Protein 9AUA (pdb70)

Structure (mmCIF, N/CA/C/O backbone):
data_9AUA
#
_entry.id   9AUA
#
_cell.length_a   58.640
_cell.length_b   58.640
_cell.length_c   249.830
_cell.angle_alpha   90.00
_cell.angle_beta   90.00
_cell.angle_gamma   120.00
#
_symmetry.space_group_name_H-M   'P 32 2 1'
#
loop_
_entity.id
_entity.type
_entity.pdbx_description
1 polymer BesB
2 non-polymer 1,2-ETHANEDIOL
3 non-polymer 'ACETATE ION'
4 non-polymer '(3E)-4-{3-hydroxy-2-methyl-5-[(phosphonooxy)methyl]pyridin-4-yl}-2-oxobut-3-enoic acid'
5 non-polymer 'MAGNESIUM ION'
6 water water
#
loop_
_atom_site.group_PDB
_atom_site.id
_atom_site.type_symbol
_atom_site.label_atom_id
_atom_site.label_alt_id
_atom_site.label_comp_id
_atom_site.label_asym_id
_atom_site.label_entity_id
_atom_site.label_seq_id
_atom_site.pdbx_PDB_ins_code
_atom_site.Cartn_x
_atom_site.Cartn_y
_atom_site.Cartn_z
_atom_site.occupancy
_atom_site.B_iso_or_equiv
_atom_site.auth_seq_id
_atom_site.auth_comp_id
_atom_site.auth_asym_id
_atom_site.auth_atom_id
_atom_site.pdbx_PDB_model_num
ATOM 1 N N . ASP A 1 21 ? -2.649 4.176 20.606 1.00 35.92 13 ASP A N 1
ATOM 2 C CA . ASP A 1 21 ? -3.055 3.050 19.775 1.00 37.87 13 ASP A CA 1
ATOM 3 C C . ASP A 1 21 ? -3.803 3.521 18.531 1.00 35.14 13 ASP A C 1
ATOM 4 O O . ASP A 1 21 ? -4.445 2.726 17.850 1.00 35.89 13 ASP A O 1
ATOM 6 N N . GLY A 1 22 ? -3.722 4.819 18.240 1.00 32.53 14 GLY A N 1
ATOM 7 C CA . GLY A 1 22 ? -4.367 5.371 17.069 1.00 25.81 14 GLY A CA 1
ATOM 8 C C . GLY A 1 22 ? -3.575 5.130 15.795 1.00 23.17 14 GLY A C 1
ATOM 9 O O . GLY A 1 22 ? -2.469 4.585 15.793 1.00 25.71 14 GLY A O 1
ATOM 10 N N . LEU A 1 23 ? -4.178 5.552 14.684 1.00 21.45 15 LEU A N 1
ATOM 11 C CA . LEU A 1 23 ? -3.551 5.490 13.360 1.00 17.70 15 LEU A CA 1
ATOM 12 C C . LEU A 1 23 ? -3.293 4.056 12.894 1.00 19.11 15 LEU A C 1
ATOM 13 O O . LEU A 1 23 ? -2.282 3.763 12.258 1.00 20.52 15 LEU A O 1
ATOM 18 N N . ARG A 1 24 ? -4.235 3.161 13.179 1.00 19.14 16 ARG A N 1
ATOM 19 C CA . ARG A 1 24 ? -4.145 1.784 12.721 1.00 18.80 16 ARG A CA 1
ATOM 20 C C . ARG A 1 24 ? -5.460 1.361 12.080 1.00 18.34 16 ARG A C 1
ATOM 21 O O . ARG A 1 24 ? -6.511 1.969 12.299 1.00 20.01 16 ARG A O 1
ATOM 24 N N . HIS A 1 25 ? -5.387 0.290 11.292 1.00 17.95 17 HIS A N 1
ATOM 25 C CA . HIS A 1 25 ? -6.581 -0.333 10.738 1.00 16.97 17 HIS A CA 1
ATOM 26 C C . HIS A 1 25 ? -7.283 -1.141 11.820 1.00 18.91 17 HIS A C 1
ATOM 27 O O . HIS A 1 25 ? -6.653 -1.946 12.514 1.00 22.06 17 HIS A O 1
ATOM 34 N N . ILE A 1 26 ? -8.581 -0.917 11.978 1.00 15.57 18 ILE A N 1
ATOM 35 C CA . ILE A 1 26 ? -9.389 -1.632 12.957 1.00 15.62 18 ILE A CA 1
ATOM 36 C C . ILE A 1 26 ? -10.342 -2.532 12.194 1.00 14.40 18 ILE A C 1
ATOM 37 O O . ILE A 1 26 ? -11.027 -2.075 11.270 1.00 15.66 18 ILE A O 1
ATOM 42 N N . ALA A 1 27 ? -10.392 -3.805 12.580 1.00 16.64 19 ALA A N 1
ATOM 43 C CA . ALA A 1 27 ? -11.228 -4.754 11.864 1.00 17.00 19 ALA A CA 1
ATOM 44 C C . ALA A 1 27 ? -12.691 -4.327 11.896 1.00 16.60 19 ALA A C 1
ATOM 45 O O . ALA A 1 27 ? -13.180 -3.784 12.891 1.00 15.10 19 ALA A O 1
ATOM 47 N N . ALA A 1 28 ? -13.393 -4.581 10.798 1.00 16.16 20 ALA A N 1
ATOM 48 C CA . ALA A 1 28 ? -14.778 -4.155 10.678 1.00 14.28 20 ALA A CA 1
ATOM 49 C C . ALA A 1 28 ? -15.622 -4.760 11.788 1.00 16.83 20 ALA A C 1
ATOM 50 O O . ALA A 1 28 ? -15.520 -5.955 12.092 1.00 18.05 20 ALA A O 1
ATOM 52 N N . GLY A 1 29 ? -16.473 -3.927 12.383 1.00 14.66 21 GLY A N 1
ATOM 53 C CA . GLY A 1 29 ? -17.417 -4.375 13.373 1.00 14.40 21 GLY A CA 1
ATOM 54 C C . GLY A 1 29 ? -16.919 -4.350 14.798 1.00 13.36 21 GLY A C 1
ATOM 55 O O . GLY A 1 29 ? -17.718 -4.567 15.716 1.00 16.49 21 GLY A O 1
ATOM 56 N N . ARG A 1 30 ? -15.643 -4.092 15.021 1.00 13.93 22 ARG A N 1
ATOM 57 C CA A ARG A 1 30 ? -15.141 -4.039 16.386 0.46 14.50 22 ARG A CA 1
ATOM 58 C CA B ARG A 1 30 ? -15.139 -4.039 16.389 0.54 14.46 22 ARG A CA 1
ATOM 59 C C . ARG A 1 30 ? -15.617 -2.756 17.052 1.00 13.30 22 ARG A C 1
ATOM 60 O O . ARG A 1 30 ? -15.506 -1.678 16.455 1.00 13.42 22 ARG A O 1
ATOM 75 N N . PRO A 1 31 ? -16.158 -2.824 18.265 1.00 13.34 23 PRO A N 1
ATOM 76 C CA . PRO A 1 31 ? -16.478 -1.592 18.988 1.00 12.93 23 PRO A CA 1
ATOM 77 C C . PRO A 1 31 ? -15.211 -0.774 19.181 1.00 12.26 23 PRO A C 1
ATOM 78 O O . PRO A 1 31 ? -14.116 -1.315 19.366 1.00 14.43 23 PRO A O 1
ATOM 82 N N . VAL A 1 32 ? -15.365 0.540 19.082 1.00 12.09 24 VAL A N 1
ATOM 83 C CA . VAL A 1 32 ? -14.265 1.489 19.145 1.00 12.65 24 VAL A CA 1
ATOM 84 C C . VAL A 1 32 ? -14.605 2.463 20.266 1.00 11.42 24 VAL A C 1
ATOM 85 O O . VAL A 1 32 ? -15.649 3.121 20.216 1.00 11.92 24 VAL A O 1
ATOM 89 N N . PRO A 1 33 ? -13.755 2.607 21.295 1.00 12.50 25 PRO A N 1
ATOM 90 C CA . PRO A 1 33 ? -12.381 2.110 21.416 1.00 13.66 25 PRO A CA 1
ATOM 91 C C . PRO A 1 33 ? -12.236 0.654 21.852 1.00 13.85 25 PRO A C 1
ATOM 92 O O . PRO A 1 33 ? -11.118 0.141 21.800 1.00 17.06 25 PRO A O 1
ATOM 96 N N . GLY A 1 34 ? -13.317 0.009 22.300 1.00 13.19 26 GLY A N 1
ATOM 97 C CA . GLY A 1 34 ? -13.248 -1.386 22.685 1.00 14.64 26 GLY A CA 1
ATOM 98 C C . GLY A 1 34 ? -13.997 -1.699 23.963 1.00 13.79 26 GLY A C 1
ATOM 99 O O . GLY A 1 34 ? -14.496 -2.821 24.132 1.00 16.95 26 GLY A O 1
ATOM 100 N N . SER A 1 35 ? -14.067 -0.726 24.866 1.00 13.57 27 SER A N 1
ATOM 101 C CA . SER A 1 35 ? -14.875 -0.840 26.076 1.00 13.88 27 SER A CA 1
ATOM 102 C C . SER A 1 35 ? -16.285 -1.331 25.767 1.00 13.80 27 SER A C 1
ATOM 103 O O . SER A 1 35 ? -16.845 -1.059 24.700 1.00 13.80 27 SER A O 1
ATOM 106 N N . VAL A 1 36 ? -16.879 -2.022 26.749 1.00 13.60 28 VAL A N 1
ATOM 107 C CA . VAL A 1 36 ? -18.316 -2.308 26.731 1.00 13.81 28 VAL A CA 1
ATOM 108 C C . VAL A 1 36 ? -19.134 -1.054 26.459 1.00 12.64 28 VAL A C 1
ATOM 109 O O . VAL A 1 36 ? -20.221 -1.123 25.872 1.00 13.05 28 VAL A O 1
ATOM 113 N N . HIS A 1 37 ? -18.645 0.109 26.894 1.00 12.62 29 HIS A N 1
ATOM 114 C CA . HIS A 1 37 ? -19.383 1.360 26.774 1.00 12.01 29 HIS A CA 1
ATOM 115 C C . HIS A 1 37 ? -18.945 2.192 25.572 1.00 12.35 29 HIS A C 1
ATOM 116 O O . HIS A 1 37 ? -19.295 3.368 25.481 1.00 11.63 29 HIS A O 1
ATOM 123 N N . SER A 1 38 ? -18.218 1.578 24.639 1.00 11.89 30 SER A N 1
ATOM 124 C CA . SER A 1 38 ? -17.786 2.243 23.409 1.00 11.89 30 SER A CA 1
ATOM 125 C C . SER A 1 38 ? -18.958 2.885 22.676 1.00 11.51 30 SER A C 1
ATOM 126 O O . SER A 1 38 ? -19.994 2.252 22.450 1.00 11.64 30 SER A O 1
ATOM 129 N N . VAL A 1 39 ? -18.772 4.138 22.245 1.00 10.85 31 VAL A N 1
ATOM 130 C CA . VAL A 1 39 ? -19.817 4.803 21.464 1.00 10.17 31 VAL A CA 1
ATOM 131 C C . VAL A 1 39 ? -19.626 4.658 19.966 1.00 11.55 31 VAL A C 1
ATOM 132 O O . VAL A 1 39 ? -20.540 5.012 19.205 1.00 12.20 31 VAL A O 1
ATOM 136 N N . SER A 1 40 ? -18.480 4.166 19.515 1.00 11.09 32 SER A N 1
ATOM 137 C CA . SER A 1 40 ? -18.260 4.046 18.085 1.00 11.59 32 SER A CA 1
ATOM 138 C C . SER A 1 40 ? -18.011 2.576 17.722 1.00 12.13 32 SER A C 1
ATOM 139 O O . SER A 1 40 ? -18.034 1.675 18.569 1.00 12.14 32 SER A O 1
ATOM 142 N N . VAL A 1 41 ? -17.801 2.342 16.429 1.00 12.97 33 VAL A N 1
ATOM 143 C CA . VAL A 1 41 ? -17.606 0.999 15.893 1.00 13.24 33 VAL A CA 1
ATOM 144 C C . VAL A 1 41 ? -16.869 1.163 14.577 1.00 12.45 33 VAL A C 1
ATOM 145 O O . VAL A 1 41 ? -17.046 2.158 13.873 1.00 12.16 33 VAL A O 1
ATOM 149 N N . SER A 1 42 ? -16.025 0.193 14.252 1.00 12.31 34 SER A N 1
ATOM 150 C CA . SER A 1 42 ? -15.259 0.263 13.017 1.00 11.92 34 SER A CA 1
ATOM 151 C C . SER A 1 42 ? -16.145 -0.081 11.820 1.00 12.80 34 SER A C 1
ATOM 152 O O . SER A 1 42 ? -16.668 -1.200 11.715 1.00 13.07 34 SER A O 1
ATOM 155 N N . ILE A 1 43 ? -16.314 0.884 10.924 1.00 12.13 35 ILE A N 1
ATOM 156 C CA . ILE A 1 43 ? -17.028 0.689 9.663 1.00 11.47 35 ILE A CA 1
ATOM 157 C C . ILE A 1 43 ? -16.055 1.154 8.585 1.00 11.61 35 ILE A C 1
ATOM 158 O O . ILE A 1 43 ? -16.136 2.305 8.119 1.00 13.35 35 ILE A O 1
ATOM 163 N N . PRO A 1 44 ? -15.091 0.322 8.192 1.00 11.96 36 PRO A N 1
ATOM 164 C CA . PRO A 1 44 ? -13.849 0.844 7.602 1.00 12.59 36 PRO A CA 1
ATOM 165 C C . PRO A 1 44 ? -13.842 0.993 6.087 1.00 14.06 36 PRO A C 1
ATOM 166 O O . PRO A 1 44 ? -12.821 1.409 5.525 1.00 13.75 36 PRO A O 1
ATOM 170 N N . ASP A 1 45 ? -14.931 0.669 5.397 1.00 12.90 37 ASP A N 1
ATOM 171 C CA . ASP A 1 45 ? -14.979 0.843 3.953 1.00 13.38 37 ASP A CA 1
ATOM 172 C C . ASP A 1 45 ? -16.375 1.297 3.568 1.00 13.55 37 ASP A C 1
ATOM 173 O O . ASP A 1 45 ? -17.343 1.104 4.309 1.00 13.56 37 ASP A O 1
ATOM 178 N N . VAL A 1 46 ? -16.465 1.943 2.405 1.00 12.96 38 VAL A N 1
ATOM 179 C CA . VAL A 1 46 ? -17.736 2.539 2.011 1.00 13.33 38 VAL A CA 1
ATOM 180 C C . VAL A 1 46 ? -18.796 1.467 1.760 1.00 13.18 38 VAL A C 1
ATOM 181 O O . VAL A 1 46 ? -19.972 1.674 2.069 1.00 13.76 38 VAL A O 1
ATOM 185 N N . ALA A 1 47 ? -18.405 0.310 1.219 1.00 13.40 39 ALA A N 1
ATOM 186 C CA . ALA A 1 47 ? -19.371 -0.772 1.058 1.00 14.27 39 ALA A CA 1
ATOM 187 C C . ALA A 1 47 ? -20.034 -1.101 2.388 1.00 14.68 39 ALA A C 1
ATOM 188 O O . ALA A 1 47 ? -21.256 -1.292 2.456 1.00 14.94 39 ALA A O 1
ATOM 190 N N . SER A 1 48 ? -19.245 -1.149 3.464 1.00 13.06 40 SER A N 1
ATOM 191 C CA . SER A 1 48 ? -19.810 -1.442 4.778 1.00 12.72 40 SER A CA 1
ATOM 192 C C . SER A 1 48 ? -20.670 -0.288 5.274 1.00 12.55 40 SER A C 1
ATOM 193 O O . SER A 1 48 ? -21.712 -0.510 5.904 1.00 13.31 40 SER A O 1
ATOM 196 N N . VAL A 1 49 ? -20.248 0.952 5.001 1.00 12.16 41 VAL A N 1
ATOM 197 C CA . VAL A 1 49 ? -21.055 2.114 5.371 1.00 12.78 41 VAL A CA 1
ATOM 198 C C . VAL A 1 49 ? -22.424 2.042 4.707 1.00 12.65 41 VAL A C 1
ATOM 199 O O . VAL A 1 49 ? -23.462 2.265 5.347 1.00 12.50 41 VAL A O 1
ATOM 203 N N . ILE A 1 50 ? -22.443 1.756 3.405 1.00 11.87 42 ILE A N 1
ATOM 204 C CA . ILE A 1 50 ? -23.710 1.647 2.693 1.00 12.13 42 ILE A CA 1
ATOM 205 C C . ILE A 1 50 ? -24.557 0.523 3.271 1.00 12.97 42 ILE A C 1
ATOM 206 O O . ILE A 1 50 ? -25.761 0.693 3.496 1.00 13.88 42 ILE A O 1
ATOM 211 N N . GLY A 1 51 ? -23.946 -0.639 3.528 1.00 12.42 43 GLY A N 1
ATOM 212 C CA . GLY A 1 51 ? -24.708 -1.735 4.110 1.00 12.72 43 GLY A CA 1
ATOM 213 C C . GLY A 1 51 ? -25.261 -1.376 5.475 1.00 12.66 43 GLY A C 1
ATOM 214 O O . GLY A 1 51 ? -26.398 -1.714 5.807 1.00 13.83 43 GLY A O 1
ATOM 215 N N . TYR A 1 52 ? -24.471 -0.669 6.272 1.00 11.90 44 TYR A N 1
ATOM 216 C CA . TYR A 1 52 ? -24.902 -0.307 7.612 1.00 11.46 44 TYR A CA 1
ATOM 217 C C . TYR A 1 52 ? -26.049 0.691 7.557 1.00 13.77 44 TYR A C 1
ATOM 218 O O . TYR A 1 52 ? -27.082 0.500 8.207 1.00 14.82 44 TYR A O 1
ATOM 227 N N . GLU A 1 53 ? -25.900 1.752 6.756 1.00 13.18 45 GLU A N 1
ATOM 228 C CA . GLU A 1 53 ? -26.927 2.784 6.718 1.00 14.44 45 GLU A CA 1
ATOM 229 C C . GLU A 1 53 ? -28.188 2.325 6.007 1.00 16.03 45 GLU A C 1
ATOM 230 O O . GLU A 1 53 ? -29.263 2.883 6.260 1.00 19.91 45 GLU A O 1
ATOM 236 N N . SER A 1 54 ? -28.089 1.331 5.124 1.00 14.13 46 SER A N 1
ATOM 237 C CA . SER A 1 54 ? -29.261 0.786 4.449 1.00 15.51 46 SER A CA 1
ATOM 238 C C . SER A 1 54 ? -29.842 -0.410 5.189 1.00 16.18 46 SER A C 1
ATOM 239 O O . SER A 1 54 ? -30.767 -1.048 4.682 1.00 17.24 46 SER A O 1
ATOM 242 N N . ASN A 1 55 ? -29.307 -0.734 6.366 1.00 15.70 47 ASN A N 1
ATOM 243 C CA . ASN A 1 55 ? -29.839 -1.810 7.200 1.00 17.92 47 ASN A CA 1
ATOM 244 C C . ASN A 1 55 ? -29.777 -3.172 6.512 1.00 16.13 47 ASN A C 1
ATOM 245 O O . ASN A 1 55 ? -30.643 -4.030 6.712 1.00 17.33 47 ASN A O 1
ATOM 250 N N . ASP A 1 56 ? -28.746 -3.385 5.699 1.00 15.29 48 ASP A N 1
ATOM 251 C CA . ASP A 1 56 ? -28.484 -4.705 5.134 1.00 15.37 48 ASP A CA 1
ATOM 252 C C . ASP A 1 56 ? -28.220 -5.719 6.245 1.00 15.61 48 ASP A C 1
ATOM 253 O O . ASP A 1 56 ? -27.336 -5.521 7.080 1.00 14.76 48 ASP A O 1
ATOM 258 N N . ALA A 1 57 ? -28.964 -6.832 6.236 1.00 17.70 49 ALA A N 1
ATOM 259 C CA . ALA A 1 57 ? -28.905 -7.747 7.377 1.00 17.84 49 ALA A CA 1
ATOM 260 C C . ALA A 1 57 ? -27.523 -8.367 7.549 1.00 17.33 49 ALA A C 1
ATOM 261 O O . ALA A 1 57 ? -27.037 -8.502 8.679 1.00 18.83 49 ALA A O 1
ATOM 263 N N . ALA A 1 58 ? -26.872 -8.758 6.448 1.00 18.09 50 ALA A N 1
ATOM 264 C CA . ALA A 1 58 ? -25.540 -9.344 6.579 1.00 18.87 50 ALA A CA 1
ATOM 265 C C . ALA A 1 58 ? -24.564 -8.345 7.183 1.00 17.03 50 ALA A C 1
ATOM 266 O O . ALA A 1 58 ? -23.752 -8.701 8.049 1.00 17.92 50 ALA A O 1
ATOM 268 N N . THR A 1 59 ? -24.649 -7.081 6.758 1.00 15.23 51 THR A N 1
ATOM 269 C CA . THR A 1 59 ? -23.749 -6.068 7.302 1.00 14.32 51 THR A CA 1
ATOM 270 C C . THR A 1 59 ? -24.017 -5.836 8.777 1.00 17.63 51 THR A C 1
ATOM 271 O O . THR A 1 59 ? -23.077 -5.694 9.567 1.00 17.43 51 THR A O 1
ATOM 275 N N . LEU A 1 60 ? -25.291 -5.794 9.169 1.00 15.90 52 LEU A N 1
ATOM 276 C CA . LEU A 1 60 ? -25.631 -5.540 10.565 1.00 16.32 52 LEU A CA 1
ATOM 277 C C . LEU A 1 60 ? -25.284 -6.710 11.463 1.00 20.93 52 LEU A C 1
ATOM 278 O O . LEU A 1 60 ? -25.116 -6.514 12.669 1.00 20.26 52 LEU A O 1
ATOM 283 N N . SER A 1 61 ? -25.164 -7.916 10.915 1.00 17.80 53 SER A N 1
ATOM 284 C CA . SER A 1 61 ? -24.717 -9.015 11.759 1.00 19.55 53 SER A CA 1
ATOM 285 C C . SER A 1 61 ? -23.208 -8.941 11.976 1.00 20.56 53 SER A C 1
ATOM 286 O O . SER A 1 61 ? -22.713 -9.262 13.062 1.00 21.93 53 SER A O 1
ATOM 289 N N . ARG A 1 62 ? -22.470 -8.505 10.956 1.00 17.24 54 ARG A N 1
ATOM 290 C CA . ARG A 1 62 ? -21.028 -8.326 11.061 1.00 18.38 54 ARG A CA 1
ATOM 291 C C . ARG A 1 62 ? -20.691 -7.080 11.870 1.00 18.69 54 ARG A C 1
ATOM 292 O O . ARG A 1 62 ? -19.714 -7.071 12.631 1.00 19.97 54 ARG A O 1
ATOM 300 N N . ILE A 1 63 ? -21.484 -6.019 11.709 1.00 16.19 55 ILE A N 1
ATOM 301 C CA . ILE A 1 63 ? -21.285 -4.730 12.370 1.00 14.48 55 ILE A CA 1
ATOM 302 C C . ILE A 1 63 ? -22.566 -4.410 13.136 1.00 16.05 55 ILE A C 1
ATOM 303 O O . ILE A 1 63 ? -23.400 -3.629 12.669 1.00 20.60 55 ILE A O 1
ATOM 308 N N . SER A 1 64 ? -22.769 -5.051 14.291 1.00 20.61 56 SER A N 1
ATOM 309 C CA . SER A 1 64 ? -24.020 -4.854 15.018 1.00 22.59 56 SER A CA 1
ATOM 310 C C . SER A 1 64 ? -23.957 -3.701 16.009 1.00 22.55 56 SER A C 1
ATOM 311 O O . SER A 1 64 ? -25.006 -3.167 16.392 1.00 24.32 56 SER A O 1
ATOM 314 N N . TRP A 1 65 ? -22.760 -3.305 16.414 1.00 15.72 57 TRP A N 1
ATOM 315 C CA . TRP A 1 65 ? -22.597 -2.207 17.347 1.00 13.73 57 TRP A CA 1
ATOM 316 C C . TRP A 1 65 ? -22.969 -0.888 16.672 1.00 13.61 57 TRP A C 1
ATOM 317 O O . TRP A 1 65 ? -23.009 -0.772 15.440 1.00 14.63 57 TRP A O 1
ATOM 328 N N . GLY A 1 66 ? -23.198 0.132 17.492 1.00 13.81 58 GLY A N 1
ATOM 329 C CA . GLY A 1 66 ? -23.460 1.451 16.943 1.00 14.53 58 GLY A CA 1
ATOM 330 C C . GLY A 1 66 ? -23.429 2.496 18.031 1.00 14.15 58 GLY A C 1
ATOM 331 O O . GLY A 1 66 ? -23.226 2.197 19.210 1.00 15.09 58 GLY A O 1
ATOM 332 N N . TYR A 1 67 ? -23.635 3.728 17.619 1.00 12.83 59 TYR A N 1
ATOM 333 C CA . TYR A 1 67 ? -23.738 4.822 18.576 1.00 12.70 59 TYR A CA 1
ATOM 334 C C . TYR A 1 67 ? -24.993 4.605 19.418 1.00 12.68 59 TYR A C 1
ATOM 335 O O . TYR A 1 67 ? -26.048 4.276 18.869 1.00 13.10 59 TYR A O 1
ATOM 344 N N . PRO A 1 68 ? -24.923 4.747 20.748 1.00 12.72 60 PRO A N 1
ATOM 345 C CA . PRO A 1 68 ? -26.022 4.234 21.590 1.00 13.65 60 PRO A CA 1
ATOM 346 C C . PRO A 1 68 ? -27.344 4.966 21.442 1.00 13.55 60 PRO A C 1
ATOM 347 O O . PRO A 1 68 ? -28.377 4.386 21.788 1.00 15.10 60 PRO A O 1
ATOM 351 N N . ARG A 1 69 ? -27.367 6.196 20.913 1.00 12.92 61 ARG A N 1
ATOM 352 C CA . ARG A 1 69 ? -28.657 6.817 20.616 1.00 14.46 61 ARG A CA 1
ATOM 353 C C . ARG A 1 69 ? -29.288 6.272 19.341 1.00 14.68 61 ARG A C 1
ATOM 354 O O . ARG A 1 69 ? -30.495 6.452 19.142 1.00 17.07 61 ARG A O 1
ATOM 362 N N . PHE A 1 70 ? -28.505 5.617 18.483 1.00 14.21 62 PHE A N 1
ATOM 363 C CA . PHE A 1 70 ? -28.973 5.152 17.180 1.00 15.67 62 PHE A CA 1
ATOM 364 C C . PHE A 1 70 ? -29.177 3.652 17.099 1.00 17.55 62 PHE A C 1
ATOM 365 O O . PHE A 1 70 ? -30.051 3.207 16.353 1.00 21.53 62 PHE A O 1
ATOM 373 N N . ARG A 1 71 ? -28.380 2.863 17.817 1.00 14.92 63 ARG A N 1
ATOM 374 C CA . ARG A 1 71 ? -28.489 1.404 17.812 1.00 17.17 63 ARG A CA 1
ATOM 375 C C . ARG A 1 71 ? -28.471 0.983 19.274 1.00 17.67 63 ARG A C 1
ATOM 376 O O . ARG A 1 71 ? -27.450 1.194 19.957 1.00 18.21 63 ARG A O 1
ATOM 384 N N . PRO A 1 72 ? -29.543 0.391 19.794 1.00 18.87 64 PRO A N 1
ATOM 385 C CA . PRO A 1 72 ? -29.604 0.106 21.236 1.00 17.99 64 PRO A CA 1
ATOM 386 C C . PRO A 1 72 ? -28.474 -0.810 21.694 1.00 17.55 64 PRO A C 1
ATOM 387 O O . PRO A 1 72 ? -28.188 -1.840 21.081 1.00 17.53 64 PRO A O 1
ATOM 391 N N . HIS A 1 73 ? -27.829 -0.418 22.785 1.00 16.37 65 HIS A N 1
ATOM 392 C CA . HIS A 1 73 ? -26.741 -1.218 23.328 1.00 15.41 65 HIS A CA 1
ATOM 393 C C . HIS A 1 73 ? -27.254 -2.603 23.734 1.00 14.12 65 HIS A C 1
ATOM 394 O O . HIS A 1 73 ? -28.377 -2.731 24.244 1.00 14.74 65 HIS A O 1
ATOM 401 N N . PRO A 1 74 ? -26.463 -3.664 23.524 1.00 14.20 66 PRO A N 1
ATOM 402 C CA . PRO A 1 74 ? -26.954 -5.018 23.837 1.00 15.90 66 PRO A CA 1
ATOM 403 C C . PRO A 1 74 ? -27.423 -5.191 25.267 1.00 15.67 66 PRO A C 1
ATOM 404 O O . PRO A 1 74 ? -28.348 -5.974 25.501 1.00 16.36 66 PRO A O 1
ATOM 408 N N . TYR A 1 75 ? -26.805 -4.502 26.233 1.00 13.95 67 TYR A N 1
ATOM 409 C CA . TYR A 1 75 ? -27.255 -4.627 27.619 1.00 14.65 67 TYR A CA 1
ATOM 410 C C . TYR A 1 75 ? -28.613 -3.972 27.818 1.00 15.48 67 TYR A C 1
ATOM 411 O O . TYR A 1 75 ? -29.423 -4.451 28.623 1.00 16.29 67 TYR A O 1
ATOM 420 N N . VAL A 1 76 ? -28.871 -2.872 27.107 1.00 15.19 68 VAL A N 1
ATOM 421 C CA . VAL A 1 76 ? -30.180 -2.231 27.171 1.00 15.19 68 VAL A CA 1
ATOM 422 C C . VAL A 1 76 ? -31.246 -3.135 26.572 1.00 16.34 68 VAL A C 1
ATOM 423 O O . VAL A 1 76 ? -32.344 -3.273 27.124 1.00 16.98 68 VAL A O 1
ATOM 427 N N . VAL A 1 77 ? -30.940 -3.752 25.427 1.00 16.98 69 VAL A N 1
ATOM 428 C CA . VAL A 1 77 ? -31.865 -4.705 24.817 1.00 17.53 69 VAL A CA 1
ATOM 429 C C . VAL A 1 77 ? -32.182 -5.836 25.787 1.00 18.63 69 VAL A C 1
ATOM 430 O O . VAL A 1 77 ? -33.345 -6.214 25.966 1.00 18.49 69 VAL A O 1
ATOM 434 N N . ARG A 1 78 ? -31.154 -6.387 26.437 1.00 17.68 70 ARG A N 1
ATOM 435 C CA . ARG A 1 78 ? -31.381 -7.518 27.328 1.00 19.07 70 ARG A CA 1
ATOM 436 C C . ARG A 1 78 ? -32.212 -7.118 28.539 1.00 18.43 70 ARG A C 1
ATOM 437 O O . ARG A 1 78 ? -33.107 -7.865 28.960 1.00 19.84 70 ARG A O 1
ATOM 445 N N . VAL A 1 79 ? -31.926 -5.950 29.122 1.00 17.99 71 VAL A N 1
ATOM 446 C CA . VAL A 1 79 ? -32.722 -5.486 30.253 1.00 18.79 71 VAL A CA 1
ATOM 447 C C . VAL A 1 79 ? -34.171 -5.284 29.831 1.00 19.66 71 VAL A C 1
ATOM 448 O O . VAL A 1 79 ? -35.099 -5.623 30.571 1.00 20.30 71 VAL A O 1
ATOM 452 N N . ALA A 1 80 ? -34.388 -4.745 28.628 1.00 19.36 72 ALA A N 1
ATOM 453 C CA . ALA A 1 80 ? -35.752 -4.545 28.147 1.00 21.86 72 ALA A CA 1
ATOM 454 C C . ALA A 1 80 ? -36.473 -5.874 27.968 1.00 25.50 72 ALA A C 1
ATOM 455 O O . ALA A 1 80 ? -37.649 -6.004 28.328 1.00 27.84 72 ALA A O 1
ATOM 457 N N . GLU A 1 81 ? -35.783 -6.873 27.411 1.00 21.55 73 GLU A N 1
ATOM 458 C CA . GLU A 1 81 ? -36.394 -8.187 27.225 1.00 23.15 73 GLU A CA 1
ATOM 459 C C . GLU A 1 81 ? -36.756 -8.825 28.558 1.00 26.34 73 GLU A C 1
ATOM 460 O O . GLU A 1 81 ? -37.811 -9.454 28.689 1.00 30.15 73 GLU A O 1
ATOM 466 N N . LEU A 1 82 ? -35.888 -8.684 29.557 1.00 23.78 74 LEU A N 1
ATOM 467 C CA . LEU A 1 82 ? -36.142 -9.327 30.841 1.00 24.49 74 LEU A CA 1
ATOM 468 C C . LEU A 1 82 ? -37.174 -8.568 31.662 1.00 33.79 74 LEU A C 1
ATOM 469 O O . LEU A 1 82 ? -38.004 -9.185 32.340 1.00 33.47 74 LEU A O 1
ATOM 474 N N . ALA A 1 83 ? -37.146 -7.235 31.611 1.00 29.61 75 ALA A N 1
ATOM 475 C CA . ALA A 1 83 ? -38.142 -6.451 32.334 1.00 36.60 75 ALA A CA 1
ATOM 476 C C . ALA A 1 83 ? -39.536 -6.675 31.761 1.00 43.90 75 ALA A C 1
ATOM 477 O O . ALA A 1 83 ? -40.524 -6.699 32.505 1.00 48.26 75 ALA A O 1
ATOM 479 N N . ALA A 1 84 ? -39.632 -6.848 30.440 1.00 42.77 76 ALA A N 1
ATOM 480 C CA . ALA A 1 84 ? -40.925 -7.120 29.821 1.00 47.12 76 ALA A CA 1
ATOM 481 C C . ALA A 1 84 ? -41.468 -8.488 30.217 1.00 52.57 76 ALA A C 1
ATOM 482 O O . ALA A 1 84 ? -42.688 -8.678 30.249 1.00 58.48 76 ALA A O 1
ATOM 484 N N . ARG A 1 85 ? -40.589 -9.445 30.531 1.00 52.30 77 ARG A N 1
ATOM 485 C CA . ARG A 1 85 ? -41.019 -10.775 30.956 1.00 53.55 77 ARG A CA 1
ATOM 486 C C . ARG A 1 85 ? -41.674 -10.784 32.330 1.00 58.80 77 ARG A C 1
ATOM 487 O O . ARG A 1 85 ? -42.030 -11.865 32.812 1.00 62.85 77 ARG A O 1
ATOM 492 N N . GLU A 1 86 ? -41.837 -9.631 32.971 1.00 59.72 78 GLU A N 1
ATOM 493 C CA . GLU A 1 86 ? -42.406 -9.571 34.311 1.00 59.37 78 GLU A CA 1
ATOM 494 C C . GLU A 1 86 ? -43.089 -8.229 34.558 1.00 60.76 78 GLU A C 1
ATOM 495 O O . GLU A 1 86 ? -43.631 -7.618 33.635 1.00 62.19 78 GLU A O 1
ATOM 497 N N . GLU A 1 91 ? -48.345 -7.870 30.445 1.00 71.48 83 GLU A N 1
ATOM 498 C CA . GLU A 1 91 ? -48.281 -8.875 29.389 1.00 69.05 83 GLU A CA 1
ATOM 499 C C . GLU A 1 91 ? -46.880 -8.943 28.789 1.00 64.64 83 GLU A C 1
ATOM 500 O O . GLU A 1 91 ? -46.264 -7.915 28.505 1.00 67.14 83 GLU A O 1
ATOM 502 N N . ARG A 1 92 ? -46.386 -10.168 28.591 1.00 58.16 84 ARG A N 1
ATOM 503 C CA . ARG A 1 92 ? -45.017 -10.363 28.130 1.00 51.88 84 ARG A CA 1
ATOM 504 C C . ARG A 1 92 ? -44.807 -9.913 26.690 1.00 55.23 84 ARG A C 1
ATOM 505 O O . ARG A 1 92 ? -43.667 -9.628 26.308 1.00 56.71 84 ARG A O 1
ATOM 513 N N . GLY A 1 93 ? -45.867 -9.844 25.891 1.00 59.22 85 GLY A N 1
ATOM 514 C CA . GLY A 1 93 ? -45.752 -9.477 24.490 1.00 62.77 85 GLY A CA 1
ATOM 515 C C . GLY A 1 93 ? -45.133 -8.115 24.236 1.00 64.68 85 GLY A C 1
ATOM 516 O O . GLY A 1 93 ? -45.754 -7.084 24.490 1.00 68.25 85 GLY A O 1
ATOM 517 N N . ALA A 1 95 ? -43.287 -4.690 22.558 1.00 43.60 87 ALA A N 1
ATOM 518 C CA . ALA A 1 95 ? -41.969 -4.064 22.509 1.00 40.39 87 ALA A CA 1
ATOM 519 C C . ALA A 1 95 ? -41.840 -2.976 23.571 1.00 35.61 87 ALA A C 1
ATOM 520 O O . ALA A 1 95 ? -42.779 -2.219 23.818 1.00 36.56 87 ALA A O 1
ATOM 522 N N . LEU A 1 96 ? -40.667 -2.898 24.195 1.00 29.07 88 LEU A N 1
ATOM 523 C CA . LEU A 1 96 ? -40.427 -2.004 25.320 1.00 28.43 88 LEU A CA 1
ATOM 524 C C . LEU A 1 96 ? -39.249 -1.102 24.988 1.00 26.01 88 LEU A C 1
ATOM 525 O O . LEU A 1 96 ? -38.147 -1.591 24.724 1.00 28.60 88 LEU A O 1
ATOM 530 N N . LEU A 1 97 ? -39.477 0.213 25.015 1.00 23.25 89 LEU A N 1
ATOM 531 C CA . LEU A 1 97 ? -38.437 1.208 24.782 1.00 20.30 89 LEU A CA 1
ATOM 532 C C . LEU A 1 97 ? -38.035 1.784 26.135 1.00 24.83 89 LEU A C 1
ATOM 533 O O . LEU A 1 97 ? -38.816 2.505 26.763 1.00 23.65 89 LEU A O 1
ATOM 538 N N . LEU A 1 98 ? -36.824 1.470 26.586 1.00 20.87 90 LEU A N 1
ATOM 539 C CA . LEU A 1 98 ? -36.375 1.950 27.887 1.00 20.04 90 LEU A CA 1
ATOM 540 C C . LEU A 1 98 ? -35.854 3.378 27.788 1.00 19.07 90 LEU A C 1
ATOM 541 O O . LEU A 1 98 ? -35.278 3.787 26.772 1.00 21.98 90 LEU A O 1
ATOM 546 N N . THR A 1 99 ? -36.058 4.139 28.857 1.00 17.02 91 THR A N 1
ATOM 547 C CA . THR A 1 99 ? -35.683 5.545 28.902 1.00 18.27 91 THR A CA 1
ATOM 548 C C . THR A 1 99 ? -34.860 5.843 30.150 1.00 17.51 91 THR A C 1
ATOM 549 O O . THR A 1 99 ? -34.770 5.038 31.083 1.00 18.00 91 THR A O 1
ATOM 553 N N . ARG A 1 100 ? -34.281 7.041 30.174 1.00 17.60 92 ARG A N 1
ATOM 554 C CA . ARG A 1 100 ? -33.481 7.474 31.314 1.00 17.05 92 ARG A CA 1
ATOM 555 C C . ARG A 1 100 ? -34.335 7.731 32.554 1.00 21.67 92 ARG A C 1
ATOM 556 O O . ARG A 1 100 ? -33.843 7.602 33.684 1.00 19.63 92 ARG A O 1
ATOM 564 N N . SER A 1 101 ? -35.606 8.085 32.374 1.00 18.94 93 SER A N 1
ATOM 565 C CA . SER A 1 101 ? -36.445 8.518 33.481 1.00 20.00 93 SER A CA 1
ATOM 566 C C . SER A 1 101 ? -37.911 8.306 33.141 1.00 20.15 93 SER A C 1
ATOM 567 O O . SER A 1 101 ? -38.283 8.144 31.977 1.00 20.55 93 SER A O 1
ATOM 570 N N . ALA A 1 102 ? -38.742 8.307 34.187 1.00 22.39 94 ALA A N 1
ATOM 571 C CA . ALA A 1 102 ? -40.184 8.267 33.974 1.00 24.02 94 ALA A CA 1
ATOM 572 C C . ALA A 1 102 ? -40.656 9.516 33.242 1.00 24.27 94 ALA A C 1
ATOM 573 O O . ALA A 1 102 ? -41.560 9.446 32.401 1.00 24.12 94 ALA A O 1
ATOM 575 N N . ARG A 1 103 ? -40.042 10.664 33.542 1.00 22.62 95 ARG A N 1
ATOM 576 C CA . ARG A 1 103 ? -40.338 11.898 32.818 1.00 25.95 95 ARG A CA 1
ATOM 577 C C . ARG A 1 103 ? -40.088 11.731 31.325 1.00 26.94 95 ARG A C 1
ATOM 578 O O . ARG A 1 103 ? -40.916 12.127 30.497 1.00 24.31 95 ARG A O 1
ATOM 586 N N . ALA A 1 104 ? -38.942 11.146 30.962 1.00 21.28 96 ALA A N 1
ATOM 587 C CA . ALA A 1 104 ? -38.630 10.933 29.553 1.00 20.92 96 ALA A CA 1
ATOM 588 C C . ALA A 1 104 ? -39.609 9.955 28.913 1.00 21.01 96 ALA A C 1
ATOM 589 O O . ALA A 1 104 ? -40.012 10.133 27.755 1.00 22.01 96 ALA A O 1
ATOM 591 N N . ALA A 1 105 ? -40.010 8.918 29.653 1.00 22.15 97 ALA A N 1
ATOM 592 C CA . ALA A 1 105 ? -40.987 7.972 29.123 1.00 21.17 97 ALA A CA 1
ATOM 593 C C . ALA A 1 105 ? -42.330 8.646 28.877 1.00 23.29 97 ALA A C 1
ATOM 594 O O . ALA A 1 105 ? -42.955 8.435 27.831 1.00 24.09 97 ALA A O 1
ATOM 596 N N . ARG A 1 106 ? -42.792 9.461 29.828 1.00 22.22 98 ARG A N 1
ATOM 597 C CA . ARG A 1 106 ? -44.071 10.143 29.648 1.00 23.79 98 ARG A CA 1
ATOM 598 C C . ARG A 1 106 ? -44.024 11.095 28.457 1.00 25.89 98 ARG A C 1
ATOM 599 O O . ARG A 1 106 ? -44.984 11.182 27.683 1.00 26.91 98 ARG A O 1
ATOM 607 N N . ALA A 1 107 ? -42.914 11.816 28.293 1.00 25.22 99 ALA A N 1
ATOM 608 C CA . ALA A 1 107 ? -42.792 12.743 27.170 1.00 22.97 99 ALA A CA 1
ATOM 609 C C . ALA A 1 107 ? -42.797 12.002 25.838 1.00 26.06 99 ALA A C 1
ATOM 610 O O . ALA A 1 107 ? -43.422 12.453 24.870 1.00 24.71 99 ALA A O 1
ATOM 612 N N . ALA A 1 108 ? -42.116 10.857 25.771 1.00 23.80 100 ALA A N 1
ATOM 613 C CA . ALA A 1 108 ? -42.082 10.091 24.529 1.00 22.10 100 ALA A CA 1
ATOM 614 C C . ALA A 1 108 ? -43.453 9.511 24.205 1.00 22.71 100 ALA A C 1
ATOM 615 O O . ALA A 1 108 ? -43.877 9.515 23.043 1.00 23.19 100 ALA A O 1
ATOM 617 N N . ALA A 1 109 ? -44.153 8.997 25.219 1.00 23.54 101 ALA A N 1
ATOM 618 C CA . ALA A 1 109 ? -45.497 8.475 24.996 1.00 25.31 101 ALA A CA 1
ATOM 619 C C . ALA A 1 109 ? -46.439 9.571 24.508 1.00 26.68 101 ALA A C 1
ATOM 620 O O . ALA A 1 109 ? -47.222 9.356 23.574 1.00 27.94 101 ALA A O 1
ATOM 622 N N . ALA A 1 110 ? -46.370 10.756 25.118 1.00 24.87 102 ALA A N 1
ATOM 623 C CA . ALA A 1 110 ? -47.263 11.844 24.727 1.00 27.52 102 ALA A CA 1
ATOM 624 C C . ALA A 1 110 ? -46.981 12.300 23.301 1.00 28.83 102 ALA A C 1
ATOM 625 O O . ALA A 1 110 ? -47.908 12.478 22.500 1.00 31.11 102 ALA A O 1
ATOM 627 N N . TYR A 1 111 ? -45.700 12.486 22.971 1.00 26.35 103 TYR A N 1
ATOM 628 C CA . TYR A 1 111 ? -45.317 12.860 21.615 1.00 25.85 103 TYR A CA 1
ATOM 629 C C . TYR A 1 111 ? -45.783 11.820 20.603 1.00 26.71 103 TYR A C 1
ATOM 630 O O . TYR A 1 111 ? -46.210 12.165 19.493 1.00 28.38 103 TYR A O 1
ATOM 639 N N . ALA A 1 112 ? -45.711 10.542 20.964 1.00 26.59 104 ALA A N 1
ATOM 640 C CA . ALA A 1 112 ? -46.071 9.463 20.054 1.00 25.53 104 ALA A CA 1
ATOM 641 C C . ALA A 1 112 ? -47.575 9.246 19.941 1.00 30.15 104 ALA A C 1
ATOM 642 O O . ALA A 1 112 ? -47.998 8.384 19.164 1.00 33.06 104 ALA A O 1
ATOM 644 N N . GLY A 1 113 ? -48.387 9.995 20.683 1.00 26.70 105 GLY A N 1
ATOM 645 C CA . GLY A 1 113 ? -49.822 9.796 20.624 1.00 29.84 105 GLY A CA 1
ATOM 646 C C . GLY A 1 113 ? -50.305 8.542 21.308 1.00 33.56 105 GLY A C 1
ATOM 647 O O . GLY A 1 113 ? -51.402 8.064 21.009 1.00 36.73 105 GLY A O 1
ATOM 648 N N . LEU A 1 114 ? -49.512 7.990 22.216 1.00 30.99 106 LEU A N 1
ATOM 649 C CA . LEU A 1 114 ? -49.877 6.784 22.931 1.00 32.62 106 LEU A CA 1
ATOM 650 C C . LEU A 1 114 ? -50.664 7.136 24.183 1.00 37.87 106 LEU A C 1
ATOM 651 O O . LEU A 1 114 ? -50.576 8.258 24.693 1.00 43.01 106 LEU A O 1
ATOM 656 N N . PRO A 1 115 ? -51.458 6.199 24.698 1.00 39.63 107 PRO A N 1
ATOM 657 C CA . PRO A 1 115 ? -52.133 6.440 25.969 1.00 44.59 107 PRO A CA 1
ATOM 658 C C . PRO A 1 115 ? -51.115 6.649 27.073 1.00 48.53 107 PRO A C 1
ATOM 659 O O . PRO A 1 115 ? -49.984 6.134 27.001 1.00 46.95 107 PRO A O 1
ATOM 663 N N . PRO A 1 116 ? -51.467 7.417 28.108 1.00 53.48 108 PRO A N 1
ATOM 664 C CA . PRO A 1 116 ? -50.506 7.646 29.202 1.00 54.27 108 PRO A CA 1
ATOM 665 C C . PRO A 1 116 ? -50.025 6.368 29.863 1.00 50.22 108 PRO A C 1
ATOM 666 O O . PRO A 1 116 ? -48.860 6.298 30.276 1.00 46.68 108 PRO A O 1
ATOM 670 N N . GLY A 1 117 ? -50.881 5.349 29.963 1.00 43.60 109 GLY A N 1
ATOM 671 C CA . GLY A 1 117 ? -50.480 4.065 30.513 1.00 37.25 109 GLY A CA 1
ATOM 672 C C . GLY A 1 117 ? -49.391 3.360 29.728 1.00 33.54 109 GLY A C 1
ATOM 673 O O . GLY A 1 117 ? -48.837 2.372 30.225 1.00 36.66 109 GLY A O 1
ATOM 674 N N . ALA A 1 118 ? -49.080 3.828 28.516 1.00 31.02 110 ALA A N 1
ATOM 675 C CA . ALA A 1 118 ? -47.955 3.262 27.783 1.00 29.60 110 ALA A CA 1
ATOM 676 C C . ALA A 1 118 ? -46.637 3.523 28.497 1.00 30.25 110 ALA A C 1
ATOM 677 O O . ALA A 1 118 ? -45.704 2.718 28.390 1.00 32.23 110 ALA A O 1
ATOM 679 N N . ALA A 1 119 ? -46.531 4.640 29.213 1.00 28.06 111 ALA A N 1
ATOM 680 C CA . ALA A 1 119 ? -45.347 4.911 30.019 1.00 30.37 111 ALA A CA 1
ATOM 681 C C . ALA A 1 119 ? -45.490 4.165 31.337 1.00 32.89 111 ALA A C 1
ATOM 682 O O . ALA A 1 119 ? -46.488 4.330 32.047 1.00 36.00 111 ALA A O 1
ATOM 684 N N . ARG A 1 120 ? -44.508 3.331 31.660 1.00 31.80 112 ARG A N 1
ATOM 685 C CA . ARG A 1 120 ? -44.619 2.480 32.832 1.00 29.38 112 ARG A CA 1
ATOM 686 C C . ARG A 1 120 ? -43.281 2.410 33.544 1.00 26.27 112 ARG A C 1
ATOM 687 O O . ARG A 1 120 ? -42.221 2.611 32.950 1.00 24.89 112 ARG A O 1
ATOM 692 N N . ASP A 1 121 ? -43.343 2.116 34.838 1.00 27.97 113 ASP A N 1
ATOM 693 C CA . ASP A 1 121 ? -42.154 1.827 35.623 1.00 32.63 113 ASP A CA 1
ATOM 694 C C . ASP A 1 121 ? -42.113 0.330 35.881 1.00 32.42 113 ASP A C 1
ATOM 695 O O . ASP A 1 121 ? -43.123 -0.264 36.279 1.00 38.53 113 ASP A O 1
ATOM 700 N N . LEU A 1 122 ? -40.962 -0.278 35.624 1.00 28.97 114 LEU A N 1
ATOM 701 C CA . LEU A 1 122 ? -40.747 -1.705 35.793 1.00 30.39 114 LEU A CA 1
ATOM 702 C C . LEU A 1 122 ? -39.582 -1.922 36.747 1.00 30.56 114 LEU A C 1
ATOM 703 O O . LEU A 1 122 ? -38.881 -0.983 37.127 1.00 26.87 114 LEU A O 1
ATOM 708 N N . THR A 1 123 ? -39.378 -3.175 37.144 1.00 35.04 115 THR A N 1
ATOM 709 C CA . THR A 1 123 ? -38.321 -3.522 38.082 1.00 38.04 115 THR A CA 1
ATOM 710 C C . THR A 1 123 ? -37.490 -4.674 37.532 1.00 38.78 115 THR A C 1
ATOM 711 O O . THR A 1 123 ? -37.998 -5.542 36.817 1.00 42.04 115 THR A O 1
ATOM 715 N N . LEU A 1 124 ? -36.200 -4.669 37.872 1.00 33.30 116 LEU A N 1
ATOM 716 C CA . LEU A 1 124 ? -35.308 -5.781 37.562 1.00 29.68 116 LEU A CA 1
ATOM 717 C C . LEU A 1 124 ? -34.057 -5.647 38.421 1.00 24.17 116 LEU A C 1
ATOM 718 O O . LEU A 1 124 ? -33.465 -4.567 38.485 1.00 29.15 116 LEU A O 1
ATOM 723 N N . GLY A 1 125 ? -33.672 -6.734 39.085 1.00 38.20 117 GLY A N 1
ATOM 724 C CA . GLY A 1 125 ? -32.425 -6.765 39.841 1.00 40.68 117 GLY A CA 1
ATOM 725 C C . GLY A 1 125 ? -32.290 -5.716 40.927 1.00 37.18 117 GLY A C 1
ATOM 726 O O . GLY A 1 125 ? -31.181 -5.221 41.172 1.00 39.22 117 GLY A O 1
ATOM 727 N N . GLY A 1 126 ? -33.390 -5.375 41.598 1.00 28.66 118 GLY A N 1
ATOM 728 C CA . GLY A 1 126 ? -33.371 -4.312 42.580 1.00 24.60 118 GLY A CA 1
ATOM 729 C C . GLY A 1 126 ? -33.416 -2.910 42.012 1.00 23.86 118 GLY A C 1
ATOM 730 O O . GLY A 1 126 ? -33.274 -1.943 42.771 1.00 24.62 118 GLY A O 1
ATOM 731 N N . HIS A 1 127 ? -33.614 -2.762 40.706 1.00 22.42 119 HIS A N 1
ATOM 732 C CA . HIS A 1 127 ? -33.608 -1.464 40.053 1.00 20.63 119 HIS A CA 1
ATOM 733 C C . HIS A 1 127 ? -34.995 -1.130 39.517 1.00 21.97 119 HIS A C 1
ATOM 734 O O . HIS A 1 127 ? -35.748 -2.016 39.110 1.00 26.46 119 HIS A O 1
ATOM 741 N N . VAL A 1 128 ? -35.320 0.159 39.530 1.00 22.31 120 VAL A N 1
ATOM 742 C CA . VAL A 1 128 ? -36.502 0.671 38.847 1.00 24.62 120 VAL A CA 1
ATOM 743 C C . VAL A 1 128 ? -36.087 1.050 37.437 1.00 24.17 120 VAL A C 1
ATOM 744 O O . VAL A 1 128 ? -35.047 1.685 37.234 1.00 24.25 120 VAL A O 1
ATOM 748 N N . LEU A 1 129 ? -36.886 0.649 36.460 1.00 19.08 121 LEU A N 1
ATOM 749 C CA . LEU A 1 129 ? -36.668 1.042 35.085 1.00 19.77 121 LEU A CA 1
ATOM 750 C C . LEU A 1 129 ? -37.918 1.715 34.551 1.00 21.40 121 LEU A C 1
ATOM 751 O O . LEU A 1 129 ? -39.038 1.385 34.939 1.00 25.26 121 LEU A O 1
ATOM 756 N N . SER A 1 130 ? -37.714 2.704 33.688 1.00 18.29 122 SER A N 1
ATOM 757 C CA A SER A 1 130 ? -38.806 3.411 33.043 0.60 21.46 122 SER A CA 1
ATOM 758 C CA B SER A 1 130 ? -38.804 3.413 33.042 0.40 21.60 122 SER A CA 1
ATOM 759 C C . SER A 1 130 ? -38.761 3.134 31.548 1.00 20.04 122 SER A C 1
ATOM 760 O O . SER A 1 130 ? -37.687 2.974 30.960 1.00 20.43 122 SER A O 1
ATOM 765 N N . GLY A 1 131 ? -39.936 3.066 30.942 1.00 23.08 123 GLY A N 1
ATOM 766 C CA . GLY A 1 131 ? -39.970 2.802 29.519 1.00 22.75 123 GLY A CA 1
ATOM 767 C C . GLY A 1 131 ? -41.362 3.018 28.982 1.00 23.49 123 GLY A C 1
ATOM 768 O O . GLY A 1 131 ? -42.295 3.342 29.719 1.00 23.19 123 GLY A O 1
ATOM 769 N N . VAL A 1 132 ? -41.480 2.829 27.671 1.00 24.01 124 VAL A N 1
ATOM 770 C CA . VAL A 1 132 ? -42.742 2.975 26.959 1.00 24.53 124 VAL A CA 1
ATOM 771 C C . VAL A 1 132 ? -43.054 1.657 26.268 1.00 24.51 124 VAL A C 1
ATOM 772 O O . VAL A 1 132 ? -42.229 1.142 25.505 1.00 25.31 124 VAL A O 1
ATOM 776 N N . ARG A 1 133 ? -44.247 1.123 26.519 1.00 29.62 125 ARG A N 1
ATOM 777 C CA . ARG A 1 133 ? -44.736 -0.018 25.757 1.00 30.36 125 ARG A CA 1
ATOM 778 C C . ARG A 1 133 ? -45.188 0.483 24.390 1.00 29.57 125 ARG A C 1
ATOM 779 O O . ARG A 1 133 ? -46.022 1.391 24.303 1.00 31.52 125 ARG A O 1
ATOM 781 N N . LEU A 1 134 ? -44.621 -0.089 23.325 1.00 28.50 126 LEU A N 1
ATOM 782 C CA . LEU A 1 134 ? -44.872 0.381 21.970 1.00 30.51 126 LEU A CA 1
ATOM 783 C C . LEU A 1 134 ? -45.882 -0.515 21.266 1.00 33.49 126 LEU A C 1
ATOM 784 O O . LEU A 1 134 ? -45.862 -1.738 21.447 1.00 37.50 126 LEU A O 1
ATOM 789 N N . PRO A 1 135 ? -46.766 0.069 20.460 1.00 32.51 127 PRO A N 1
ATOM 790 C CA . PRO A 1 135 ? -47.737 -0.743 19.718 1.00 36.14 127 PRO A CA 1
ATOM 791 C C . PRO A 1 135 ? -47.083 -1.478 18.559 1.00 35.87 127 PRO A C 1
ATOM 792 O O . PRO A 1 135 ? -46.107 -1.014 17.964 1.00 34.22 127 PRO A O 1
ATOM 796 N N . ASP A 1 136 ? -47.655 -2.641 18.229 1.00 40.11 128 ASP A N 1
ATOM 797 C CA . ASP A 1 136 ? -47.160 -3.414 17.094 1.00 46.78 128 ASP A CA 1
ATOM 798 C C . ASP A 1 136 ? -47.446 -2.703 15.779 1.00 49.26 128 ASP A C 1
ATOM 799 O O . ASP A 1 136 ? -46.596 -2.675 14.882 1.00 53.95 128 ASP A O 1
ATOM 804 N N . ARG A 1 137 ? -48.634 -2.125 15.647 1.00 45.66 129 ARG A N 1
ATOM 805 C CA . ARG A 1 137 ? -49.046 -1.438 14.435 1.00 47.66 129 ARG A CA 1
ATOM 806 C C . ARG A 1 137 ? -49.163 0.058 14.694 1.00 44.88 129 ARG A C 1
ATOM 807 O O . ARG A 1 137 ? -49.234 0.513 15.839 1.00 47.68 129 ARG A O 1
ATOM 809 N N . GLY A 1 138 ? -49.186 0.821 13.605 1.00 39.57 130 GLY A N 1
ATOM 810 C CA . GLY A 1 138 ? -49.291 2.257 13.685 1.00 39.45 130 GLY A CA 1
ATOM 811 C C . GLY A 1 138 ? -47.930 2.926 13.712 1.00 40.69 130 GLY A C 1
ATOM 812 O O . GLY A 1 138 ? -46.886 2.265 13.729 1.00 42.26 130 GLY A O 1
ATOM 813 N N . PRO A 1 139 ? -47.919 4.258 13.703 1.00 36.74 131 PRO A N 1
ATOM 814 C CA . PRO A 1 139 ? -46.660 5.010 13.759 1.00 35.34 131 PRO A CA 1
ATOM 815 C C . PRO A 1 139 ? -46.189 5.334 15.168 1.00 33.27 131 PRO A C 1
ATOM 816 O O . PRO A 1 139 ? -45.164 6.012 15.314 1.00 33.02 131 PRO A O 1
ATOM 820 N N . GLY A 1 140 ? -46.908 4.871 16.194 1.00 32.52 132 GLY A N 1
ATOM 821 C CA . GLY A 1 140 ? -46.552 5.222 17.559 1.00 33.52 132 GLY A CA 1
ATOM 822 C C . GLY A 1 140 ? -45.176 4.731 17.962 1.00 29.91 132 GLY A C 1
ATOM 823 O O . GLY A 1 140 ? -44.429 5.443 18.638 1.00 27.39 132 GLY A O 1
ATOM 824 N N . ALA A 1 141 ? -44.816 3.511 17.551 1.00 29.00 133 ALA A N 1
ATOM 825 C CA . ALA A 1 141 ? -43.502 2.979 17.904 1.00 27.48 133 ALA A CA 1
ATOM 826 C C . ALA A 1 141 ? -42.388 3.851 17.339 1.00 26.63 133 ALA A C 1
ATOM 827 O O . ALA A 1 141 ? -41.429 4.190 18.042 1.00 26.10 133 ALA A O 1
ATOM 829 N N . ALA A 1 142 ? -42.501 4.229 16.066 1.00 28.48 134 ALA A N 1
ATOM 830 C CA . ALA A 1 142 ? -41.452 5.025 15.438 1.00 24.33 134 ALA A CA 1
ATOM 831 C C . ALA A 1 142 ? -41.356 6.413 16.060 1.00 23.13 134 ALA A C 1
ATOM 832 O O . ALA A 1 142 ? -40.251 6.940 16.248 1.00 23.95 134 ALA A O 1
ATOM 834 N N . ARG A 1 143 ? -42.496 7.018 16.389 1.00 24.50 135 ARG A N 1
ATOM 835 C CA . ARG A 1 143 ? -42.472 8.348 16.987 1.00 23.11 135 ARG A CA 1
ATOM 836 C C . ARG A 1 143 ? -41.869 8.323 18.385 1.00 19.71 135 ARG A C 1
ATOM 837 O O . ARG A 1 143 ? -41.121 9.235 18.752 1.00 20.60 135 ARG A O 1
ATOM 845 N N . ALA A 1 144 ? -42.210 7.311 19.189 1.00 23.03 136 ALA A N 1
ATOM 846 C CA . ALA A 1 144 ? -41.640 7.221 20.530 1.00 22.04 136 ALA A CA 1
ATOM 847 C C . ALA A 1 144 ? -40.131 7.039 20.463 1.00 21.29 136 ALA A C 1
ATOM 848 O O . ALA A 1 144 ? -39.387 7.686 21.210 1.00 21.08 136 ALA A O 1
ATOM 850 N N . ARG A 1 145 ? -39.662 6.158 19.576 1.00 19.88 137 ARG A N 1
ATOM 851 C CA . ARG A 1 145 ? -38.226 5.960 19.420 1.00 20.87 137 ARG A CA 1
ATOM 852 C C . ARG A 1 145 ? -37.549 7.237 18.942 1.00 19.57 137 ARG A C 1
ATOM 853 O O . ARG A 1 145 ? -36.457 7.581 19.408 1.00 19.57 137 ARG A O 1
ATOM 861 N N . ALA A 1 146 ? -38.189 7.963 18.021 1.00 20.47 138 ALA A N 1
ATOM 862 C CA . ALA A 1 146 ? -37.612 9.219 17.560 1.00 19.95 138 ALA A CA 1
ATOM 863 C C . ALA A 1 146 ? -37.485 10.220 18.700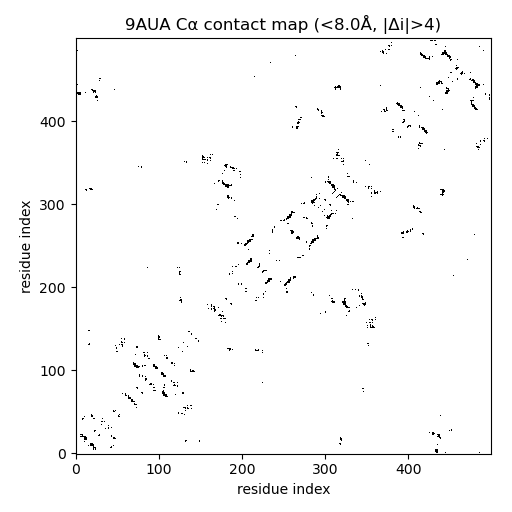 1.00 19.76 138 ALA A C 1
ATOM 864 O O . ALA A 1 146 ? -36.461 10.898 18.824 1.00 18.36 138 ALA A O 1
ATOM 866 N N . HIS A 1 147 ? -38.501 10.311 19.561 1.00 20.24 139 HIS A N 1
ATOM 867 C CA . HIS A 1 147 ? -38.440 11.268 20.661 1.00 19.80 139 HIS A CA 1
ATOM 868 C C . HIS A 1 147 ? -37.265 10.956 21.582 1.00 18.27 139 HIS A C 1
ATOM 869 O O . HIS A 1 147 ? -36.472 11.843 21.926 1.00 17.18 139 HIS A O 1
ATOM 876 N N . VAL A 1 148 ? -37.136 9.691 21.983 1.00 17.69 140 VAL A N 1
ATOM 877 C CA . VAL A 1 148 ? -36.025 9.292 22.843 1.00 16.47 140 VAL A CA 1
ATOM 878 C C . VAL A 1 148 ? -34.693 9.569 22.160 1.00 16.22 140 VAL A C 1
ATOM 879 O O . VAL A 1 148 ? -33.741 10.045 22.793 1.00 14.87 140 VAL A O 1
ATOM 883 N N . MET A 1 149 ? -34.612 9.293 20.856 1.00 15.38 141 MET A N 1
ATOM 884 C CA . MET A 1 149 ? -33.364 9.471 20.120 1.00 15.78 141 MET A CA 1
ATOM 885 C C . MET A 1 149 ? -32.988 10.943 19.999 1.00 14.64 141 MET A C 1
ATOM 886 O O . MET A 1 149 ? -31.875 11.341 20.361 1.00 14.95 141 MET A O 1
ATOM 891 N N . HIS A 1 150 ? -33.899 11.771 19.478 1.00 14.44 142 HIS A N 1
ATOM 892 C CA . HIS A 1 150 ? -33.533 13.157 19.206 1.00 16.96 142 HIS A CA 1
ATOM 893 C C . HIS A 1 150 ? -33.297 13.962 20.474 1.00 15.16 142 HIS A C 1
ATOM 894 O O . HIS A 1 150 ? -32.574 14.962 20.421 1.00 16.81 142 HIS A O 1
ATOM 901 N N . THR A 1 151 ? -33.883 13.555 21.606 1.00 14.69 143 THR A N 1
ATOM 902 C CA . THR A 1 151 ? -33.687 14.251 22.875 1.00 14.95 143 THR A CA 1
ATOM 903 C C . THR A 1 151 ? -32.647 13.598 23.770 1.00 13.86 143 THR A C 1
ATOM 904 O O . THR A 1 151 ? -32.452 14.076 24.889 1.00 15.57 143 THR A O 1
ATOM 908 N N . GLY A 1 152 ? -32.002 12.521 23.333 1.00 14.30 144 GLY A N 1
ATOM 909 C CA . GLY A 1 152 ? -31.017 11.859 24.181 1.00 13.57 144 GLY A CA 1
ATOM 910 C C . GLY A 1 152 ? -31.561 11.360 25.502 1.00 14.43 144 GLY A C 1
ATOM 911 O O . GLY A 1 152 ? -30.861 11.434 26.519 1.00 15.30 144 GLY A O 1
ATOM 912 N N . GLY A 1 153 ? -32.790 10.850 25.511 1.00 14.44 145 GLY A N 1
ATOM 913 C CA . GLY A 1 153 ? -33.415 10.383 26.740 1.00 14.92 145 GLY A CA 1
ATOM 914 C C . GLY A 1 153 ? -33.348 8.884 26.974 1.00 15.66 145 GLY A C 1
ATOM 915 O O . GLY A 1 153 ? -34.221 8.326 27.637 1.00 15.66 145 GLY A O 1
ATOM 916 N N . HIS A 1 154 ? -32.323 8.228 26.445 1.00 14.29 146 HIS A N 1
ATOM 917 C CA . HIS A 1 154 ? -32.187 6.776 26.494 1.00 13.29 146 HIS A CA 1
ATOM 918 C C . HIS A 1 154 ? -31.568 6.319 27.826 1.00 14.21 146 HIS A C 1
ATOM 919 O O . HIS A 1 154 ? -30.952 7.093 28.568 1.00 14.84 146 HIS A O 1
ATOM 926 N N . LEU A 1 155 ? -31.739 5.028 28.112 1.00 13.78 147 LEU A N 1
ATOM 927 C CA . LEU A 1 155 ? -31.045 4.370 29.213 1.00 13.30 147 LEU A CA 1
ATOM 928 C C . LEU A 1 155 ? -29.602 4.091 28.808 1.00 13.74 147 LEU A C 1
ATOM 929 O O . LEU A 1 155 ? -29.342 3.601 27.701 1.00 15.63 147 LEU A O 1
ATOM 934 N N . SER A 1 156 ? -28.657 4.421 29.693 1.00 13.72 148 SER A N 1
ATOM 935 C CA . SER A 1 156 ? -27.251 4.250 29.350 1.00 13.24 148 SER A CA 1
ATOM 936 C C . SER A 1 156 ? -26.803 2.805 29.559 1.00 11.73 148 SER A C 1
ATOM 937 O O . SER A 1 156 ? -27.397 2.038 30.328 1.00 13.24 148 SER A O 1
ATOM 940 N N . SER A 1 157 ? -25.714 2.445 28.876 1.00 12.74 149 SER A N 1
ATOM 941 C CA . SER A 1 157 ? -25.174 1.097 29.023 1.00 12.37 149 SER A CA 1
ATOM 942 C C . SER A 1 157 ? -24.557 0.867 30.402 1.00 12.79 149 SER A C 1
ATOM 943 O O . SER A 1 157 ? -24.528 -0.272 30.876 1.00 13.15 149 SER A O 1
ATOM 946 N N . ARG A 1 158 ? -24.066 1.918 31.063 1.00 12.42 150 ARG A N 1
ATOM 947 C CA . ARG A 1 158 ? -23.573 1.724 32.426 1.00 12.62 150 ARG A CA 1
ATOM 948 C C . ARG A 1 158 ? -24.718 1.418 33.376 1.00 12.75 150 ARG A C 1
ATOM 949 O O . ARG A 1 158 ? -24.579 0.580 34.279 1.00 13.30 150 ARG A O 1
ATOM 957 N N . GLN A 1 159 ? -25.861 2.081 33.202 1.00 12.76 151 GLN A N 1
ATOM 958 C CA . GLN A 1 159 ? -26.995 1.752 34.054 1.00 14.08 151 GLN A CA 1
ATOM 959 C C . GLN A 1 159 ? -27.507 0.345 33.762 1.00 13.54 151 GLN A C 1
ATOM 960 O O . GLN A 1 159 ? -27.769 -0.426 34.690 1.00 14.33 151 GLN A O 1
ATOM 966 N N . ALA A 1 160 ? -27.616 -0.025 32.479 1.00 12.75 152 ALA A N 1
ATOM 967 C CA . ALA A 1 160 ? -28.060 -1.377 32.157 1.00 14.37 152 ALA A CA 1
ATOM 968 C C . ALA A 1 160 ? -27.073 -2.423 32.661 1.00 12.79 152 ALA A C 1
ATOM 969 O O . ALA A 1 160 ? -27.478 -3.495 33.124 1.00 14.60 152 ALA A O 1
ATOM 971 N N . GLU A 1 161 ? -25.773 -2.129 32.574 1.00 13.21 153 GLU A N 1
ATOM 972 C CA . GLU A 1 161 ? -24.765 -3.051 33.088 1.00 13.40 153 GLU A CA 1
ATOM 973 C C . GLU A 1 161 ? -24.932 -3.258 34.586 1.00 13.36 153 GLU A C 1
ATOM 974 O O . GLU A 1 161 ? -24.809 -4.385 35.082 1.00 14.46 153 GLU A O 1
ATOM 980 N N . ASP A 1 162 ? -25.229 -2.189 35.326 1.00 13.19 154 ASP A N 1
ATOM 981 C CA . ASP A 1 162 ? -25.431 -2.354 36.763 1.00 13.87 154 ASP A CA 1
ATOM 982 C C . ASP A 1 162 ? -26.693 -3.150 37.063 1.00 14.49 154 ASP A C 1
ATOM 983 O O . ASP A 1 162 ? -26.713 -3.953 37.998 1.00 14.58 154 ASP A O 1
ATOM 988 N N . VAL A 1 163 ? -27.751 -2.960 36.278 1.00 14.70 155 VAL A N 1
ATOM 989 C CA . VAL A 1 163 ? -28.963 -3.758 36.465 1.00 16.39 155 VAL A CA 1
ATOM 990 C C . VAL A 1 163 ? -28.647 -5.237 36.292 1.00 14.75 155 VAL A C 1
ATOM 991 O O . VAL A 1 163 ? -29.020 -6.077 37.123 1.00 16.16 155 VAL A O 1
ATOM 995 N N . LEU A 1 164 ? -27.954 -5.573 35.198 1.00 14.69 156 LEU A N 1
ATOM 996 C CA . LEU A 1 164 ? -27.644 -6.971 34.917 1.00 14.89 156 LEU A CA 1
ATOM 997 C C . LEU A 1 164 ? -26.669 -7.543 35.934 1.00 14.85 156 LEU A C 1
ATOM 998 O O . LEU A 1 164 ? -26.813 -8.695 36.363 1.00 16.57 156 LEU A O 1
ATOM 1003 N N . TRP A 1 165 ? -25.662 -6.768 36.329 1.00 14.56 157 TRP A N 1
ATOM 1004 C CA . TRP A 1 165 ? -24.723 -7.305 37.308 1.00 14.98 157 TRP A CA 1
ATOM 1005 C C . TRP A 1 165 ? -25.385 -7.520 38.663 1.00 17.39 157 TRP A C 1
ATOM 1006 O O . TRP A 1 165 ? -25.179 -8.560 39.295 1.00 16.77 157 TRP A O 1
ATOM 1017 N N . ASP A 1 166 ? -26.178 -6.549 39.129 1.00 15.46 158 ASP A N 1
ATOM 1018 C CA . ASP A 1 166 ? -26.846 -6.710 40.418 1.00 17.63 158 ASP A CA 1
ATOM 1019 C C . ASP A 1 166 ? -27.805 -7.892 40.411 1.00 17.56 158 ASP A C 1
ATOM 1020 O O . ASP A 1 166 ? -27.999 -8.543 41.448 1.00 18.71 158 ASP A O 1
ATOM 1025 N N . ALA A 1 167 ? -28.402 -8.198 39.257 1.00 17.83 159 ALA A N 1
ATOM 1026 C CA . ALA A 1 167 ? -29.310 -9.326 39.119 1.00 19.26 159 ALA A CA 1
ATOM 1027 C C . ALA A 1 167 ? -28.582 -10.653 38.949 1.00 22.05 159 ALA A C 1
ATOM 1028 O O . ALA A 1 167 ? -29.239 -11.704 38.929 1.00 25.12 159 ALA A O 1
ATOM 1030 N N . GLY A 1 168 ? -27.254 -10.636 38.845 1.00 19.12 160 GLY A N 1
ATOM 1031 C CA . GLY A 1 168 ? -26.501 -11.860 38.658 1.00 19.85 160 GLY A CA 1
ATOM 1032 C C . GLY A 1 168 ? -26.540 -12.402 37.250 1.00 24.88 160 GLY A C 1
ATOM 1033 O O . GLY A 1 168 ? -26.341 -13.606 37.053 1.00 26.47 160 GLY A O 1
ATOM 1034 N N . LEU A 1 169 ? -26.783 -11.547 36.257 1.00 19.93 161 LEU A N 1
ATOM 1035 C CA . LEU A 1 169 ? -27.007 -11.995 34.888 1.00 21.27 161 LEU A CA 1
ATOM 1036 C C . LEU A 1 169 ? -25.805 -11.785 33.979 1.00 25.96 161 LEU A C 1
ATOM 1037 O O . LEU A 1 169 ? -25.814 -12.279 32.848 1.00 25.32 161 LEU A O 1
ATOM 1042 N N . ILE A 1 170 ? -24.795 -11.049 34.431 1.00 20.00 162 ILE A N 1
ATOM 1043 C CA . ILE A 1 170 ? -23.503 -10.966 33.764 1.00 19.52 162 ILE A CA 1
ATOM 1044 C C . ILE A 1 170 ? -22.420 -11.229 34.801 1.00 19.76 162 ILE A C 1
ATOM 1045 O O . ILE A 1 170 ? -22.613 -10.996 36.001 1.00 18.85 162 ILE A O 1
ATOM 1050 N N . ASP A 1 171 ? -21.267 -11.718 34.336 1.00 19.62 163 ASP A N 1
ATOM 1051 C CA . ASP A 1 171 ? -20.204 -12.111 35.261 1.00 20.76 163 ASP A CA 1
ATOM 1052 C C . ASP A 1 171 ? -19.519 -10.898 35.873 1.00 18.53 163 ASP A C 1
ATOM 1053 O O . ASP A 1 171 ? -19.184 -10.896 37.064 1.00 18.58 163 ASP A O 1
ATOM 1058 N N . GLY A 1 172 ? -19.295 -9.855 35.082 1.00 18.70 164 GLY A N 1
ATOM 1059 C CA . GLY A 1 172 ? -18.446 -8.767 35.516 1.00 17.30 164 GLY A CA 1
ATOM 1060 C C . GLY A 1 172 ? -18.799 -7.479 34.806 1.00 18.51 164 GLY A C 1
ATOM 1061 O O . GLY A 1 172 ? -19.588 -7.454 33.859 1.00 19.94 164 GLY A O 1
ATOM 1062 N N . ARG A 1 173 ? -18.192 -6.401 35.282 1.00 18.09 165 ARG A N 1
ATOM 1063 C CA A ARG A 1 173 ? -18.392 -5.063 34.746 0.52 17.85 165 ARG A CA 1
ATOM 1064 C CA B ARG A 1 173 ? -18.400 -5.084 34.711 0.48 17.97 165 ARG A CA 1
ATOM 1065 C C . ARG A 1 173 ? -17.114 -4.581 34.074 1.00 18.73 165 ARG A C 1
ATOM 1066 O O . ARG A 1 173 ? -16.009 -4.996 34.433 1.00 20.84 165 ARG A O 1
ATOM 1081 N N . GLN A 1 174 ? -17.276 -3.691 33.099 1.00 16.30 166 GLN A N 1
ATOM 1082 C CA . GLN A 1 174 ? -16.134 -3.095 32.423 1.00 15.93 166 GLN A CA 1
ATOM 1083 C C . GLN A 1 174 ? -15.284 -2.310 33.414 1.00 16.96 166 GLN A C 1
ATOM 1084 O O . GLN A 1 174 ? -15.787 -1.437 34.126 1.00 16.65 166 GLN A O 1
ATOM 1090 N N . VAL A 1 175 ? -13.990 -2.624 33.463 1.00 18.05 167 VAL A N 1
ATOM 1091 C CA . VAL A 1 175 ? -13.067 -1.863 34.299 1.00 19.47 167 VAL A CA 1
ATOM 1092 C C . VAL A 1 175 ? -12.684 -0.583 33.565 1.00 16.49 167 VAL A C 1
ATOM 1093 O O . VAL A 1 175 ? -12.419 -0.601 32.358 1.00 19.50 167 VAL A O 1
ATOM 1097 N N . GLU A 1 176 ? -12.656 0.536 34.288 1.00 16.43 168 GLU A N 1
ATOM 1098 C CA . GLU A 1 176 ? -12.378 1.834 33.679 1.00 15.27 168 GLU A CA 1
ATOM 1099 C C . GLU A 1 176 ? -12.075 2.828 34.790 1.00 16.80 168 GLU A C 1
ATOM 1100 O O . GLU A 1 176 ? -12.495 2.650 35.939 1.00 18.37 168 GLU A O 1
ATOM 1106 N N . GLU A 1 177 ? -11.363 3.891 34.425 1.00 15.94 169 GLU A N 1
ATOM 1107 C CA . GLU A 1 177 ? -11.044 4.946 35.375 1.00 16.28 169 GLU A CA 1
ATOM 1108 C C . GLU A 1 177 ? -12.259 5.843 35.577 1.00 16.22 169 GLU A C 1
ATOM 1109 O O . GLU A 1 177 ? -12.849 6.335 34.613 1.00 16.76 169 GLU A O 1
ATOM 1115 N N . THR A 1 178 ? -12.641 6.058 36.832 1.00 16.86 170 THR A N 1
ATOM 1116 C CA . THR A 1 178 ? -13.701 7.001 37.150 1.00 16.83 170 THR A CA 1
ATOM 1117 C C . THR A 1 178 ? -13.258 7.841 38.337 1.00 18.76 170 THR A C 1
ATOM 1118 O O . THR A 1 178 ? -12.318 7.493 39.059 1.00 20.51 170 THR A O 1
ATOM 1122 N N . ALA A 1 179 ? -13.934 8.966 38.519 1.00 15.73 171 ALA A N 1
ATOM 1123 C CA . ALA A 1 179 ? -13.708 9.845 39.664 1.00 14.88 171 ALA A CA 1
ATOM 1124 C C . ALA A 1 179 ? -15.042 9.958 40.399 1.00 17.62 171 ALA A C 1
ATOM 1125 O O . ALA A 1 179 ? -15.864 10.820 40.087 1.00 18.09 171 ALA A O 1
ATOM 1127 N N . ASP A 1 180 ? -15.252 9.087 41.384 1.00 17.43 172 ASP A N 1
ATOM 1128 C CA . ASP A 1 180 ? -16.566 8.883 41.976 1.00 17.91 172 ASP A CA 1
ATOM 1129 C C . ASP A 1 180 ? -16.914 9.867 43.089 1.00 18.69 172 ASP A C 1
ATOM 1130 O O . ASP A 1 180 ? -18.043 9.822 43.591 1.00 22.22 172 ASP A O 1
ATOM 1135 N N . ASP A 1 181 ? -15.985 10.714 43.526 1.00 17.45 173 ASP A N 1
ATOM 1136 C CA . ASP A 1 181 ? -16.260 11.636 44.627 1.00 18.55 173 ASP A CA 1
ATOM 1137 C C . ASP A 1 181 ? -16.965 12.869 44.071 1.00 19.95 173 ASP A C 1
ATOM 1138 O O . ASP A 1 181 ? -16.347 13.677 43.371 1.00 19.08 173 ASP A O 1
ATOM 1143 N N . SER A 1 182 ? -18.252 13.023 44.386 1.00 18.94 174 SER A N 1
ATOM 1144 C CA . SER A 1 182 ? -19.082 14.140 43.939 1.00 17.50 174 SER A CA 1
ATOM 1145 C C . SER A 1 182 ? -18.841 14.492 42.465 1.00 17.64 174 SER A C 1
ATOM 1146 O O . SER A 1 182 ? -18.439 15.615 42.154 1.00 18.74 174 SER A O 1
ATOM 1149 N N . PRO A 1 183 ? -19.077 13.553 41.545 1.00 15.58 175 PRO A N 1
ATOM 1150 C CA . PRO A 1 183 ? -18.659 13.785 40.151 1.00 15.20 175 PRO A CA 1
ATOM 1151 C C . PRO A 1 183 ? -19.436 14.874 39.439 1.00 17.79 175 PRO A C 1
ATOM 1152 O O . PRO A 1 183 ? -18.857 15.555 38.583 1.00 16.60 175 PRO A O 1
ATOM 1156 N N . ALA A 1 184 ? -20.725 15.051 39.734 1.00 16.85 176 ALA A N 1
ATOM 1157 C CA . ALA A 1 184 ? -21.481 16.097 39.055 1.00 17.50 176 ALA A CA 1
ATOM 1158 C C . ALA A 1 184 ? -20.968 17.478 39.436 1.00 16.73 176 ALA A C 1
ATOM 1159 O O . ALA A 1 184 ? -20.830 18.358 38.575 1.00 17.72 176 ALA A O 1
ATOM 1161 N N . ARG A 1 185 ? -20.660 17.680 40.716 1.00 18.05 177 ARG A N 1
ATOM 1162 C CA . ARG A 1 185 ? -20.051 18.939 41.123 1.00 19.34 177 ARG A CA 1
ATOM 1163 C C . ARG A 1 185 ? -18.691 19.137 40.458 1.00 18.47 177 ARG A C 1
ATOM 1164 O O . ARG A 1 185 ? -18.377 20.240 39.990 1.00 19.63 177 ARG A O 1
ATOM 1172 N N . ALA A 1 186 ? -17.881 18.074 40.378 1.00 18.20 178 ALA A N 1
ATOM 1173 C CA . ALA A 1 186 ? -16.563 18.173 39.746 1.00 17.70 178 ALA A CA 1
ATOM 1174 C C . ALA A 1 186 ? -16.676 18.570 38.279 1.00 18.14 178 ALA A C 1
ATOM 1175 O O . ALA A 1 186 ? -15.936 19.439 37.803 1.00 17.56 178 ALA A O 1
ATOM 1177 N N . VAL A 1 187 ? -17.577 17.919 37.540 1.00 14.62 179 VAL A N 1
ATOM 1178 C CA . VAL A 1 187 ? -17.751 18.238 36.125 1.00 14.12 179 VAL A CA 1
ATOM 1179 C C . VAL A 1 187 ? -18.275 19.658 35.961 1.00 16.00 179 VAL A C 1
ATOM 1180 O O . VAL A 1 187 ? -17.789 20.428 35.120 1.00 16.62 179 VAL A O 1
ATOM 1184 N N . ALA A 1 188 ? -19.282 20.023 36.753 1.00 17.35 180 ALA A N 1
ATOM 1185 C CA . ALA A 1 188 ? -19.855 21.361 36.649 1.00 16.46 180 ALA A CA 1
ATOM 1186 C C . ALA A 1 188 ? -18.832 22.439 37.000 1.00 17.87 180 ALA A C 1
ATOM 1187 O O . ALA A 1 188 ? -18.803 23.501 36.368 1.00 19.00 180 ALA A O 1
ATOM 1189 N N . GLN A 1 189 ? -17.974 22.182 37.987 1.00 19.11 181 GLN A N 1
ATOM 1190 C CA A GLN A 1 189 ? -16.936 23.151 38.322 0.51 20.89 181 GLN A CA 1
ATOM 1191 C CA B GLN A 1 189 ? -16.930 23.145 38.328 0.49 20.96 181 GLN A CA 1
ATOM 1192 C C . GLN A 1 189 ? -15.912 23.268 37.202 1.00 21.09 181 GLN A C 1
ATOM 1193 O O . GLN A 1 189 ? -15.470 24.375 36.872 1.00 19.99 181 GLN A O 1
ATOM 1204 N N . ALA A 1 190 ? -15.519 22.143 36.607 1.00 18.72 182 ALA A N 1
ATOM 1205 C CA . ALA A 1 190 ? -14.566 22.213 35.509 1.00 19.08 182 ALA A CA 1
ATOM 1206 C C . ALA A 1 190 ? -15.145 23.012 34.351 1.00 20.29 182 ALA A C 1
ATOM 1207 O O . ALA A 1 190 ? -14.455 23.849 33.751 1.00 22.17 182 ALA A O 1
ATOM 1209 N N . LEU A 1 191 ? -16.425 22.786 34.038 1.00 16.55 183 LEU A N 1
ATOM 1210 C CA . LEU A 1 191 ? -17.042 23.519 32.938 1.00 16.53 183 LEU A CA 1
ATOM 1211 C C . LEU A 1 191 ? -17.272 24.982 33.290 1.00 17.48 183 LEU A C 1
ATOM 1212 O O . LEU A 1 191 ? -17.159 25.849 32.415 1.00 17.47 183 LEU A O 1
ATOM 1217 N N . ALA A 1 192 ? -17.596 25.285 34.547 1.00 17.69 184 ALA A N 1
ATOM 1218 C CA . ALA A 1 192 ? -17.737 26.686 34.936 1.00 19.02 184 ALA A CA 1
ATOM 1219 C C . ALA A 1 192 ? -16.442 27.452 34.696 1.00 21.96 184 ALA A C 1
ATOM 1220 O O . ALA A 1 192 ? -16.458 28.578 34.176 1.00 20.65 184 ALA A O 1
ATOM 1222 N N . GLY A 1 193 ? -15.306 26.845 35.045 1.00 19.55 185 GLY A N 1
ATOM 1223 C CA . GLY A 1 193 ? -14.030 27.486 34.777 1.00 19.69 185 GLY A CA 1
ATOM 1224 C C . GLY A 1 193 ? -13.744 27.601 33.292 1.00 19.58 185 GLY A C 1
ATOM 1225 O O . GLY A 1 193 ? -13.242 28.631 32.826 1.00 22.85 185 GLY A O 1
ATOM 1226 N N . ALA A 1 194 ? -14.069 26.558 32.523 1.00 17.91 186 ALA A N 1
ATOM 1227 C CA . ALA A 1 194 ? -13.780 26.581 31.090 1.00 18.07 186 ALA A CA 1
ATOM 1228 C C . ALA A 1 194 ? -14.597 27.648 30.373 1.00 17.56 186 ALA A C 1
ATOM 1229 O O . ALA A 1 194 ? -14.093 28.307 29.457 1.00 19.16 186 ALA A O 1
ATOM 1231 N N . TYR A 1 195 ? -15.863 27.819 30.758 1.00 17.57 187 TYR A N 1
ATOM 1232 C CA . TYR A 1 195 ? -16.756 28.778 30.120 1.00 17.35 187 TYR A CA 1
ATOM 1233 C C . TYR A 1 195 ? -16.705 30.156 30.750 1.00 19.54 187 TYR A C 1
ATOM 1234 O O . TYR A 1 195 ? -17.275 31.100 30.188 1.00 20.08 187 TYR A O 1
ATOM 1243 N N . GLY A 1 196 ? -16.061 30.287 31.901 1.00 18.91 188 GLY A N 1
ATOM 1244 C CA . GLY A 1 196 ? -15.970 31.576 32.557 1.00 20.27 188 GLY A CA 1
ATOM 1245 C C . GLY A 1 196 ? -17.273 32.039 33.171 1.00 23.88 188 GLY A C 1
ATOM 1246 O O . GLY A 1 196 ? -17.652 33.206 33.000 1.00 27.56 188 GLY A O 1
ATOM 1247 N N . VAL A 1 197 ? -17.982 31.150 33.859 1.00 21.27 189 VAL A N 1
ATOM 1248 C CA . VAL A 1 197 ? -19.175 31.530 34.613 1.00 22.82 189 VAL A CA 1
ATOM 1249 C C . VAL A 1 197 ? -18.857 31.371 36.097 1.00 24.73 189 VAL A C 1
ATOM 1250 O O . VAL A 1 197 ? -17.925 30.636 36.447 1.00 25.80 189 VAL A O 1
ATOM 1254 N N . PRO A 1 198 ? -19.581 32.048 36.996 1.00 28.99 190 PRO A N 1
ATOM 1255 C CA . PRO A 1 198 ? -19.118 32.140 38.391 1.00 31.67 190 PRO A CA 1
ATOM 1256 C C . PRO A 1 198 ? -18.983 30.812 39.116 1.00 35.72 190 PRO A C 1
ATOM 1257 O O . PRO A 1 198 ? -18.180 30.720 40.055 1.00 37.21 190 PRO A O 1
ATOM 1261 N N . GLY A 1 199 ? -19.744 29.790 38.739 1.00 28.33 191 GLY A N 1
ATOM 1262 C CA . GLY A 1 199 ? -19.689 28.525 39.435 1.00 27.94 191 GLY A CA 1
ATOM 1263 C C . GLY A 1 199 ? -20.698 27.516 38.934 1.00 27.15 191 GLY A C 1
ATOM 1264 O O . GLY A 1 199 ? -21.433 27.761 37.970 1.00 26.34 191 GLY A O 1
ATOM 1265 N N . PRO A 1 200 ? -20.757 26.356 39.597 1.00 27.89 192 PRO A N 1
ATOM 1266 C CA . PRO A 1 200 ? -21.616 25.263 39.115 1.00 23.92 192 PRO A CA 1
ATOM 1267 C C . PRO A 1 200 ? -23.097 25.582 39.100 1.00 24.54 192 PRO A C 1
ATOM 1268 O O . PRO A 1 200 ? -23.857 24.854 38.447 1.00 24.21 192 PRO A O 1
ATOM 1272 N N . ARG A 1 201 ? -23.549 26.624 39.796 1.00 24.63 193 ARG A N 1
ATOM 1273 C CA A ARG A 1 201 ? -24.972 26.928 39.738 0.51 25.43 193 ARG A CA 1
ATOM 1274 C CA B ARG A 1 201 ? -24.959 26.999 39.754 0.49 25.59 193 ARG A CA 1
ATOM 1275 C C . ARG A 1 201 ? -25.414 27.314 38.334 1.00 25.94 193 ARG A C 1
ATOM 1276 O O . ARG A 1 201 ? -26.598 27.168 38.009 1.00 25.53 193 ARG A O 1
ATOM 1291 N N . TYR A 1 202 ? -24.494 27.750 37.480 1.00 22.47 194 TYR A N 1
ATOM 1292 C CA . TYR A 1 202 ? -24.822 28.133 36.113 1.00 20.42 194 TYR A CA 1
ATOM 1293 C C . TYR A 1 202 ? -24.645 27.002 35.105 1.00 19.22 194 TYR A C 1
ATOM 1294 O O . TYR A 1 202 ? -24.812 27.235 33.908 1.00 20.59 194 TYR A O 1
ATOM 1303 N N . VAL A 1 203 ? -24.326 25.792 35.555 1.00 20.15 195 VAL A N 1
ATOM 1304 C CA . VAL A 1 203 ? -24.056 24.661 34.675 1.00 18.84 195 VAL A CA 1
ATOM 1305 C C . VAL A 1 203 ? -25.004 23.540 35.065 1.00 19.43 195 VAL A C 1
ATOM 1306 O O . VAL A 1 203 ? -25.041 23.133 36.231 1.00 23.32 195 VAL A O 1
ATOM 1310 N N . ALA A 1 204 ? -25.781 23.052 34.107 1.00 17.24 196 ALA A N 1
ATOM 1311 C CA . ALA A 1 204 ? -26.659 21.910 34.324 1.00 18.57 196 ALA A CA 1
ATOM 1312 C C . ALA A 1 204 ? -26.156 20.755 33.472 1.00 17.36 196 ALA A C 1
ATOM 1313 O O . ALA A 1 204 ? -25.848 20.937 32.290 1.00 17.81 196 ALA A O 1
ATOM 1315 N N . LEU A 1 205 ? -26.040 19.581 34.069 1.00 15.88 197 LEU A N 1
ATOM 1316 C CA . LEU A 1 205 ? -25.617 18.394 33.343 1.00 15.21 197 LEU A CA 1
ATOM 1317 C C . LEU A 1 205 ? -26.831 17.603 32.879 1.00 13.42 197 LEU A C 1
ATOM 1318 O O . LEU A 1 205 ? -27.796 17.418 33.631 1.00 14.40 197 LEU A O 1
ATOM 1323 N N . ARG A 1 206 ? -26.776 17.133 31.632 1.00 13.42 198 ARG A N 1
ATOM 1324 C CA . ARG A 1 206 ? -27.886 16.396 31.055 1.00 13.69 198 ARG A CA 1
ATOM 1325 C C . ARG A 1 206 ? -27.390 15.087 30.441 1.00 12.71 198 ARG A C 1
ATOM 1326 O O . ARG A 1 206 ? -26.188 14.823 30.372 1.00 13.31 198 ARG A O 1
ATOM 1334 N N . ASN A 1 207 ? -28.339 14.257 29.991 1.00 12.94 199 ASN A N 1
ATOM 1335 C CA . ASN A 1 207 ? -28.056 12.848 29.708 1.00 12.65 199 ASN A CA 1
ATOM 1336 C C . ASN A 1 207 ? -27.174 12.644 28.480 1.00 13.99 199 ASN A C 1
ATOM 1337 O O . ASN A 1 207 ? -26.556 11.580 28.339 1.00 13.18 199 ASN A O 1
ATOM 1342 N N . SER A 1 208 ? -27.137 13.618 27.580 1.00 11.31 200 SER A N 1
ATOM 1343 C CA . SER A 1 208 ? -26.304 13.607 26.380 1.00 11.47 200 SER A CA 1
ATOM 1344 C C . SER A 1 208 ? -26.310 15.034 25.851 1.00 12.12 200 SER A C 1
ATOM 1345 O O . SER A 1 208 ? -27.011 15.900 26.380 1.00 12.31 200 SER A O 1
ATOM 1348 N N . GLY A 1 209 ? -25.506 15.281 24.818 1.00 11.25 201 GLY A N 1
ATOM 1349 C CA . GLY A 1 209 ? -25.540 16.587 24.178 1.00 11.14 201 GLY A CA 1
ATOM 1350 C C . GLY A 1 209 ? -26.936 16.978 23.735 1.00 11.60 201 GLY A C 1
ATOM 1351 O O . GLY A 1 209 ? -27.381 18.107 23.953 1.00 13.44 201 GLY A O 1
ATOM 1352 N N . MET A 1 210 ? -27.647 16.047 23.093 1.00 11.94 202 MET A N 1
ATOM 1353 C CA . MET A 1 210 ? -29.002 16.349 22.639 1.00 12.32 202 MET A CA 1
ATOM 1354 C C . MET A 1 210 ? -29.956 16.584 23.795 1.00 12.08 202 MET A C 1
ATOM 1355 O O . MET A 1 210 ? -30.894 17.374 23.661 1.00 13.65 202 MET A O 1
ATOM 1360 N N . ASN A 1 211 ? -29.762 15.886 24.916 1.00 12.48 203 ASN A N 1
ATOM 1361 C CA . ASN A 1 211 ? -30.603 16.153 26.070 1.00 12.68 203 ASN A CA 1
ATOM 1362 C C . ASN A 1 211 ? -30.373 17.562 26.594 1.00 14.58 203 ASN A C 1
ATOM 1363 O O . ASN A 1 211 ? -31.320 18.215 27.048 1.00 15.07 203 ASN A O 1
ATOM 1368 N N . ALA A 1 212 ? -29.132 18.049 26.516 1.00 12.78 204 ALA A N 1
ATOM 1369 C CA . ALA A 1 212 ? -28.849 19.433 26.889 1.00 13.98 204 ALA A CA 1
ATOM 1370 C C . ALA A 1 212 ? -29.487 20.420 25.913 1.00 14.34 204 ALA A C 1
ATOM 1371 O O . ALA A 1 212 ? -30.116 21.402 26.333 1.00 15.32 204 ALA A O 1
ATOM 1373 N N . VAL A 1 213 ? -29.332 20.182 24.606 1.00 13.75 205 VAL A N 1
ATOM 1374 C CA . VAL A 1 213 ? -29.942 21.064 23.607 1.00 13.18 205 VAL A CA 1
ATOM 1375 C C . VAL A 1 213 ? -31.455 21.101 23.778 1.00 14.57 205 VAL A C 1
ATOM 1376 O O . VAL A 1 213 ? -32.070 22.174 23.801 1.00 15.72 205 VAL A O 1
ATOM 1380 N N . ALA A 1 214 ? -32.081 19.927 23.890 1.00 14.68 206 ALA A N 1
ATOM 1381 C CA . ALA A 1 214 ? -33.530 19.890 24.050 1.00 15.68 206 ALA A CA 1
ATOM 1382 C C . ALA A 1 214 ? -33.961 20.600 25.322 1.00 16.71 206 ALA A C 1
ATOM 1383 O O . ALA A 1 214 ? -34.938 21.354 25.315 1.00 17.98 206 ALA A O 1
ATOM 1385 N N . ALA A 1 215 ? -33.233 20.384 26.423 1.00 15.07 207 ALA A N 1
ATOM 1386 C CA . ALA A 1 215 ? -33.589 21.055 27.670 1.00 16.74 207 ALA A CA 1
ATOM 1387 C C . ALA A 1 215 ? -33.479 22.568 27.539 1.00 15.74 207 ALA A C 1
ATOM 1388 O O . ALA A 1 215 ? -34.339 23.300 28.029 1.00 17.02 207 ALA A O 1
ATOM 1390 N N . ALA A 1 216 ? -32.419 23.054 26.885 1.00 16.34 208 ALA A N 1
ATOM 1391 C CA . ALA A 1 216 ? -32.250 24.496 26.704 1.00 17.41 208 ALA A CA 1
ATOM 1392 C C . ALA A 1 216 ? -33.367 25.075 25.845 1.00 17.96 208 ALA A C 1
ATOM 1393 O O . ALA A 1 216 ? -33.950 26.115 26.185 1.00 19.09 208 ALA A O 1
ATOM 1395 N N . VAL A 1 217 ? -33.695 24.398 24.742 1.00 17.99 209 VAL A N 1
ATOM 1396 C CA . VAL A 1 217 ? -34.752 24.881 23.857 1.00 19.56 209 VAL A CA 1
ATOM 1397 C C . VAL A 1 217 ? -36.098 24.875 24.570 1.00 18.18 209 VAL A C 1
ATOM 1398 O O . VAL A 1 217 ? -36.871 25.835 24.471 1.00 19.59 209 VAL A O 1
ATOM 1402 N N . GLU A 1 218 ? -36.395 23.801 25.310 1.00 19.68 210 GLU A N 1
ATOM 1403 C CA A GLU A 1 218 ? -37.668 23.730 26.020 0.42 19.85 210 GLU A CA 1
ATOM 1404 C CA B GLU A 1 218 ? -37.666 23.725 26.026 0.58 19.51 210 GLU A CA 1
ATOM 1405 C C . GLU A 1 218 ? -37.751 24.786 27.115 1.00 20.33 210 GLU A C 1
ATOM 1406 O O . GLU A 1 218 ? -38.814 25.374 27.332 1.00 21.84 210 GLU A O 1
ATOM 1417 N N . ALA A 1 219 ? -36.638 25.039 27.811 1.00 19.91 211 ALA A N 1
ATOM 1418 C CA . ALA A 1 219 ? -36.640 26.033 28.879 1.00 20.84 211 ALA A CA 1
ATOM 1419 C C . ALA A 1 219 ? -36.868 27.431 28.323 1.00 21.65 211 ALA A C 1
ATOM 1420 O O . ALA A 1 219 ? -37.681 28.197 28.854 1.00 23.06 211 ALA A O 1
ATOM 1422 N N . VAL A 1 220 ? -36.154 27.784 27.250 1.00 20.92 212 VAL A N 1
ATOM 1423 C CA . VAL A 1 220 ? -36.365 29.091 26.633 1.00 20.07 212 VAL A CA 1
ATOM 1424 C C . VAL A 1 220 ? -37.796 29.211 26.133 1.00 21.06 212 VAL A C 1
ATOM 1425 O O . VAL A 1 220 ? -38.449 30.245 26.311 1.00 22.88 212 VAL A O 1
ATOM 1429 N N . THR A 1 221 ? -38.303 28.150 25.504 1.00 21.40 213 THR A N 1
ATOM 1430 C CA . THR A 1 221 ? -39.665 28.174 24.981 1.00 22.53 213 THR A CA 1
ATOM 1431 C C . THR A 1 221 ? -40.677 28.415 26.095 1.00 26.91 213 THR A C 1
ATOM 1432 O O . THR A 1 221 ? -41.619 29.201 25.933 1.00 26.13 213 THR A O 1
ATOM 1436 N N . GLU A 1 222 ? -40.484 27.764 27.244 1.00 23.81 214 GLU A N 1
ATOM 1437 C CA . GLU A 1 222 ? -41.405 27.940 28.363 1.00 24.50 214 GLU A CA 1
ATOM 1438 C C . GLU A 1 222 ? -41.373 29.372 28.891 1.00 26.16 214 GLU A C 1
ATOM 1439 O O . GLU A 1 222 ? -42.422 29.979 29.137 1.00 28.82 214 GLU A O 1
ATOM 1445 N N . ILE A 1 223 ? -40.173 29.929 29.068 1.00 25.25 215 ILE A N 1
ATOM 1446 C CA . ILE A 1 223 ? -40.040 31.290 29.586 1.00 26.91 215 ILE A CA 1
ATOM 1447 C C . ILE A 1 223 ? -40.673 32.294 28.631 1.00 28.03 215 ILE A C 1
ATOM 1448 O O . ILE A 1 223 ? -41.266 33.293 29.055 1.00 31.71 215 ILE A O 1
ATOM 1453 N N . GLN A 1 224 ? -40.567 32.043 27.329 1.00 24.89 216 GLN A N 1
ATOM 1454 C CA . GLN A 1 224 ? -41.018 32.986 26.316 1.00 26.09 216 GLN A CA 1
ATOM 1455 C C . GLN A 1 224 ? -42.501 32.861 25.986 1.00 29.62 216 GLN A C 1
ATOM 1456 O O . GLN A 1 224 ? -43.052 33.763 25.344 1.00 31.16 216 GLN A O 1
ATOM 1462 N N . ARG A 1 225 ? -43.157 31.782 26.421 1.00 31.77 217 ARG A N 1
ATOM 1463 C CA . ARG A 1 225 ? -44.532 31.519 26.005 1.00 36.58 217 ARG A CA 1
ATOM 1464 C C . ARG A 1 225 ? -45.482 32.629 26.443 1.00 41.83 217 ARG A C 1
ATOM 1465 O O . ARG A 1 225 ? -46.376 33.023 25.683 1.00 41.74 217 ARG A O 1
ATOM 1468 N N . ASP A 1 226 ? -45.300 33.154 27.661 1.00 45.33 218 ASP A N 1
ATOM 1469 C CA . ASP A 1 226 ? -46.250 34.121 28.210 1.00 46.44 218 ASP A CA 1
ATOM 1470 C C . ASP A 1 226 ? -46.323 35.396 27.380 1.00 45.66 218 ASP A C 1
ATOM 1471 O O . ASP A 1 226 ? -47.355 36.080 27.383 1.00 45.96 218 ASP A O 1
ATOM 1476 N N . SER A 1 227 ? -45.249 35.739 26.676 1.00 39.22 219 SER A N 1
ATOM 1477 C CA . SER A 1 227 ? -45.203 36.951 25.873 1.00 39.77 219 SER A CA 1
ATOM 1478 C C . SER A 1 227 ? -45.618 36.720 24.425 1.00 38.95 219 SER A C 1
ATOM 1479 O O . SER A 1 227 ? -45.463 37.625 23.599 1.00 43.61 219 SER A O 1
ATOM 1482 N N . GLY A 1 228 ? -46.153 35.544 24.103 1.00 35.20 220 GLY A N 1
ATOM 1483 C CA . GLY A 1 228 ? -46.553 35.249 22.744 1.00 38.86 220 GLY A CA 1
ATOM 1484 C C . GLY A 1 228 ? -45.420 34.893 21.812 1.00 39.28 220 GLY A C 1
ATOM 1485 O O . GLY A 1 228 ? -45.620 34.882 20.591 1.00 40.83 220 GLY A O 1
ATOM 1486 N N . ARG A 1 229 ? -44.235 34.606 22.342 1.00 34.56 221 ARG A N 1
ATOM 1487 C CA . ARG A 1 229 ? -43.075 34.252 21.531 1.00 28.52 221 ARG A CA 1
ATOM 1488 C C . ARG A 1 229 ? -42.983 32.734 21.470 1.00 31.89 221 ARG A C 1
ATOM 1489 O O . ARG A 1 229 ? -42.607 32.086 22.453 1.00 32.30 221 ARG A O 1
ATOM 1497 N N . ARG A 1 230 ? -43.321 32.171 20.309 1.00 30.29 222 ARG A N 1
ATOM 1498 C CA . ARG A 1 230 ? -43.374 30.728 20.128 1.00 31.97 222 ARG A CA 1
ATOM 1499 C C . ARG A 1 230 ? -42.647 30.258 18.871 1.00 32.24 222 ARG A C 1
ATOM 1500 O O . ARG A 1 230 ? -42.840 29.109 18.457 1.00 33.58 222 ARG A O 1
ATOM 1502 N N . HIS A 1 231 ? -41.817 31.099 18.260 1.00 25.22 223 HIS A N 1
ATOM 1503 C CA . HIS A 1 231 ? -41.151 30.761 17.009 1.00 22.34 223 HIS A CA 1
ATOM 1504 C C . HIS A 1 231 ? -39.642 30.753 17.205 1.00 22.04 223 HIS A C 1
ATOM 1505 O O . HIS A 1 231 ? -39.099 31.568 17.958 1.00 23.75 223 HIS A O 1
ATOM 1512 N N . TRP A 1 232 ? -38.964 29.828 16.526 1.00 21.06 224 TRP A N 1
ATOM 1513 C CA . TRP A 1 232 ? -37.516 29.716 16.592 1.00 19.60 224 TRP A CA 1
ATOM 1514 C C . TRP A 1 232 ? -36.906 29.911 15.212 1.00 22.15 224 TRP A C 1
ATOM 1515 O O . TRP A 1 232 ? -37.488 29.524 14.198 1.00 22.18 224 TRP A O 1
ATOM 1526 N N . LEU A 1 233 ? -35.718 30.509 15.188 1.00 19.60 225 LEU A N 1
ATOM 1527 C CA . LEU A 1 233 ? -34.909 30.640 13.983 1.00 20.99 225 LEU A CA 1
ATOM 1528 C C . LEU A 1 233 ? -33.725 29.697 14.132 1.00 19.97 225 LEU A C 1
ATOM 1529 O O . LEU A 1 233 ? -32.991 29.770 15.123 1.00 21.46 225 LEU A O 1
ATOM 1534 N N . GLN A 1 234 ? -33.551 28.801 13.164 1.00 18.47 226 GLN A N 1
ATOM 1535 C CA . GLN A 1 234 ? -32.402 27.905 13.124 1.00 18.92 226 GLN A CA 1
ATOM 1536 C C . GLN A 1 234 ? -31.398 28.489 12.143 1.00 17.39 226 GLN A C 1
ATOM 1537 O O . GLN A 1 234 ? -31.728 28.703 10.972 1.00 18.67 226 GLN A O 1
ATOM 1543 N N . LEU A 1 235 ? -30.178 28.748 12.608 1.00 18.94 227 LEU A N 1
ATOM 1544 C CA . LEU A 1 235 ? -29.187 29.443 11.786 1.00 17.90 227 LEU A CA 1
ATOM 1545 C C . LEU A 1 235 ? -28.305 28.436 11.057 1.00 20.01 227 LEU A C 1
ATOM 1546 O O . LEU A 1 235 ? -27.434 27.802 11.666 1.00 21.22 227 LEU A O 1
ATOM 1551 N N . GLY A 1 236 ? -28.499 28.324 9.744 1.00 17.17 228 GLY A N 1
ATOM 1552 C CA . GLY A 1 236 ? -27.749 27.376 8.947 1.00 20.63 228 GLY A CA 1
ATOM 1553 C C . GLY A 1 236 ? -28.244 25.953 9.115 1.00 18.25 228 GLY A C 1
ATOM 1554 O O . GLY A 1 236 ? -29.209 25.656 9.820 1.00 20.10 228 GLY A O 1
ATOM 1555 N N . TRP A 1 237 ? -27.543 25.052 8.438 1.00 16.43 229 TRP A N 1
ATOM 1556 C CA . TRP A 1 237 ? -27.738 23.621 8.602 1.00 16.01 229 TRP A CA 1
ATOM 1557 C C . TRP A 1 237 ? -26.857 23.189 9.764 1.00 16.52 229 TRP A C 1
ATOM 1558 O O . TRP A 1 237 ? -25.647 23.440 9.755 1.00 18.77 229 TRP A O 1
ATOM 1569 N N . ILE A 1 238 ? -27.475 22.597 10.785 1.00 15.84 230 ILE A N 1
ATOM 1570 C CA . ILE A 1 238 ? -26.789 22.276 12.032 1.00 15.84 230 ILE A CA 1
ATOM 1571 C C . ILE A 1 238 ? -26.980 20.793 12.314 1.00 15.22 230 ILE A C 1
ATOM 1572 O O . ILE A 1 238 ? -27.466 20.051 11.454 1.00 17.09 230 ILE A O 1
ATOM 1577 N N . PHE A 1 239 ? -26.581 20.331 13.496 1.00 14.93 231 PHE A N 1
ATOM 1578 C CA . PHE A 1 239 ? -26.568 18.894 13.731 1.00 14.17 231 PHE A CA 1
ATOM 1579 C C . PHE A 1 239 ? -27.955 18.303 13.496 1.00 13.55 231 PHE A C 1
ATOM 1580 O O . PHE A 1 239 ? -28.969 18.878 13.904 1.00 15.19 231 PHE A O 1
ATOM 1588 N N . PHE A 1 240 ? -27.998 17.139 12.833 1.00 13.62 232 PHE A N 1
ATOM 1589 C CA . PHE A 1 240 ? -29.272 16.637 12.322 1.00 14.86 232 PHE A CA 1
ATOM 1590 C C . PHE A 1 240 ? -30.305 16.402 13.425 1.00 13.27 232 PHE A C 1
ATOM 1591 O O . PHE A 1 240 ? -31.489 16.700 13.236 1.00 16.28 232 PHE A O 1
ATOM 1599 N N . ASP A 1 241 ? -29.892 15.877 14.584 1.00 14.77 233 ASP A N 1
ATOM 1600 C CA . ASP A 1 241 ? -30.879 15.659 15.640 1.00 14.95 233 ASP A CA 1
ATOM 1601 C C . ASP A 1 241 ? -31.459 16.970 16.150 1.00 13.39 233 ASP A C 1
ATOM 1602 O O . ASP A 1 241 ? -32.641 17.025 16.510 1.00 15.12 233 ASP A O 1
ATOM 1607 N N . THR A 1 242 ? -30.653 18.035 16.176 1.00 14.38 234 THR A N 1
ATOM 1608 C CA . THR A 1 242 ? -31.188 19.334 16.561 1.00 14.26 234 THR A CA 1
ATOM 1609 C C . THR A 1 242 ? -32.204 19.820 15.539 1.00 15.83 234 THR A C 1
ATOM 1610 O O . THR A 1 242 ? -33.258 20.347 15.909 1.00 17.09 234 THR A O 1
ATOM 1614 N N . MET A 1 243 ? -31.907 19.631 14.250 1.00 14.67 235 MET A N 1
ATOM 1615 C CA . MET A 1 243 ? -32.869 19.988 13.212 1.00 15.86 235 MET A CA 1
ATOM 1616 C C . MET A 1 243 ? -34.147 19.173 13.335 1.00 16.06 235 MET A C 1
ATOM 1617 O O . MET A 1 243 ? -35.250 19.705 13.157 1.00 18.21 235 MET A O 1
ATOM 1622 N N . HIS A 1 244 ? -34.022 17.883 13.664 1.00 17.24 236 HIS A N 1
ATOM 1623 C CA . HIS A 1 244 ? -35.204 17.043 13.823 1.00 16.56 236 HIS A CA 1
ATOM 1624 C C . HIS A 1 244 ? -36.072 17.485 14.995 1.00 18.46 236 HIS A C 1
ATOM 1625 O O . HIS A 1 244 ? -37.296 17.334 14.937 1.00 19.52 236 HIS A O 1
ATOM 1632 N N . LEU A 1 245 ? -35.468 18.011 16.073 1.00 18.87 237 LEU A N 1
ATOM 1633 C CA . LEU A 1 245 ? -36.266 18.498 17.198 1.00 19.04 237 LEU A CA 1
ATOM 1634 C C . LEU A 1 245 ? -37.323 19.484 16.730 1.00 19.80 237 LEU A C 1
ATOM 1635 O O . LEU A 1 245 ? -38.467 19.453 17.198 1.00 20.67 237 LEU A O 1
ATOM 1640 N N . PHE A 1 246 ? -36.948 20.369 15.802 1.00 18.42 238 PHE A N 1
ATOM 1641 C CA . PHE A 1 246 ? -37.871 21.379 15.292 1.00 19.35 238 PHE A CA 1
ATOM 1642 C C . PHE A 1 246 ? -38.736 20.825 14.164 1.00 19.04 238 PHE A C 1
ATOM 1643 O O . PHE A 1 246 ? -39.961 20.994 14.172 1.00 23.31 238 PHE A O 1
ATOM 1651 N N . GLU A 1 247 ? -38.111 20.159 13.187 1.00 20.47 239 GLU A N 1
ATOM 1652 C CA . GLU A 1 247 ? -38.843 19.690 12.012 1.00 21.94 239 GLU A CA 1
ATOM 1653 C C . GLU A 1 247 ? -39.916 18.677 12.388 1.00 23.98 239 GLU A C 1
ATOM 1654 O O . GLU A 1 247 ? -41.014 18.685 11.819 1.00 24.92 239 GLU A O 1
ATOM 1660 N N . LYS A 1 248 ? -39.622 17.801 13.345 1.00 24.06 240 LYS A N 1
ATOM 1661 C CA . LYS A 1 248 ? -40.565 16.777 13.777 1.00 21.30 240 LYS A CA 1
ATOM 1662 C C . LYS A 1 248 ? -41.450 17.231 14.929 1.00 23.32 240 LYS A C 1
ATOM 1663 O O . LYS A 1 248 ? -42.262 16.434 15.418 1.00 26.44 240 LYS A O 1
ATOM 1669 N N . LYS A 1 249 ? -41.315 18.481 15.374 1.00 23.57 241 LYS A N 1
ATOM 1670 C CA . LYS A 1 249 ? -42.135 19.028 16.456 1.00 25.03 241 LYS A CA 1
ATOM 1671 C C . LYS A 1 249 ? -41.919 18.297 17.778 1.00 24.29 241 LYS A C 1
ATOM 1672 O O . LYS A 1 249 ? -42.821 18.250 18.6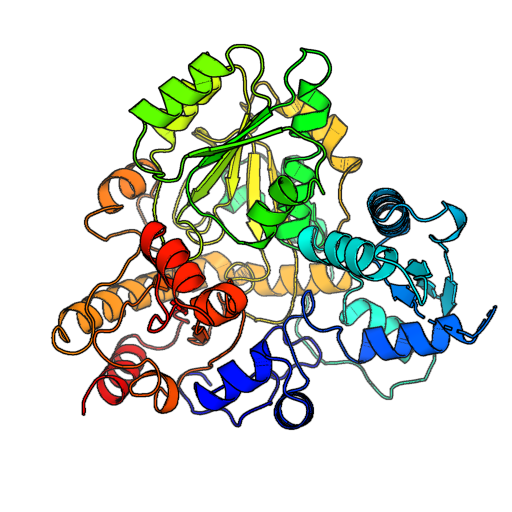17 1.00 25.94 241 LYS A O 1
ATOM 1678 N N . VAL A 1 250 ? -40.738 17.701 17.968 1.00 22.16 242 VAL A N 1
ATOM 1679 C CA . VAL A 1 250 ? -40.398 17.157 19.283 1.00 23.36 242 VAL A CA 1
ATOM 1680 C C . VAL A 1 250 ? -40.489 18.257 20.333 1.00 28.57 242 VAL A C 1
ATOM 1681 O O . VAL A 1 250 ? -41.051 18.066 21.419 1.00 33.02 242 VAL A O 1
ATOM 1685 N N . VAL A 1 251 ? -39.948 19.429 20.017 1.00 28.35 243 VAL A N 1
ATOM 1686 C CA . VAL A 1 251 ? -40.319 20.662 20.697 1.00 30.95 243 VAL A CA 1
ATOM 1687 C C . VAL A 1 251 ? -41.442 21.292 19.887 1.00 33.97 243 VAL A C 1
ATOM 1688 O O . VAL A 1 251 ? -41.293 21.518 18.680 1.00 32.69 243 VAL A O 1
ATOM 1692 N N . ASN A 1 252 ? -42.574 21.558 20.540 1.00 35.03 244 ASN A N 1
ATOM 1693 C CA . ASN A 1 252 ? -43.773 22.022 19.840 1.00 38.67 244 ASN A CA 1
ATOM 1694 C C . ASN A 1 252 ? -43.701 23.534 19.652 1.00 37.98 244 ASN A C 1
ATOM 1695 O O . ASN A 1 252 ? -44.334 24.320 20.362 1.00 36.84 244 ASN A O 1
ATOM 1700 N N . VAL A 1 253 ? -42.912 23.942 18.656 1.00 33.35 245 VAL A N 1
ATOM 1701 C CA . VAL A 1 253 ? -42.753 25.342 18.293 1.00 32.15 245 VAL A CA 1
ATOM 1702 C C . VAL A 1 253 ? -42.820 25.451 16.778 1.00 31.82 245 VAL A C 1
ATOM 1703 O O . VAL A 1 253 ? -42.634 24.473 16.052 1.00 36.62 245 VAL A O 1
ATOM 1707 N N . GLY A 1 254 ? -43.095 26.664 16.305 1.00 27.69 246 GLY A N 1
ATOM 1708 C CA . GLY A 1 254 ? -42.828 26.980 14.923 1.00 30.74 246 GLY A CA 1
ATOM 1709 C C . GLY A 1 254 ? -41.362 27.291 14.720 1.00 25.16 246 GLY A C 1
ATOM 1710 O O . GLY A 1 254 ? -40.647 27.656 15.654 1.00 26.29 246 GLY A O 1
ATOM 1711 N N . HIS A 1 255 ? -40.886 27.115 13.490 1.00 23.82 247 HIS A N 1
ATOM 1712 C CA . HIS A 1 255 ? -39.480 27.389 13.243 1.00 20.93 247 HIS A CA 1
ATOM 1713 C C . HIS A 1 255 ? -39.244 27.749 11.785 1.00 23.39 247 HIS A C 1
ATOM 1714 O O . HIS A 1 255 ? -40.011 27.369 10.898 1.00 24.09 247 HIS A O 1
ATOM 1721 N N . THR A 1 256 ? -38.184 28.518 11.564 1.00 21.61 248 THR A N 1
ATOM 1722 C CA . THR A 1 256 ? -37.721 28.883 10.234 1.00 20.35 248 THR A CA 1
ATOM 1723 C C . THR A 1 256 ? -36.223 28.651 10.184 1.00 21.23 248 THR A C 1
ATOM 1724 O O . THR A 1 256 ? -35.494 29.085 11.079 1.00 22.01 248 THR A O 1
ATOM 1728 N N . THR A 1 257 ? -35.765 27.961 9.148 1.00 22.03 249 THR A N 1
ATOM 1729 C CA . THR A 1 257 ? -34.341 27.773 8.935 1.00 23.20 249 THR A CA 1
ATOM 1730 C C . THR A 1 257 ? -33.843 28.851 7.989 1.00 24.41 249 THR A C 1
ATOM 1731 O O . THR A 1 257 ? -34.428 29.069 6.926 1.00 25.58 249 THR A O 1
ATOM 1735 N N . VAL A 1 258 ? -32.784 29.548 8.391 1.00 19.65 250 VAL A N 1
ATOM 1736 C CA . VAL A 1 258 ? -32.060 30.460 7.512 1.00 22.66 250 VAL A CA 1
ATOM 1737 C C . VAL A 1 258 ? -30.862 29.683 6.978 1.00 21.99 250 VAL A C 1
ATOM 1738 O O . VAL A 1 258 ? -29.915 29.429 7.742 1.00 21.06 250 VAL A O 1
ATOM 1742 N N . PRO A 1 259 ? -30.880 29.238 5.720 1.00 21.41 251 PRO A N 1
ATOM 1743 C CA . PRO A 1 259 ? -29.894 28.226 5.301 1.00 23.07 251 PRO A CA 1
ATOM 1744 C C . PRO A 1 259 ? -28.458 28.721 5.296 1.00 21.29 251 PRO A C 1
ATOM 1745 O O . PRO A 1 259 ? -27.544 27.913 5.501 1.00 24.01 251 PRO A O 1
ATOM 1749 N N . ASP A 1 260 ? -28.230 30.011 5.051 1.00 22.29 252 ASP A N 1
ATOM 1750 C CA . ASP A 1 260 ? -26.879 30.546 4.995 1.00 24.87 252 ASP A CA 1
ATOM 1751 C C . ASP A 1 260 ? -26.542 31.143 6.354 1.00 25.08 252 ASP A C 1
ATOM 1752 O O . ASP A 1 260 ? -27.059 32.220 6.688 1.00 26.08 252 ASP A O 1
ATOM 1757 N N . PRO A 1 261 ? -25.688 30.504 7.162 1.00 23.73 253 PRO A N 1
ATOM 1758 C CA . PRO A 1 261 ? -25.381 31.057 8.491 1.00 26.51 253 PRO A CA 1
ATOM 1759 C C . PRO A 1 261 ? -24.568 32.332 8.447 1.00 26.77 253 PRO A C 1
ATOM 1760 O O . PRO A 1 261 ? -24.397 32.967 9.493 1.00 26.29 253 PRO A O 1
ATOM 1764 N N . PHE A 1 262 ? -24.056 32.729 7.282 1.00 20.05 254 PHE A N 1
ATOM 1765 C CA . PHE A 1 262 ? -23.315 33.971 7.154 1.00 22.53 254 PHE A CA 1
ATOM 1766 C C . PHE A 1 262 ? -24.192 35.137 6.723 1.00 24.21 254 PHE A C 1
ATOM 1767 O O . PHE A 1 262 ? -23.747 36.286 6.796 1.00 28.25 254 PHE A O 1
ATOM 1775 N N . ASP A 1 263 ? -25.426 34.866 6.301 1.00 29.37 255 ASP A N 1
ATOM 1776 C CA . ASP A 1 263 ? -26.302 35.864 5.690 1.00 33.76 255 ASP A CA 1
ATOM 1777 C C . ASP A 1 263 ? -27.049 36.601 6.799 1.00 29.25 255 ASP A C 1
ATOM 1778 O O . ASP A 1 263 ? -28.198 36.300 7.127 1.00 31.51 255 ASP A O 1
ATOM 1783 N N . LEU A 1 264 ? -26.368 37.586 7.389 1.00 28.96 256 LEU A N 1
ATOM 1784 C CA . LEU A 1 264 ? -26.961 38.324 8.501 1.00 29.58 256 LEU A CA 1
ATOM 1785 C C . LEU A 1 264 ? -28.113 39.208 8.043 1.00 32.07 256 LEU A C 1
ATOM 1786 O O . LEU A 1 264 ? -29.041 39.462 8.819 1.00 26.62 256 LEU A O 1
ATOM 1791 N N . ALA A 1 265 ? -28.073 39.695 6.801 1.00 30.43 257 ALA A N 1
ATOM 1792 C CA . ALA A 1 265 ? -29.194 40.480 6.296 1.00 29.73 257 ALA A CA 1
ATOM 1793 C C . ALA A 1 265 ? -30.459 39.636 6.227 1.00 28.44 257 ALA A C 1
ATOM 1794 O O . ALA A 1 265 ? -31.550 40.103 6.576 1.00 32.21 257 ALA A O 1
ATOM 1796 N N . GLU A 1 266 ? -30.329 38.382 5.796 1.00 26.75 258 GLU A N 1
ATOM 1797 C CA . GLU A 1 266 ? -31.479 37.488 5.761 1.00 28.67 258 GLU A CA 1
ATOM 1798 C C . GLU A 1 266 ? -31.950 37.120 7.164 1.00 30.42 258 GLU A C 1
ATOM 1799 O O . GLU A 1 266 ? -33.157 36.994 7.404 1.00 29.70 258 GLU A O 1
ATOM 1805 N N . VAL A 1 267 ? -31.017 36.910 8.096 1.00 30.07 259 VAL A N 1
ATOM 1806 C CA . VAL A 1 267 ? -31.411 36.664 9.482 1.00 27.03 259 VAL A CA 1
ATOM 1807 C C . VAL A 1 267 ? -32.267 37.812 9.995 1.00 24.79 259 VAL A C 1
ATOM 1808 O O . VAL A 1 267 ? -33.319 37.599 10.614 1.00 26.13 259 VAL A O 1
ATOM 1812 N N . ALA A 1 268 ? -31.846 39.049 9.720 1.00 26.51 260 ALA A N 1
ATOM 1813 C CA . ALA A 1 268 ? -32.601 40.202 10.197 1.00 26.49 260 ALA A CA 1
ATOM 1814 C C . ALA A 1 268 ? -33.954 40.304 9.503 1.00 26.45 260 ALA A C 1
ATOM 1815 O O . ALA A 1 268 ? -34.948 40.702 10.120 1.00 26.05 260 ALA A O 1
ATOM 1817 N N . ARG A 1 269 ? -34.015 39.943 8.220 1.00 27.96 261 ARG A N 1
ATOM 1818 C CA . ARG A 1 269 ? -35.287 39.974 7.507 1.00 28.49 261 ARG A CA 1
ATOM 1819 C C . ARG A 1 269 ? -36.270 38.969 8.099 1.00 25.71 261 ARG A C 1
ATOM 1820 O O . ARG A 1 269 ? -37.443 39.288 8.325 1.00 28.90 261 ARG A O 1
ATOM 1828 N N . VAL A 1 270 ? -35.806 37.748 8.376 1.00 27.05 262 VAL A N 1
ATOM 1829 C CA . VAL A 1 270 ? -36.692 36.748 8.965 1.00 25.76 262 VAL A CA 1
ATOM 1830 C C . VAL A 1 270 ? -37.104 37.156 10.377 1.00 26.60 262 VAL A C 1
ATOM 1831 O O . VAL A 1 270 ? -38.269 37.006 10.769 1.00 29.64 262 VAL A O 1
ATOM 1835 N N . ALA A 1 271 ? -36.167 37.702 11.154 1.00 25.36 263 ALA A N 1
ATOM 1836 C CA . ALA A 1 271 ? -36.516 38.201 12.483 1.00 29.29 263 ALA A CA 1
ATOM 1837 C C . ALA A 1 271 ? -37.572 39.305 12.416 1.00 30.22 263 ALA A C 1
ATOM 1838 O O . ALA A 1 271 ? -38.504 39.334 13.229 1.00 31.48 263 ALA A O 1
ATOM 1840 N N . ALA A 1 272 ? -37.451 40.220 11.447 1.00 25.67 264 ALA A N 1
ATOM 1841 C CA . ALA A 1 272 ? -38.438 41.286 11.317 1.00 26.14 264 ALA A CA 1
ATOM 1842 C C . ALA A 1 272 ? -39.810 40.725 10.966 1.00 27.30 264 ALA A C 1
ATOM 1843 O O . ALA A 1 272 ? -40.833 41.225 11.443 1.00 28.01 264 ALA A O 1
ATOM 1845 N N . ALA A 1 273 ? -39.848 39.666 10.149 1.00 26.48 265 ALA A N 1
ATOM 1846 C CA . ALA A 1 273 ? -41.124 39.051 9.797 1.00 29.73 265 ALA A CA 1
ATOM 1847 C C . ALA A 1 273 ? -41.809 38.453 11.017 1.00 28.81 265 ALA A C 1
ATOM 1848 O O . ALA A 1 273 ? -43.042 38.362 11.053 1.00 37.01 265 ALA A O 1
ATOM 1850 N N . HIS A 1 274 ? -41.031 38.053 12.024 1.00 28.05 266 HIS A N 1
ATOM 1851 C CA . HIS A 1 274 ? -41.545 37.481 13.264 1.00 30.93 266 HIS A CA 1
ATOM 1852 C C . HIS A 1 274 ? -41.338 38.409 14.458 1.00 29.19 266 HIS A C 1
ATOM 1853 O O . HIS A 1 274 ? -41.149 37.944 15.584 1.00 29.67 266 HIS A O 1
ATOM 1860 N N . ALA A 1 275 ? -41.391 39.721 14.232 1.00 29.82 267 ALA A N 1
ATOM 1861 C CA . ALA A 1 275 ? -41.061 40.681 15.279 1.00 28.64 267 ALA A CA 1
ATOM 1862 C C . ALA A 1 275 ? -42.039 40.579 16.437 1.00 28.84 267 ALA A C 1
ATOM 1863 O O . ALA A 1 275 ? -43.258 40.591 16.240 1.00 32.94 267 ALA A O 1
ATOM 1865 N N . GLY A 1 276 ? -41.495 40.495 17.652 1.00 27.85 268 GLY A N 1
ATOM 1866 C CA . GLY A 1 276 ? -42.277 40.243 18.842 1.00 31.08 268 GLY A CA 1
ATOM 1867 C C . GLY A 1 276 ? -42.712 38.806 19.020 1.00 29.35 268 GLY A C 1
ATOM 1868 O O . GLY A 1 276 ? -43.380 38.497 20.015 1.00 32.01 268 GLY A O 1
ATOM 1869 N N . GLY A 1 277 ? -42.362 37.920 18.090 1.00 28.64 269 GLY A N 1
ATOM 1870 C CA . GLY A 1 277 ? -42.823 36.548 18.139 1.00 30.34 269 GLY A CA 1
ATOM 1871 C C . GLY A 1 277 ? -41.732 35.501 18.227 1.00 27.92 269 GLY A C 1
ATOM 1872 O O . GLY A 1 277 ? -42.040 34.310 18.301 1.00 27.68 269 GLY A O 1
ATOM 1873 N N . LEU A 1 278 ? -40.464 35.921 18.232 1.00 24.83 270 LEU A N 1
ATOM 1874 C CA . LEU A 1 278 ? -39.337 34.997 18.271 1.00 27.07 270 LEU A CA 1
ATOM 1875 C C . LEU A 1 278 ? -39.040 34.600 19.711 1.00 23.73 270 LEU A C 1
ATOM 1876 O O . LEU A 1 278 ? -38.757 35.458 20.554 1.00 26.23 270 LEU A O 1
ATOM 1881 N N . ALA A 1 279 ? -39.071 33.296 19.989 1.00 22.63 271 ALA A N 1
ATOM 1882 C CA . ALA A 1 279 ? -38.616 32.830 21.292 1.00 23.74 271 ALA A CA 1
ATOM 1883 C C . ALA A 1 279 ? -37.096 32.770 21.351 1.00 21.95 271 ALA A C 1
ATOM 1884 O O . ALA A 1 279 ? -36.498 33.142 22.367 1.00 23.87 271 ALA A O 1
ATOM 1886 N N . GLY A 1 280 ? -36.459 32.313 20.277 1.00 21.47 272 GLY A N 1
ATOM 1887 C CA . GLY A 1 280 ? -35.029 32.092 20.317 1.00 21.83 272 GLY A CA 1
ATOM 1888 C C . GLY A 1 280 ? -34.438 31.895 18.941 1.00 21.85 272 GLY A C 1
ATOM 1889 O O . GLY A 1 280 ? -35.145 31.629 17.964 1.00 20.42 272 GLY A O 1
ATOM 1890 N N . ILE A 1 281 ? -33.118 32.036 18.886 1.00 19.17 273 ILE A N 1
ATOM 1891 C CA . ILE A 1 281 ? -32.302 31.654 17.744 1.00 17.34 273 ILE A CA 1
ATOM 1892 C C . ILE A 1 281 ? -31.341 30.584 18.228 1.00 18.24 273 ILE A C 1
ATOM 1893 O O . ILE A 1 281 ? -30.768 30.707 19.316 1.00 19.28 273 ILE A O 1
ATOM 1898 N N . ILE A 1 282 ? -31.183 29.523 17.447 1.00 16.94 274 ILE A N 1
ATOM 1899 C CA . ILE A 1 282 ? -30.231 28.472 17.773 1.00 16.53 274 ILE A CA 1
ATOM 1900 C C . ILE A 1 282 ? -29.150 28.435 16.699 1.00 17.47 274 ILE A C 1
ATOM 1901 O O . ILE A 1 282 ? -29.444 28.507 15.497 1.00 16.93 274 ILE A O 1
ATOM 1906 N N . ALA A 1 283 ? -27.898 28.333 17.139 1.00 16.27 275 ALA A N 1
ATOM 1907 C CA . ALA A 1 283 ? -26.755 28.345 16.238 1.00 16.08 275 ALA A CA 1
ATOM 1908 C C . ALA A 1 283 ? -25.687 27.418 16.792 1.00 16.91 275 ALA A C 1
ATOM 1909 O O . ALA A 1 283 ? -25.695 27.069 17.977 1.00 15.60 275 ALA A O 1
ATOM 1911 N N . GLU A 1 284 ? -24.776 27.002 15.910 1.00 15.39 276 GLU A N 1
ATOM 1912 C CA . GLU A 1 284 ? -23.649 26.153 16.273 1.00 14.63 276 GLU A CA 1
ATOM 1913 C C . GLU A 1 284 ? -22.353 26.854 15.907 1.00 15.23 276 GLU A C 1
ATOM 1914 O O . GLU A 1 284 ? -22.312 27.644 14.956 1.00 18.16 276 GLU A O 1
ATOM 1920 N N . ILE A 1 285 ? -21.291 26.561 16.647 1.00 13.75 277 ILE A N 1
ATOM 1921 C CA . ILE A 1 285 ? -19.981 27.111 16.303 1.00 14.94 277 ILE A CA 1
ATOM 1922 C C . ILE A 1 285 ? -18.855 26.090 16.447 1.00 13.91 277 ILE A C 1
ATOM 1923 O O . ILE A 1 285 ? -18.573 25.620 17.558 1.00 13.89 277 ILE A O 1
ATOM 1928 N N . PRO A 1 286 ? -18.201 25.675 15.351 1.00 13.61 278 PRO A N 1
ATOM 1929 C CA . PRO A 1 286 ? -18.698 25.679 13.974 1.00 13.12 278 PRO A CA 1
ATOM 1930 C C . PRO A 1 286 ? -19.871 24.701 13.871 1.00 14.01 278 PRO A C 1
ATOM 1931 O O . PRO A 1 286 ? -20.147 23.968 14.825 1.00 14.28 278 PRO A O 1
ATOM 1935 N N . SER A 1 287 ? -20.535 24.654 12.717 1.00 14.41 279 SER A N 1
ATOM 1936 C CA A SER A 1 287 ? -21.712 23.815 12.542 0.76 15.08 279 SER A CA 1
ATOM 1937 C CA B SER A 1 287 ? -21.713 23.814 12.550 0.24 15.43 279 SER A CA 1
ATOM 1938 C C . SER A 1 287 ? -21.334 22.396 12.124 1.00 16.34 279 SER A C 1
ATOM 1939 O O . SER A 1 287 ? -20.278 22.151 11.530 1.00 14.95 279 SER A O 1
ATOM 1944 N N . ASN A 1 288 ? -22.219 21.451 12.437 1.00 14.88 280 ASN A N 1
ATOM 1945 C CA . ASN A 1 288 ? -21.998 20.041 12.137 1.00 14.84 280 ASN A CA 1
ATOM 1946 C C . ASN A 1 288 ? -22.872 19.652 10.957 1.00 19.75 280 ASN A C 1
ATOM 1947 O O . ASN A 1 288 ? -24.104 19.719 11.071 1.00 22.12 280 ASN A O 1
ATOM 1952 N N . PRO A 1 289 ? -22.306 19.213 9.818 1.00 16.20 281 PRO A N 1
ATOM 1953 C CA . PRO A 1 289 ? -20.880 18.974 9.607 1.00 14.91 281 PRO A CA 1
ATOM 1954 C C . PRO A 1 289 ? -20.239 20.000 8.692 1.00 15.01 281 PRO A C 1
ATOM 1955 O O . PRO A 1 289 ? -19.056 19.845 8.371 1.00 15.46 281 PRO A O 1
ATOM 1959 N N . GLY A 1 290 ? -21.004 21.015 8.275 1.00 13.99 282 GLY A N 1
ATOM 1960 C CA . GLY A 1 290 ? -20.514 21.960 7.281 1.00 14.36 282 GLY A CA 1
ATOM 1961 C C . GLY A 1 290 ? -19.411 22.877 7.765 1.00 13.59 282 GLY A C 1
ATOM 1962 O O . GLY A 1 290 ? -18.709 23.471 6.940 1.00 15.67 282 GLY A O 1
ATOM 1963 N N . MET A 1 291 ? -19.250 23.013 9.081 1.00 13.21 283 MET A N 1
ATOM 1964 C CA . MET A 1 291 ? -18.171 23.773 9.708 1.00 13.67 283 MET A CA 1
ATOM 1965 C C . MET A 1 291 ? -18.272 25.278 9.503 1.00 13.70 283 MET A C 1
ATOM 1966 O O . MET A 1 291 ? -17.268 25.984 9.626 1.00 16.08 283 MET A O 1
ATOM 1971 N N . GLY A 1 292 ? -19.472 25.798 9.246 1.00 14.61 284 GLY A N 1
ATOM 1972 C CA . GLY A 1 292 ? -19.647 27.240 9.148 1.00 13.91 284 GLY A CA 1
ATOM 1973 C C . GLY A 1 292 ? -19.652 27.879 10.530 1.00 15.55 284 GLY A C 1
ATOM 1974 O O . GLY A 1 292 ? -20.215 27.346 11.485 1.00 14.84 284 GLY A O 1
ATOM 1975 N N . VAL A 1 293 ? -18.991 29.027 10.632 1.00 14.57 285 VAL A N 1
ATOM 1976 C CA . VAL A 1 293 ? -18.884 29.768 11.883 1.00 14.61 285 VAL A CA 1
ATOM 1977 C C . VAL A 1 293 ? -19.728 31.032 11.746 1.00 16.81 285 VAL A C 1
ATOM 1978 O O . VAL A 1 293 ? -19.395 31.912 10.941 1.00 16.59 285 VAL A O 1
ATOM 1982 N N . PRO A 1 294 ? -20.803 31.174 12.510 1.00 16.68 286 PRO A N 1
ATOM 1983 C CA . PRO A 1 294 ? -21.619 32.389 12.449 1.00 18.12 286 PRO A CA 1
ATOM 1984 C C . PRO A 1 294 ? -20.974 33.527 13.234 1.00 17.30 286 PRO A C 1
ATOM 1985 O O . PRO A 1 294 ? -20.054 33.332 14.028 1.00 19.03 286 PRO A O 1
ATOM 1989 N N . ASP A 1 295 ? -21.508 34.730 13.007 1.00 18.78 287 ASP A N 1
ATOM 1990 C CA . ASP A 1 295 ? -21.026 35.979 13.611 1.00 18.71 287 ASP A CA 1
ATOM 1991 C C . ASP A 1 295 ? -21.806 36.180 14.905 1.00 20.66 287 ASP A C 1
ATOM 1992 O O . ASP A 1 295 ? -22.891 36.762 14.920 1.00 20.48 287 ASP A O 1
ATOM 1997 N N . LEU A 1 296 ? -21.241 35.695 16.010 1.00 18.84 288 LEU A N 1
ATOM 1998 C CA . LEU A 1 296 ? -21.974 35.684 17.270 1.00 20.45 288 LEU A CA 1
ATOM 1999 C C . LEU A 1 296 ? -22.218 37.081 17.836 1.00 21.97 288 LEU A C 1
ATOM 2000 O O . LEU A 1 296 ? -23.303 37.328 18.378 1.00 21.70 288 LEU A O 1
ATOM 2005 N N . PRO A 1 297 ? -21.258 38.014 17.766 1.00 22.70 289 PRO A N 1
ATOM 2006 C CA . PRO A 1 297 ? -21.578 39.382 18.211 1.00 24.06 289 PRO A CA 1
ATOM 2007 C C . PRO A 1 297 ? -22.718 40.014 17.429 1.00 21.97 289 PRO A C 1
ATOM 2008 O O . PRO A 1 297 ? -23.550 40.716 18.019 1.00 23.31 289 PRO A O 1
ATOM 2012 N N . ALA A 1 298 ? -22.787 39.784 16.115 1.00 23.21 290 ALA A N 1
ATOM 2013 C CA . ALA A 1 298 ? -23.905 40.304 15.333 1.00 23.31 290 ALA A CA 1
ATOM 2014 C C . ALA A 1 298 ? -25.211 39.610 15.701 1.00 24.83 290 ALA A C 1
ATOM 2015 O O . ALA A 1 298 ? -26.268 40.251 15.757 1.00 26.06 290 ALA A O 1
ATOM 2017 N N . LEU A 1 299 ? -25.158 38.300 15.955 1.00 21.89 291 LEU A N 1
ATOM 2018 C CA . LEU A 1 299 ? -26.365 37.576 16.341 1.00 24.18 291 LEU A CA 1
ATOM 2019 C C . LEU A 1 299 ? -26.883 38.045 17.691 1.00 23.14 291 LEU A C 1
ATOM 2020 O O . LEU A 1 299 ? -28.100 38.074 17.914 1.00 24.31 291 LEU A O 1
ATOM 2025 N N . ARG A 1 300 ? -25.975 38.410 18.599 1.00 21.41 292 ARG A N 1
ATOM 2026 C CA . ARG A 1 300 ? -26.386 38.946 19.893 1.00 21.90 292 ARG A CA 1
ATOM 2027 C C . ARG A 1 300 ? -27.177 40.237 19.726 1.00 24.29 292 ARG A C 1
ATOM 2028 O O . ARG A 1 300 ? -28.197 40.443 20.394 1.00 25.62 292 ARG A O 1
ATOM 2036 N N . GLU A 1 301 ? -26.720 41.122 18.842 1.00 25.69 293 GLU A N 1
ATOM 2037 C CA . GLU A 1 301 ? -27.444 42.367 18.630 1.00 24.83 293 GLU A CA 1
ATOM 2038 C C . GLU A 1 301 ? -28.800 42.114 17.977 1.00 24.82 293 GLU A C 1
ATOM 2039 O O . GLU A 1 301 ? -29.798 42.749 18.341 1.00 29.11 293 GLU A O 1
ATOM 2042 N N . ILE A 1 302 ? -28.862 41.166 17.038 1.00 24.44 294 ILE A N 1
ATOM 2043 C CA . ILE A 1 302 ? -30.147 40.778 16.458 1.00 26.67 294 ILE A CA 1
ATOM 2044 C C . ILE A 1 302 ? -31.071 40.213 17.535 1.00 25.06 294 ILE A C 1
ATOM 2045 O O . ILE A 1 302 ? -32.246 40.583 17.624 1.00 24.47 294 ILE A O 1
ATOM 2050 N N . ALA A 1 303 ? -30.550 39.313 18.375 1.00 22.45 295 ALA A N 1
ATOM 2051 C CA . ALA A 1 303 ? -31.381 38.716 19.418 1.00 23.06 295 ALA A CA 1
ATOM 2052 C C . ALA A 1 303 ? -31.877 39.767 20.403 1.00 26.38 295 ALA A C 1
ATOM 2053 O O . ALA A 1 303 ? -33.033 39.720 20.844 1.00 25.68 295 ALA A O 1
ATOM 2055 N N . ASP A 1 304 ? -31.013 40.716 20.772 1.00 25.07 296 ASP A N 1
ATOM 2056 C CA . ASP A 1 304 ? -31.423 41.789 21.677 1.00 25.99 296 ASP A CA 1
ATOM 2057 C C . ASP A 1 304 ? -32.583 42.582 21.088 1.00 27.03 296 ASP A C 1
ATOM 2058 O O . ASP A 1 304 ? -33.567 42.879 21.779 1.00 28.26 296 ASP A O 1
ATOM 2063 N N . ARG A 1 305 ? -32.473 42.944 19.807 1.00 26.76 297 ARG A N 1
ATOM 2064 C CA . ARG A 1 305 ? -33.526 43.699 19.141 1.00 30.80 297 ARG A CA 1
ATOM 2065 C C . ARG A 1 305 ? -34.809 42.889 19.021 1.00 30.71 297 ARG A C 1
ATOM 2066 O O . ARG A 1 305 ? -35.906 43.449 19.131 1.00 33.08 297 ARG A O 1
ATOM 2069 N N . ALA A 1 306 ? -34.695 41.573 18.819 1.00 25.90 298 ALA A N 1
ATOM 2070 C CA . ALA A 1 306 ? -35.855 40.700 18.717 1.00 28.94 298 ALA A CA 1
ATOM 2071 C C . ALA A 1 306 ? -36.464 40.353 20.067 1.00 30.50 298 ALA A C 1
ATOM 2072 O O . ALA A 1 306 ? -37.597 39.860 20.110 1.00 34.54 298 ALA A O 1
ATOM 2074 N N . GLY A 1 307 ? -35.754 40.599 21.164 1.00 26.87 299 GLY A N 1
ATOM 2075 C CA . GLY A 1 307 ? -36.238 40.151 22.453 1.00 26.14 299 GLY A CA 1
ATOM 2076 C C . GLY A 1 307 ? -36.183 38.658 22.639 1.00 25.78 299 GLY A C 1
ATOM 2077 O O . GLY A 1 307 ? -36.924 38.112 23.461 1.00 27.19 299 GLY A O 1
ATOM 2078 N N . CYS A 1 308 ? -35.321 37.972 21.908 1.00 25.44 300 CYS A N 1
ATOM 2079 C CA . CYS A 1 308 ? -35.247 36.522 21.965 1.00 23.96 300 CYS A CA 1
ATOM 2080 C C . CYS A 1 308 ? -33.919 36.075 22.560 1.00 22.26 300 CYS A C 1
ATOM 2081 O O . CYS A 1 308 ? -32.964 36.846 22.674 1.00 24.99 300 CYS A O 1
ATOM 2084 N N . ALA A 1 309 ? -33.874 34.812 22.960 1.00 21.77 301 ALA A N 1
ATOM 2085 C CA . ALA A 1 309 ? -32.653 34.233 23.488 1.00 20.90 301 ALA A CA 1
ATOM 2086 C C . ALA A 1 309 ? -31.804 33.702 22.342 1.00 22.51 301 ALA A C 1
ATOM 2087 O O . ALA A 1 309 ? -32.314 33.318 21.288 1.00 23.81 301 ALA A O 1
ATOM 2089 N N . LEU A 1 310 ? -30.495 33.693 22.556 1.00 20.45 302 LEU A N 1
ATOM 2090 C CA . LEU A 1 310 ? -29.554 33.099 21.614 1.00 19.25 302 LEU A CA 1
ATOM 2091 C C . LEU A 1 310 ? -28.953 31.873 22.284 1.00 18.76 302 LEU A C 1
ATOM 2092 O O . LEU A 1 310 ? -28.298 31.992 23.326 1.00 20.15 302 LEU A O 1
ATOM 2097 N N . VAL A 1 311 ? -29.208 30.704 21.704 1.00 16.60 303 VAL A N 1
ATOM 2098 C CA . VAL A 1 311 ? -28.688 29.432 22.186 1.00 16.51 303 VAL A CA 1
ATOM 2099 C C . VAL A 1 311 ? -27.584 29.008 21.229 1.00 16.51 303 VAL A C 1
ATOM 2100 O O . VAL A 1 311 ? -27.809 28.948 20.018 1.00 15.95 303 VAL A O 1
ATOM 2104 N N . VAL A 1 312 ? -26.394 28.733 21.762 1.00 15.20 304 VAL A N 1
ATOM 2105 C CA . VAL A 1 312 ? -25.226 28.394 20.955 1.00 14.15 304 VAL A CA 1
ATOM 2106 C C . VAL A 1 312 ? -24.709 27.031 21.389 1.00 15.15 304 VAL A C 1
ATOM 2107 O O . VAL A 1 312 ? -24.461 26.805 22.579 1.00 16.21 30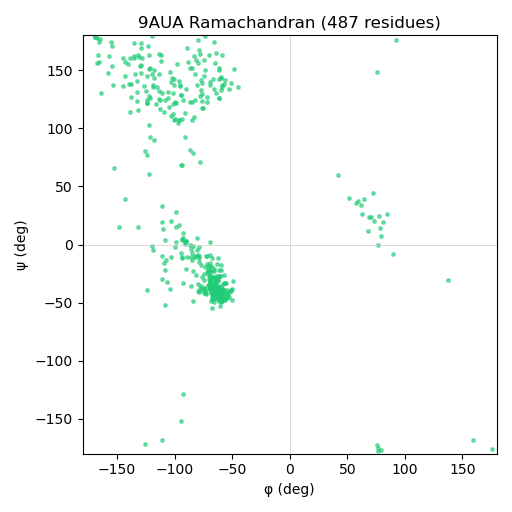4 VAL A O 1
ATOM 2111 N N . ASP A 1 313 ? -24.535 26.127 20.424 1.00 13.51 305 ASP A N 1
ATOM 2112 C CA . ASP A 1 313 ? -23.929 24.824 20.670 1.00 13.75 305 ASP A CA 1
ATOM 2113 C C . ASP A 1 313 ? -22.478 24.932 20.223 1.00 13.36 305 ASP A C 1
ATOM 2114 O O . ASP A 1 313 ? -22.196 24.999 19.020 1.00 13.45 305 ASP A O 1
ATOM 2119 N N . ALA A 1 314 ? -21.560 24.965 21.190 1.00 14.62 306 ALA A N 1
ATOM 2120 C CA . ALA A 1 314 ? -20.144 25.182 20.925 1.00 15.86 306 ALA A CA 1
ATOM 2121 C C . ALA A 1 314 ? -19.331 23.892 20.998 1.00 14.77 306 ALA A C 1
ATOM 2122 O O . ALA A 1 314 ? -18.108 23.946 21.144 1.00 15.87 306 ALA A O 1
ATOM 2124 N N . THR A 1 315 ? -19.987 22.742 20.866 1.00 12.80 307 THR A N 1
ATOM 2125 C CA . THR A 1 315 ? -19.310 21.449 20.961 1.00 12.59 307 THR A CA 1
ATOM 2126 C C . THR A 1 315 ? -18.071 21.371 20.079 1.00 12.06 307 THR A C 1
ATOM 2127 O O . THR A 1 315 ? -17.009 20.910 20.515 1.00 12.91 307 THR A O 1
ATOM 2131 N N . ILE A 1 316 ? -18.197 21.787 18.816 1.00 12.46 308 ILE A N 1
ATOM 2132 C CA . ILE A 1 316 ? -17.111 21.537 17.877 1.00 12.92 308 ILE A CA 1
ATOM 2133 C C . ILE A 1 316 ? -15.920 22.458 18.124 1.00 11.78 308 ILE A C 1
ATOM 2134 O O . ILE A 1 316 ? -14.770 22.069 17.862 1.00 15.10 308 ILE A O 1
ATOM 2139 N N . ALA A 1 317 ? -16.157 23.681 18.618 1.00 11.93 309 ALA A N 1
ATOM 2140 C CA . ALA A 1 317 ? -15.052 24.583 18.940 1.00 12.69 309 ALA A CA 1
ATOM 2141 C C . ALA A 1 317 ? -14.408 24.238 20.278 1.00 13.56 309 ALA A C 1
ATOM 2142 O O . ALA A 1 317 ? -13.180 24.297 20.410 1.00 13.95 309 ALA A O 1
ATOM 2144 N N . THR A 1 318 ? -15.227 23.874 21.276 1.00 12.98 310 THR A N 1
ATOM 2145 C CA . THR A 1 318 ? -14.891 23.686 22.692 1.00 12.85 310 THR A CA 1
ATOM 2146 C C . THR A 1 318 ? -14.715 25.023 23.404 1.00 13.76 310 THR A C 1
ATOM 2147 O O . THR A 1 318 ? -14.251 26.008 22.806 1.00 14.88 310 THR A O 1
ATOM 2151 N N . PRO A 1 319 ? -15.052 25.085 24.695 1.00 14.68 311 PRO A N 1
ATOM 2152 C CA . PRO A 1 319 ? -14.822 26.318 25.464 1.00 15.26 311 PRO A CA 1
ATOM 2153 C C . PRO A 1 319 ? -13.355 26.640 25.666 1.00 15.56 311 PRO A C 1
ATOM 2154 O O . PRO A 1 319 ? -13.034 27.749 26.119 1.00 17.25 311 PRO A O 1
ATOM 2158 N N . HIS A 1 320 ? -12.451 25.708 25.371 1.00 14.63 312 HIS A N 1
ATOM 2159 C CA . HIS A 1 320 ? -11.033 26.016 25.455 1.00 16.72 312 HIS A CA 1
ATOM 2160 C C . HIS A 1 320 ? -10.532 26.804 24.254 1.00 16.22 312 HIS A C 1
ATOM 2161 O O . HIS A 1 320 ? -9.431 27.366 24.316 1.00 18.36 312 HIS A O 1
ATOM 2168 N N . ASN A 1 321 ? -11.334 26.905 23.194 1.00 15.38 313 ASN A N 1
ATOM 2169 C CA . ASN A 1 321 ? -10.956 27.650 22.001 1.00 15.80 313 ASN A CA 1
ATOM 2170 C C . ASN A 1 321 ? -11.747 28.926 21.783 1.00 16.58 313 ASN A C 1
ATOM 2171 O O . ASN A 1 321 ? -11.217 29.856 21.174 1.00 17.50 313 ASN A O 1
ATOM 2176 N N . VAL A 1 322 ? -12.999 28.994 22.234 1.00 16.29 314 VAL A N 1
ATOM 2177 C CA . VAL A 1 322 ? -13.838 30.169 22.022 1.00 17.27 314 VAL A CA 1
ATOM 2178 C C . VAL A 1 322 ? -14.460 30.594 23.340 1.00 16.48 314 VAL A C 1
ATOM 2179 O O . VAL A 1 322 ? -14.664 29.776 24.245 1.00 16.40 314 VAL A O 1
ATOM 2183 N N . ASP A 1 323 ? -14.777 31.883 23.432 1.00 17.37 315 ASP A N 1
ATOM 2184 C CA . ASP A 1 323 ? -15.414 32.492 24.601 1.00 16.91 315 ASP A CA 1
ATOM 2185 C C . ASP A 1 323 ? -16.762 33.042 24.142 1.00 18.01 315 ASP A C 1
ATOM 2186 O O . ASP A 1 323 ? -16.859 34.202 23.731 1.00 20.31 315 ASP A O 1
ATOM 2191 N N . VAL A 1 324 ? -17.813 32.223 24.225 1.00 17.11 316 VAL A N 1
ATOM 2192 C CA . VAL A 1 324 ? -19.104 32.587 23.643 1.00 19.13 316 VAL A CA 1
ATOM 2193 C C . VAL A 1 324 ?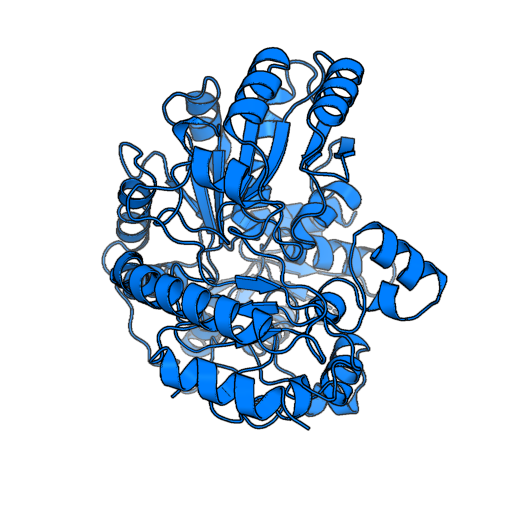 -20.171 32.957 24.658 1.00 18.89 316 VAL A C 1
ATOM 2194 O O . VAL A 1 324 ? -21.201 33.525 24.259 1.00 19.77 316 VAL A O 1
ATOM 2198 N N . VAL A 1 325 ? -19.969 32.673 25.943 1.00 19.01 317 VAL A N 1
ATOM 2199 C CA . VAL A 1 325 ? -20.896 33.112 26.986 1.00 20.73 317 VAL A CA 1
ATOM 2200 C C . VAL A 1 325 ? -21.205 34.609 26.906 1.00 21.30 317 VAL A C 1
ATOM 2201 O O . VAL A 1 325 ? -22.368 34.991 27.107 1.00 23.36 317 VAL A O 1
ATOM 2205 N N . PRO A 1 326 ? -20.237 35.494 26.623 1.00 21.49 318 PRO A N 1
ATOM 2206 C CA . PRO A 1 326 ? -20.570 36.930 26.520 1.00 24.01 318 PRO A CA 1
ATOM 2207 C C . PRO A 1 326 ? -21.604 37.263 25.458 1.00 23.19 318 PRO A C 1
ATOM 2208 O O . PRO A 1 326 ? -22.239 38.326 25.539 1.00 24.99 318 PRO A O 1
ATOM 2212 N N . TYR A 1 327 ? -21.789 36.399 24.461 1.00 20.09 319 TYR A N 1
ATOM 2213 C CA . TYR A 1 327 ? -22.716 36.648 23.370 1.00 20.42 319 TYR A CA 1
ATOM 2214 C C . TYR A 1 327 ? -23.964 35.785 23.412 1.00 20.79 319 TYR A C 1
ATOM 2215 O O . TYR A 1 327 ? -24.974 36.162 22.812 1.00 24.33 319 TYR A O 1
ATOM 2224 N N . ALA A 1 328 ? -23.925 34.651 24.099 1.00 20.70 320 ALA A N 1
ATOM 2225 C CA . ALA A 1 328 ? -25.058 33.743 24.161 1.00 21.10 320 ALA A CA 1
ATOM 2226 C C . ALA A 1 328 ? -25.850 33.969 25.441 1.00 23.97 320 ALA A C 1
ATOM 2227 O O . ALA A 1 328 ? -25.335 34.476 26.441 1.00 26.08 320 ALA A O 1
ATOM 2229 N N . ASP A 1 329 ? -27.127 33.606 25.391 1.00 18.87 321 ASP A N 1
ATOM 2230 C CA . ASP A 1 329 ? -27.891 33.482 26.624 1.00 19.83 321 ASP A CA 1
ATOM 2231 C C . ASP A 1 329 ? -27.718 32.109 27.253 1.00 21.73 321 ASP A C 1
ATOM 2232 O O . ASP A 1 329 ? -27.689 31.988 28.483 1.00 20.81 321 ASP A O 1
ATOM 2237 N N . VAL A 1 330 ? -27.601 31.077 26.421 1.00 18.59 322 VAL A N 1
ATOM 2238 C CA . VAL A 1 330 ? -27.396 29.696 26.846 1.00 18.38 322 VAL A CA 1
ATOM 2239 C C . VAL A 1 330 ? -26.397 29.064 25.891 1.00 17.23 322 VAL A C 1
ATOM 2240 O O . VAL A 1 330 ? -26.482 29.261 24.673 1.00 17.88 322 VAL A O 1
ATOM 2244 N N . VAL A 1 331 ? -25.464 28.289 26.438 1.00 16.02 323 VAL A N 1
ATOM 2245 C CA . VAL A 1 331 ? -24.519 27.515 25.641 1.00 17.22 323 VAL A CA 1
ATOM 2246 C C . VAL A 1 331 ? -24.721 26.039 25.956 1.00 15.05 323 VAL A C 1
ATOM 2247 O O . VAL A 1 331 ? -24.900 25.665 27.119 1.00 16.99 323 VAL A O 1
ATOM 2251 N N . CYS A 1 332 ? -24.707 25.198 24.923 1.00 14.25 324 CYS A N 1
ATOM 2252 C CA . CYS A 1 332 ? -24.831 23.755 25.092 1.00 14.48 324 CYS A CA 1
ATOM 2253 C C . CYS A 1 332 ? -23.571 23.077 24.586 1.00 15.23 324 CYS A C 1
ATOM 2254 O O . CYS A 1 332 ? -22.910 23.574 23.675 1.00 15.19 324 CYS A O 1
ATOM 2257 N N . GLU A 1 333 ? -23.246 21.930 25.181 1.00 12.96 325 GLU A N 1
ATOM 2258 C CA . GLU A 1 333 ? -22.091 21.153 24.753 1.00 12.54 325 GLU A CA 1
ATOM 2259 C C . GLU A 1 333 ? -22.393 19.672 24.898 1.00 12.08 325 GLU A C 1
ATOM 2260 O O . GLU A 1 333 ? -22.940 19.237 25.920 1.00 12.61 325 GLU A O 1
ATOM 2266 N N . SER A 1 334 ? -22.015 18.893 23.884 1.00 11.81 326 SER A N 1
ATOM 2267 C CA . SER A 1 334 ? -21.972 17.440 24.016 1.00 9.95 326 SER A CA 1
ATOM 2268 C C . SER A 1 334 ? -20.637 17.044 24.633 1.00 12.02 326 SER A C 1
ATOM 2269 O O . SER A 1 334 ? -19.599 17.098 23.963 1.00 12.04 326 SER A O 1
ATOM 2272 N N . LEU A 1 335 ? -20.669 16.627 25.908 1.00 12.15 327 LEU A N 1
ATOM 2273 C CA . LEU A 1 335 ? -19.464 16.175 26.603 1.00 11.12 327 LEU A CA 1
ATOM 2274 C C . LEU A 1 335 ? -18.999 14.806 26.121 1.00 11.00 327 LEU A C 1
ATOM 2275 O O . LEU A 1 335 ? -17.893 14.383 26.475 1.00 11.45 327 LEU A O 1
ATOM 2280 N N . THR A 1 336 ? -19.826 14.127 25.309 1.00 10.62 328 THR A N 1
ATOM 2281 C CA . THR A 1 336 ? -19.467 12.870 24.660 1.00 10.05 328 THR A CA 1
ATOM 2282 C C . THR A 1 336 ? -18.214 13.009 23.816 1.00 10.91 328 THR A C 1
ATOM 2283 O O . THR A 1 336 ? -17.514 12.015 23.579 1.00 11.23 328 THR A O 1
ATOM 2287 N N . LYS A 1 337 ? -17.935 14.223 23.338 1.00 10.65 329 LYS A N 1
ATOM 2288 C CA . LYS A 1 337 ? -16.874 14.468 22.369 1.00 10.94 329 LYS A CA 1
ATOM 2289 C C . LYS A 1 337 ? -15.576 14.838 23.084 1.00 11.20 329 LYS A C 1
ATOM 2290 O O . LYS A 1 337 ? -15.150 14.112 23.989 1.00 10.77 329 LYS A O 1
ATOM 2296 N N . TYR A 1 338 ? -14.938 15.948 22.706 1.00 10.73 330 TYR A N 1
ATOM 2297 C CA . TYR A 1 338 ? -13.582 16.213 23.189 1.00 10.20 330 TYR A CA 1
ATOM 2298 C C . TYR A 1 338 ? -13.500 16.454 24.698 1.00 11.22 330 TYR A C 1
ATOM 2299 O O . TYR A 1 338 ? -12.420 16.280 25.272 1.00 12.08 330 TYR A O 1
ATOM 2308 N N . ALA A 1 339 ? -14.592 16.858 25.355 1.00 11.69 331 ALA A N 1
ATOM 2309 C CA . ALA A 1 339 ? -14.529 17.049 26.805 1.00 11.06 331 ALA A CA 1
ATOM 2310 C C . ALA A 1 339 ? -14.057 15.793 27.518 1.00 12.22 331 ALA A C 1
ATOM 2311 O O . ALA A 1 339 ? -13.371 15.886 28.539 1.00 12.53 331 ALA A O 1
ATOM 2313 N N . THR A 1 340 ? -14.400 14.618 26.999 1.00 12.41 332 THR A N 1
ATOM 2314 C CA . THR A 1 340 ? -13.930 13.367 27.577 1.00 11.59 332 THR A CA 1
ATOM 2315 C C . THR A 1 340 ? -12.815 12.724 26.760 1.00 12.02 332 THR A C 1
ATOM 2316 O O . THR A 1 340 ? -11.863 12.187 27.337 1.00 12.94 332 THR A O 1
ATOM 2320 N N . GLY A 1 341 ? -12.885 12.795 25.428 1.00 11.12 333 GLY A N 1
ATOM 2321 C CA . GLY A 1 341 ? -11.825 12.213 24.629 1.00 13.24 333 GLY A CA 1
ATOM 2322 C C . GLY A 1 341 ? -11.740 10.705 24.679 1.00 13.37 333 GLY A C 1
ATOM 2323 O O . GLY A 1 341 ? -10.761 10.141 24.174 1.00 16.52 333 GLY A O 1
ATOM 2324 N N . SER A 1 342 ? -12.742 10.020 25.239 1.00 11.34 334 SER A N 1
ATOM 2325 C CA . SER A 1 342 ? -12.654 8.582 25.441 1.00 12.26 334 SER A CA 1
ATOM 2326 C C . SER A 1 342 ? -13.602 7.790 24.558 1.00 11.31 334 SER A C 1
ATOM 2327 O O . SER A 1 342 ? -13.493 6.559 24.521 1.00 13.30 334 SER A O 1
ATOM 2330 N N . ALA A 1 343 ? -14.531 8.447 23.865 1.00 11.17 335 ALA A N 1
ATOM 2331 C CA . ALA A 1 343 ? -15.497 7.765 23.002 1.00 11.28 335 ALA A CA 1
ATOM 2332 C C . ALA A 1 343 ? -16.210 6.633 23.743 1.00 11.60 335 ALA A C 1
ATOM 2333 O O . ALA A 1 343 ? -16.471 5.557 23.190 1.00 11.81 335 ALA A O 1
ATOM 2335 N N . ASP A 1 344 ? -16.552 6.886 25.004 1.00 11.24 336 ASP A N 1
ATOM 2336 C CA . ASP A 1 344 ? -17.187 5.838 25.796 1.00 12.02 336 ASP A CA 1
ATOM 2337 C C . ASP A 1 344 ? -18.176 6.355 26.831 1.00 10.91 336 ASP A C 1
ATOM 2338 O O . ASP A 1 344 ? -18.578 5.570 27.704 1.00 12.13 336 ASP A O 1
ATOM 2343 N N . VAL A 1 345 ? -18.621 7.605 26.752 1.00 10.95 337 VAL A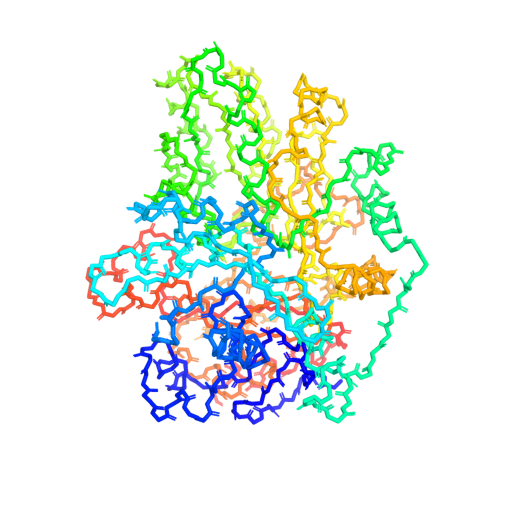 N 1
ATOM 2344 C CA . VAL A 1 345 ? -19.636 8.105 27.681 1.00 11.58 337 VAL A CA 1
ATOM 2345 C C . VAL A 1 345 ? -20.399 9.231 27.001 1.00 11.58 337 VAL A C 1
ATOM 2346 O O . VAL A 1 345 ? -19.803 10.083 26.332 1.00 13.02 337 VAL A O 1
ATOM 2350 N N . LEU A 1 346 ? -21.720 9.226 27.157 1.00 12.04 338 LEU A N 1
ATOM 2351 C CA . LEU A 1 346 ? -22.554 10.332 26.708 1.00 12.73 338 LEU A CA 1
ATOM 2352 C C . LEU A 1 346 ? -22.917 11.221 27.888 1.00 12.55 338 LEU A C 1
ATOM 2353 O O . LEU A 1 346 ? -23.249 10.735 28.971 1.00 12.67 338 LEU A O 1
ATOM 2358 N N . ALA A 1 347 ? -22.851 12.528 27.668 1.00 11.79 339 ALA A N 1
ATOM 2359 C CA . ALA A 1 347 ? -23.335 13.517 28.627 1.00 11.28 339 ALA A CA 1
ATOM 2360 C C . ALA A 1 347 ? -23.394 14.857 27.912 1.00 11.26 339 ALA A C 1
ATOM 2361 O O . ALA A 1 347 ? -22.706 15.077 26.907 1.00 11.90 339 ALA A O 1
ATOM 2363 N N . GLY A 1 348 ? -24.238 15.747 28.437 1.00 12.36 340 GLY A N 1
ATOM 2364 C CA . GLY A 1 348 ? -24.353 17.084 27.902 1.00 11.48 340 GLY A CA 1
ATOM 2365 C C . GLY A 1 348 ? -24.290 18.114 29.012 1.00 12.60 340 GLY A C 1
ATOM 2366 O O . GLY A 1 348 ? -24.478 17.806 30.188 1.00 13.68 340 GLY A O 1
ATOM 2367 N N . ALA A 1 349 ? -24.036 19.356 28.614 1.00 12.36 341 ALA A N 1
ATOM 2368 C CA . ALA A 1 349 ? -24.032 20.477 29.544 1.00 13.43 341 ALA A CA 1
ATOM 2369 C C . ALA A 1 349 ? -24.833 21.636 28.970 1.00 13.12 341 ALA A C 1
ATOM 2370 O O . ALA A 1 349 ? -24.797 21.897 27.755 1.00 13.68 341 ALA A O 1
ATOM 2372 N N . VAL A 1 350 ? -25.578 22.299 29.851 1.00 14.92 342 VAL A N 1
ATOM 2373 C CA . VAL A 1 350 ? -26.244 23.567 29.577 1.00 15.92 342 VAL A CA 1
ATOM 2374 C C . VAL A 1 350 ? -25.578 24.611 30.460 1.00 14.69 342 VAL A C 1
ATOM 2375 O O . VAL A 1 350 ? -25.513 24.444 31.684 1.00 16.64 342 VAL A O 1
ATOM 2379 N N . VAL A 1 351 ? -25.096 25.686 29.855 1.00 16.33 343 VAL A N 1
ATOM 2380 C CA . VAL A 1 351 ? -24.416 26.756 30.577 1.00 15.92 343 VAL A CA 1
ATOM 2381 C C . VAL A 1 351 ? -25.263 28.008 30.419 1.00 16.31 343 VAL A C 1
ATOM 2382 O O . VAL A 1 351 ? -25.523 28.453 29.293 1.00 18.10 343 VAL A O 1
ATOM 2386 N N . VAL A 1 352 ? -25.708 28.561 31.537 1.00 17.79 344 VAL A N 1
ATOM 2387 C CA . VAL A 1 352 ? -26.530 29.763 31.530 1.00 17.81 344 VAL A CA 1
ATOM 2388 C C . VAL A 1 352 ? -25.624 30.977 31.701 1.00 20.45 344 VAL A C 1
ATOM 2389 O O . VAL A 1 352 ? -24.790 31.021 32.613 1.00 23.18 344 VAL A O 1
ATOM 2393 N N . ALA A 1 353 ? -25.772 31.953 30.815 1.00 19.86 345 ALA A N 1
ATOM 2394 C CA . ALA A 1 353 ? -24.973 33.173 30.895 1.00 21.10 345 ALA A CA 1
ATOM 2395 C C . ALA A 1 353 ? -25.442 34.015 32.071 1.00 23.51 345 ALA A C 1
ATOM 2396 O O . ALA A 1 353 ? -26.623 34.386 32.124 1.00 24.27 345 ALA A O 1
ATOM 2398 N N . PRO A 1 354 ? -24.563 34.351 33.019 1.00 25.92 346 PRO A N 1
ATOM 2399 C CA . PRO A 1 354 ? -25.009 35.086 34.215 1.00 29.34 346 PRO A CA 1
ATOM 2400 C C . PRO A 1 354 ? -25.593 36.450 33.909 1.00 27.31 346 PRO A C 1
ATOM 2401 O O . PRO A 1 354 ? -26.465 36.918 34.652 1.00 31.91 346 PRO A O 1
ATOM 2405 N N . GLY A 1 355 ? -25.139 37.102 32.843 1.00 29.51 347 GLY A N 1
ATOM 2406 C CA . GLY A 1 355 ? -25.633 38.406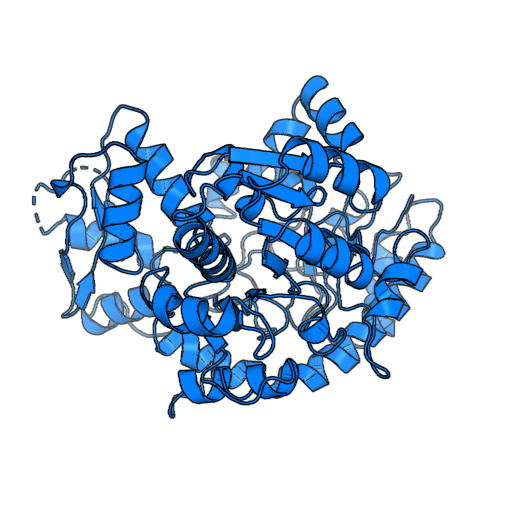 32.456 1.00 33.99 347 GLY A CA 1
ATOM 2407 C C . GLY A 1 355 ? -26.855 38.398 31.574 1.00 33.47 347 GLY A C 1
ATOM 2408 O O . GLY A 1 355 ? -27.338 39.468 31.190 1.00 34.06 347 GLY A O 1
ATOM 2409 N N . SER A 1 356 ? -27.375 37.227 31.223 1.00 27.84 348 SER A N 1
ATOM 2410 C CA . SER A 1 356 ? -28.552 37.174 30.375 1.00 27.33 348 SER A CA 1
ATOM 2411 C C . SER A 1 356 ? -29.773 37.682 31.140 1.00 26.00 348 SER A C 1
ATOM 2412 O O . SER A 1 356 ? -29.934 37.374 32.324 1.00 29.07 348 SER A O 1
ATOM 2415 N N . PRO A 1 357 ? -30.654 38.449 30.490 1.00 29.64 349 PRO A N 1
ATOM 2416 C CA . PRO A 1 357 ? -31.936 38.784 31.127 1.00 30.73 349 PRO A CA 1
ATOM 2417 C C . PRO A 1 357 ? -32.782 37.565 31.429 1.00 31.57 349 PRO A C 1
ATOM 2418 O O . PRO A 1 357 ? -33.656 37.631 32.306 1.00 36.08 349 PRO A O 1
ATOM 2422 N N . PHE A 1 358 ? -32.545 36.452 30.736 1.00 29.18 350 PHE A N 1
ATOM 2423 C CA . PHE A 1 358 ? -33.248 35.197 30.957 1.00 27.87 350 PHE A CA 1
ATOM 2424 C C . PHE A 1 358 ? -32.633 34.349 32.064 1.00 26.17 350 PHE A C 1
ATOM 2425 O O . PHE A 1 358 ? -33.199 33.305 32.395 1.00 27.17 350 PHE A O 1
ATOM 2433 N N . ALA A 1 359 ? -31.505 34.771 32.645 1.00 27.75 351 ALA A N 1
ATOM 2434 C CA . ALA A 1 359 ? -30.727 33.888 33.516 1.00 25.51 351 ALA A CA 1
ATOM 2435 C C . ALA A 1 359 ? -31.539 33.396 34.706 1.00 25.21 351 ALA A C 1
ATOM 2436 O O . ALA A 1 359 ? -31.549 32.197 35.010 1.00 27.19 351 ALA A O 1
ATOM 2438 N N . ALA A 1 360 ? -32.213 34.309 35.409 1.00 26.72 352 ALA A N 1
ATOM 2439 C CA . ALA A 1 360 ? -32.954 33.904 36.598 1.00 30.13 352 ALA A CA 1
ATOM 2440 C C . ALA A 1 360 ? -34.071 32.931 36.244 1.00 28.96 352 ALA A C 1
ATOM 2441 O O . ALA A 1 360 ? -34.249 31.903 36.906 1.00 28.82 352 ALA A O 1
ATOM 2443 N N . ASP A 1 361 ? -34.833 33.236 35.193 1.00 27.67 353 ASP A N 1
ATOM 2444 C CA . ASP A 1 361 ? -35.922 32.350 34.799 1.00 27.86 353 ASP A CA 1
ATOM 2445 C C . ASP A 1 361 ? -35.390 31.012 34.300 1.00 27.53 353 ASP A C 1
ATOM 2446 O O . ASP A 1 361 ? -35.998 29.965 34.550 1.00 28.60 353 ASP A O 1
ATOM 2451 N N . LEU A 1 362 ? -34.246 31.024 33.607 1.00 24.62 354 LEU A N 1
ATOM 2452 C CA . LEU A 1 362 ? -33.656 29.779 33.118 1.00 22.85 354 LEU A CA 1
ATOM 2453 C C . LEU A 1 362 ? -33.270 28.852 34.263 1.00 26.85 354 LEU A C 1
ATOM 2454 O O . LEU A 1 362 ? -33.526 27.644 34.209 1.00 26.42 354 LEU A O 1
ATOM 2459 N N . LEU A 1 363 ? -32.627 29.393 35.301 1.00 26.20 355 LEU A N 1
ATOM 2460 C CA . LEU A 1 363 ? -32.221 28.562 36.431 1.00 25.90 355 LEU A CA 1
ATOM 2461 C C . LEU A 1 363 ? -33.430 28.028 37.193 1.00 28.13 355 LEU A C 1
ATOM 2462 O O . LEU A 1 363 ? -33.353 26.961 37.814 1.00 29.60 355 LEU A O 1
ATOM 2467 N N . THR A 1 364 ? -34.546 28.757 37.154 1.00 27.50 356 THR A N 1
ATOM 2468 C CA . THR A 1 364 ? -35.776 28.296 37.789 1.00 28.59 356 THR A CA 1
ATOM 2469 C C . THR A 1 364 ? -36.430 27.186 36.976 1.00 26.92 356 THR A C 1
ATOM 2470 O O . THR A 1 364 ? -36.945 26.210 37.538 1.00 27.08 356 THR A O 1
ATOM 2474 N N . VAL A 1 365 ? -36.401 27.315 35.652 1.00 25.67 357 VAL A N 1
ATOM 2475 C CA . VAL A 1 365 ? -37.180 26.458 34.767 1.00 24.90 357 VAL A CA 1
ATOM 2476 C C . VAL A 1 365 ? -36.392 25.236 34.287 1.00 25.32 357 VAL A C 1
ATOM 2477 O O . VAL A 1 365 ? -36.975 24.164 34.088 1.00 24.80 357 VAL A O 1
ATOM 2481 N N . LEU A 1 366 ? -35.078 25.373 34.107 1.00 23.76 358 LEU A N 1
ATOM 2482 C CA . LEU A 1 366 ? -34.261 24.278 33.581 1.00 24.95 358 LEU A CA 1
ATOM 2483 C C . LEU A 1 366 ? -34.427 22.943 34.303 1.00 22.49 358 LEU A C 1
ATOM 2484 O O . LEU A 1 366 ? -34.413 21.905 33.618 1.00 21.97 358 LEU A O 1
ATOM 2489 N N . PRO A 1 367 ? -34.556 22.876 35.635 1.00 23.86 359 PRO A N 1
ATOM 2490 C CA . PRO A 1 367 ? -34.709 21.559 36.279 1.00 23.74 359 PRO A CA 1
ATOM 2491 C C . PRO A 1 367 ? -35.923 20.772 35.815 1.00 23.94 359 PRO A C 1
ATOM 2492 O O . PRO A 1 367 ? -35.967 19.554 36.025 1.00 26.76 359 PRO A O 1
ATOM 2496 N N . ARG A 1 368 ? -36.905 21.420 35.187 1.00 22.59 360 ARG A N 1
ATOM 2497 C CA . ARG A 1 368 ? -38.081 20.716 34.692 1.00 24.25 360 ARG A CA 1
ATOM 2498 C C . ARG A 1 368 ? -37.841 19.972 33.382 1.00 22.49 360 ARG A C 1
ATOM 2499 O O . ARG A 1 368 ? -38.711 19.196 32.968 1.00 24.49 360 ARG A O 1
ATOM 2507 N N . TYR A 1 369 ? -36.705 20.178 32.717 1.00 18.87 361 TYR A N 1
ATOM 2508 C CA . TYR A 1 369 ? -36.481 19.642 31.377 1.00 17.78 361 TYR A CA 1
ATOM 2509 C C . TYR A 1 369 ? -35.213 18.806 31.331 1.00 20.02 361 TYR A C 1
ATOM 2510 O O . TYR A 1 369 ? -34.156 19.244 31.796 1.00 20.26 361 TYR A O 1
ATOM 2519 N N . GLY A 1 370 ? -35.326 17.615 30.746 1.00 19.41 362 GLY A N 1
ATOM 2520 C CA . GLY A 1 370 ? -34.188 16.735 30.582 1.00 18.75 362 GLY A CA 1
ATOM 2521 C C . GLY A 1 370 ? -33.867 16.000 31.867 1.00 18.27 362 GLY A C 1
ATOM 2522 O O . GLY A 1 370 ? -34.541 16.123 32.890 1.00 20.17 362 GLY A O 1
ATOM 2523 N N . ASP A 1 371 ? -32.788 15.231 31.809 1.00 17.40 363 ASP A N 1
ATOM 2524 C CA . ASP A 1 371 ? -32.393 14.375 32.916 1.00 16.38 363 ASP A CA 1
ATOM 2525 C C . ASP A 1 371 ? -30.890 14.461 33.104 1.00 15.69 363 ASP A C 1
ATOM 2526 O O . ASP A 1 371 ? -30.138 14.460 32.129 1.00 15.25 363 ASP A O 1
ATOM 2531 N N . GLU A 1 372 ? -30.457 14.534 34.358 1.00 17.29 364 GLU A N 1
ATOM 2532 C CA . GLU A 1 372 ? -29.048 14.370 34.651 1.00 16.50 364 GLU A CA 1
ATOM 2533 C C . GLU A 1 372 ? -28.618 12.970 34.212 1.00 15.82 364 GLU A C 1
ATOM 2534 O O . GLU A 1 372 ? -29.426 12.036 34.211 1.00 17.40 364 GLU A O 1
ATOM 2540 N N . PRO A 1 373 ? -27.363 12.791 33.819 1.00 14.98 365 PRO A N 1
ATOM 2541 C CA . PRO A 1 373 ? -26.900 11.440 33.488 1.00 14.65 365 PRO A CA 1
ATOM 2542 C C . PRO A 1 373 ? -26.908 10.549 34.719 1.00 14.81 365 PRO A C 1
ATOM 2543 O O . PRO A 1 373 ? -26.854 11.006 35.864 1.00 15.68 365 PRO A O 1
ATOM 2547 N N . TYR A 1 374 ? -26.987 9.252 34.461 1.00 14.57 366 TYR A N 1
ATOM 2548 C CA . TYR A 1 374 ? -26.707 8.268 35.500 1.00 13.76 366 TYR A CA 1
ATOM 2549 C C . TYR A 1 374 ? -25.364 8.595 36.141 1.00 13.91 366 TYR A C 1
ATOM 2550 O O . TYR A 1 374 ? -24.405 8.942 35.447 1.00 13.61 366 TYR A O 1
ATOM 2559 N N . ARG A 1 375 ? -25.286 8.471 37.472 1.00 14.74 367 ARG A N 1
ATOM 2560 C CA . ARG A 1 375 ? -24.119 9.015 38.157 1.00 15.96 367 ARG A CA 1
ATOM 2561 C C . ARG A 1 375 ? -22.822 8.305 37.774 1.00 14.66 367 ARG A C 1
ATOM 2562 O O . ARG A 1 375 ? -21.766 8.950 37.738 1.00 14.62 367 ARG A O 1
ATOM 2570 N N . ARG A 1 376 ? -22.867 7.010 37.434 1.00 15.26 368 ARG A N 1
ATOM 2571 C CA . ARG A 1 376 ? -21.641 6.350 36.993 1.00 15.03 368 ARG A CA 1
ATOM 2572 C C . ARG A 1 376 ? -21.142 6.907 35.662 1.00 15.83 368 ARG A C 1
ATOM 2573 O O . ARG A 1 376 ? -19.925 6.985 35.432 1.00 15.53 368 ARG A O 1
ATOM 2581 N N . ASP A 1 377 ? -22.055 7.303 34.774 1.00 13.39 369 ASP A N 1
ATOM 2582 C CA . ASP A 1 377 ? -21.620 8.011 33.573 1.00 13.99 369 ASP A CA 1
ATOM 2583 C C . ASP A 1 377 ? -20.970 9.341 33.939 1.00 12.61 369 ASP A C 1
ATOM 2584 O O . ASP A 1 377 ? -19.894 9.680 33.431 1.00 12.98 369 ASP A O 1
ATOM 2589 N N . THR A 1 378 ? -21.574 10.081 34.873 1.00 13.01 370 THR A N 1
ATOM 2590 C CA . THR A 1 378 ? -20.980 11.348 35.294 1.00 13.61 370 THR A CA 1
ATOM 2591 C C . THR A 1 378 ? -19.598 11.140 35.897 1.00 13.40 370 THR A C 1
ATOM 2592 O O . THR A 1 378 ? -18.697 11.964 35.694 1.00 14.53 370 THR A O 1
ATOM 2596 N N . ALA A 1 379 ? -19.415 10.049 36.652 1.00 13.50 371 ALA A N 1
ATOM 2597 C CA . ALA A 1 379 ? -18.112 9.748 37.238 1.00 13.33 371 ALA A CA 1
ATOM 2598 C C . ALA A 1 379 ? -17.059 9.450 36.178 1.00 14.10 371 ALA A C 1
ATOM 2599 O O . ALA A 1 379 ? -15.877 9.786 36.366 1.00 13.49 371 ALA A O 1
ATOM 2601 N N . ARG A 1 380 ? -17.460 8.833 35.064 1.00 13.17 372 ARG A N 1
ATOM 2602 C CA . ARG A 1 380 ? -16.524 8.660 33.959 1.00 13.33 372 ARG A CA 1
ATOM 2603 C C . ARG A 1 380 ? -16.165 10.006 33.347 1.00 12.88 372 ARG A C 1
ATOM 2604 O O . ARG A 1 380 ? -14.993 10.269 33.056 1.00 13.76 372 ARG A O 1
ATOM 2612 N N . VAL A 1 381 ? -17.161 10.875 33.155 1.00 12.25 373 VAL A N 1
ATOM 2613 C CA . VAL A 1 381 ? -16.889 12.228 32.662 1.00 12.39 373 VAL A CA 1
ATOM 2614 C C . VAL A 1 381 ? -15.940 12.956 33.599 1.00 11.86 373 VAL A C 1
ATOM 2615 O O . VAL A 1 381 ? -15.024 13.661 33.159 1.00 14.48 373 VAL A O 1
ATOM 2619 N N . ALA A 1 382 ? -16.149 12.807 34.913 1.00 12.86 374 ALA A N 1
ATOM 2620 C CA . ALA A 1 382 ? -15.317 13.528 35.870 1.00 14.20 374 ALA A CA 1
ATOM 2621 C C . ALA A 1 382 ? -13.852 13.130 35.745 1.00 14.91 374 ALA A C 1
ATO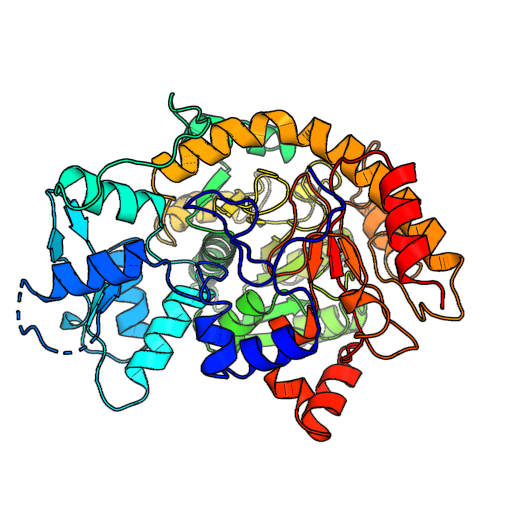M 2622 O O . ALA A 1 382 ? -12.964 13.984 35.842 1.00 16.27 374 ALA A O 1
ATOM 2624 N N . ALA A 1 383 ? -13.574 11.843 35.528 1.00 13.59 375 ALA A N 1
ATOM 2625 C CA . ALA A 1 383 ? -12.189 11.424 35.341 1.00 16.19 375 ALA A CA 1
ATOM 2626 C C . ALA A 1 383 ? -11.630 11.980 34.036 1.00 15.53 375 ALA A C 1
ATOM 2627 O O . ALA A 1 383 ? -10.518 12.517 34.001 1.00 17.69 375 ALA A O 1
ATOM 2629 N N . ARG A 1 384 ? -12.405 11.874 32.955 1.00 13.16 376 ARG A N 1
ATOM 2630 C CA . ARG A 1 384 ? -11.898 12.192 31.622 1.00 12.18 376 ARG A CA 1
ATOM 2631 C C . ARG A 1 384 ? -11.791 13.692 31.381 1.00 14.33 376 ARG A C 1
ATOM 2632 O O . ARG A 1 384 ? -10.968 14.119 30.561 1.00 16.43 376 ARG A O 1
ATOM 2640 N N . ILE A 1 385 ? -12.626 14.504 32.038 1.00 13.26 377 ILE A N 1
ATOM 2641 C CA . ILE A 1 385 ? -12.600 15.943 31.778 1.00 14.29 377 ILE A CA 1
ATOM 2642 C C . ILE A 1 385 ? -11.355 16.604 32.355 1.00 14.79 377 ILE A C 1
ATOM 2643 O O . ILE A 1 385 ? -11.006 17.717 31.946 1.00 15.43 377 ILE A O 1
ATOM 2648 N N . ARG A 1 386 ? -10.652 15.936 33.271 1.00 14.68 378 ARG A N 1
ATOM 2649 C CA . ARG A 1 386 ? -9.465 16.544 33.859 1.00 16.07 378 ARG A CA 1
ATOM 2650 C C . ARG A 1 386 ? -8.445 16.936 32.800 1.00 18.20 378 ARG A C 1
ATOM 2651 O O . ARG A 1 386 ? -7.751 17.946 32.957 1.00 19.94 378 ARG A O 1
ATOM 2659 N N . GLY A 1 387 ? -8.355 16.179 31.711 1.00 17.41 379 GLY A N 1
ATOM 2660 C CA . GLY A 1 387 ? -7.353 16.477 30.706 1.00 17.48 379 GLY A CA 1
ATOM 2661 C C . GLY A 1 387 ? -7.837 17.314 29.538 1.00 19.26 379 GLY A C 1
ATOM 2662 O O . GLY A 1 387 ? -7.143 17.379 28.521 1.00 20.14 379 GLY A O 1
ATOM 2663 N N . TYR A 1 388 ? -8.987 17.987 29.683 1.00 15.89 380 TYR A N 1
ATOM 2664 C CA . TYR A 1 388 ? -9.635 18.649 28.540 1.00 14.35 380 TYR A CA 1
ATOM 2665 C C . TYR A 1 388 ? -8.733 19.714 27.919 1.00 14.65 380 TYR A C 1
ATOM 2666 O O . TYR A 1 388 ? -8.484 19.705 26.704 1.00 14.80 380 TYR A O 1
ATOM 2675 N N . ALA A 1 389 ? -8.222 20.638 28.733 1.00 16.84 381 ALA A N 1
ATOM 2676 C CA . ALA A 1 389 ? -7.431 21.730 28.171 1.00 16.99 381 ALA A CA 1
ATOM 2677 C C . ALA A 1 389 ? -6.165 21.208 27.505 1.00 16.47 381 ALA A C 1
ATOM 2678 O O . ALA A 1 389 ? -5.820 21.626 26.390 1.00 18.37 381 ALA A O 1
ATOM 2680 N N . GLU A 1 390 ? -5.467 20.284 28.166 1.00 18.18 382 GLU A N 1
ATOM 2681 C CA . GLU A 1 390 ? -4.235 19.744 27.601 1.00 18.26 382 GLU A CA 1
ATOM 2682 C C . GLU A 1 390 ? -4.515 18.995 26.305 1.00 17.20 382 GLU A C 1
ATOM 2683 O O . GLU A 1 390 ? -3.747 19.093 25.340 1.00 19.07 382 GLU A O 1
ATOM 2686 N N . ARG A 1 391 ? -5.610 18.235 26.277 1.00 15.37 383 ARG A N 1
ATOM 2687 C CA . ARG A 1 391 ? -6.044 17.543 25.069 1.00 15.15 383 ARG A CA 1
ATOM 2688 C C . ARG A 1 391 ? -6.215 18.520 23.912 1.00 13.95 383 ARG A C 1
ATOM 2689 O O . ARG A 1 391 ? -5.755 18.263 22.789 1.00 14.64 383 ARG A O 1
ATOM 2697 N N . MET A 1 392 ? -6.875 19.649 24.168 1.00 14.20 384 MET A N 1
ATOM 2698 C CA . MET A 1 392 ? -7.177 20.571 23.079 1.00 13.91 384 MET A CA 1
ATOM 2699 C C . MET A 1 392 ? -5.930 21.249 22.534 1.00 15.66 384 MET A C 1
ATOM 2700 O O . MET A 1 392 ? -5.888 21.569 21.343 1.00 14.73 384 MET A O 1
ATOM 2705 N N . VAL A 1 393 ? -4.905 21.466 23.363 1.00 15.33 385 VAL A N 1
ATOM 2706 C CA . VAL A 1 393 ? -3.648 21.998 22.842 1.00 17.29 385 VAL A CA 1
ATOM 2707 C C . VAL A 1 393 ? -3.116 21.090 21.741 1.00 16.50 385 VAL A C 1
ATOM 2708 O O . VAL A 1 393 ? -2.743 21.549 20.656 1.00 15.94 385 VAL A O 1
ATOM 2712 N N . ARG A 1 394 ? -3.103 19.781 21.996 1.00 15.91 386 ARG A N 1
ATOM 2713 C CA . ARG A 1 394 ? -2.563 18.842 21.018 1.00 15.80 386 ARG A CA 1
ATOM 2714 C C . ARG A 1 394 ? -3.497 18.689 19.825 1.00 13.46 386 ARG A C 1
ATOM 2715 O O . ARG A 1 394 ? -3.041 18.610 18.677 1.00 14.61 386 ARG A O 1
ATOM 2723 N N . VAL A 1 395 ? -4.805 18.611 20.083 1.00 12.95 387 VAL A N 1
ATOM 2724 C CA . VAL A 1 395 ? -5.787 18.505 19.004 1.00 12.40 387 VAL A CA 1
ATOM 2725 C C . VAL A 1 395 ? -5.675 19.701 18.063 1.00 13.35 387 VAL A C 1
ATOM 2726 O O . VAL A 1 395 ? -5.659 19.549 16.833 1.00 12.78 387 VAL A O 1
ATOM 2730 N N . ASN A 1 396 ? -5.593 20.909 18.630 1.00 13.58 388 ASN A N 1
ATOM 2731 C CA . ASN A 1 396 ? -5.510 22.113 17.803 1.00 13.23 388 ASN A CA 1
ATOM 2732 C C . ASN A 1 396 ? -4.304 22.055 16.873 1.00 13.10 388 ASN A C 1
ATOM 2733 O O . ASN A 1 396 ? -4.396 22.402 15.690 1.00 14.32 388 ASN A O 1
ATOM 2738 N N . ALA A 1 397 ? -3.139 21.686 17.414 1.00 15.27 389 ALA A N 1
ATOM 2739 C CA . ALA A 1 397 ? -1.933 21.640 16.596 1.00 15.13 389 ALA A CA 1
ATOM 2740 C C . ALA A 1 397 ? -2.064 20.610 15.487 1.00 16.14 389 ALA A C 1
ATOM 2741 O O . ALA A 1 397 ? -1.580 20.821 14.367 1.00 16.05 389 ALA A O 1
ATOM 2743 N N . ASN A 1 398 ? -2.719 19.490 15.778 1.00 14.64 390 ASN A N 1
ATOM 2744 C CA . ASN A 1 398 ? -2.873 18.447 14.771 1.00 13.33 390 ASN A CA 1
ATOM 2745 C C . ASN A 1 398 ? -3.828 18.872 13.666 1.00 14.79 390 ASN A C 1
ATOM 2746 O O . ASN A 1 398 ? -3.620 18.533 12.495 1.00 15.07 390 ASN A O 1
ATOM 2751 N N . ALA A 1 399 ? -4.897 19.585 14.017 1.00 13.24 391 ALA A N 1
ATOM 2752 C CA . ALA A 1 399 ? -5.818 20.061 12.998 1.00 13.53 391 ALA A CA 1
ATOM 2753 C C . ALA A 1 399 ? -5.135 21.060 12.078 1.00 13.46 391 ALA A C 1
ATOM 2754 O O . ALA A 1 399 ? -5.331 21.028 10.857 1.00 13.86 391 ALA A O 1
ATOM 2756 N N . LEU A 1 400 ? -4.312 21.948 12.648 1.00 12.96 392 LEU A N 1
ATOM 2757 C CA . LEU A 1 400 ? -3.583 22.901 11.817 1.00 13.81 392 LEU A CA 1
ATOM 2758 C C . LEU A 1 400 ? -2.637 22.180 10.872 1.00 14.87 392 LEU A C 1
ATOM 2759 O O . LEU A 1 400 ? -2.546 22.524 9.686 1.00 15.76 392 LEU A O 1
ATOM 2764 N N . ALA A 1 401 ? -1.918 21.175 11.379 1.00 14.47 393 ALA A N 1
ATOM 2765 C CA . ALA A 1 401 ? -0.981 20.444 10.535 1.00 15.28 393 ALA A CA 1
ATOM 2766 C C . ALA A 1 401 ? -1.706 19.689 9.430 1.00 14.09 393 ALA A C 1
ATOM 2767 O O . ALA A 1 401 ? -1.275 19.696 8.274 1.00 14.98 393 ALA A O 1
ATOM 2769 N N . LEU A 1 402 ? -2.818 19.036 9.760 1.00 14.70 394 LEU A N 1
ATOM 2770 C CA . LEU A 1 402 ? -3.527 18.276 8.739 1.00 11.78 394 LEU A CA 1
ATOM 2771 C C . LEU A 1 402 ? -4.168 19.195 7.703 1.00 12.40 394 LEU A C 1
ATOM 2772 O O . LEU A 1 402 ? -4.217 18.854 6.517 1.00 12.97 394 LEU A O 1
ATOM 2777 N N . ALA A 1 403 ? -4.674 20.359 8.123 1.00 14.30 395 ALA A N 1
ATOM 2778 C CA . ALA A 1 403 ? -5.261 21.289 7.158 1.00 13.16 395 ALA A CA 1
ATOM 2779 C C . ALA A 1 403 ? -4.245 21.705 6.098 1.00 13.32 395 ALA A C 1
ATOM 2780 O O . ALA A 1 403 ? -4.579 21.811 4.912 1.00 14.27 395 ALA A O 1
ATOM 2782 N N . GLU A 1 404 ? -2.995 21.932 6.501 1.00 13.80 396 GLU A N 1
ATOM 2783 C CA . GLU A 1 404 ? -1.976 22.289 5.519 1.00 13.10 396 GLU A CA 1
ATOM 2784 C C . GLU A 1 404 ? -1.670 21.120 4.593 1.00 13.71 396 GLU A C 1
ATOM 2785 O O . GLU A 1 404 ? -1.491 21.301 3.381 1.00 16.88 396 GLU A O 1
ATOM 2791 N N . CYS A 1 405 ? -1.628 19.910 5.145 1.00 14.45 397 CYS A N 1
ATOM 2792 C CA . CYS A 1 405 ? -1.490 18.704 4.331 1.00 15.77 397 CYS A CA 1
ATOM 2793 C C . CYS A 1 405 ? -2.587 18.610 3.279 1.00 16.19 397 CYS A C 1
ATOM 2794 O O . CYS A 1 405 ? -2.312 18.358 2.098 1.00 16.63 397 CYS A O 1
ATOM 2797 N N . LEU A 1 406 ? -3.840 18.818 3.686 1.00 14.93 398 LEU A N 1
ATOM 2798 C CA . LEU A 1 406 ? -4.946 18.627 2.752 1.00 14.35 398 LEU A CA 1
ATOM 2799 C C . LEU A 1 406 ? -4.873 19.630 1.612 1.00 16.03 398 LEU A C 1
ATOM 2800 O O . LEU A 1 406 ? -5.190 19.300 0.462 1.00 15.70 398 LEU A O 1
ATOM 2805 N N . ARG A 1 407 ? -4.416 20.854 1.909 1.00 15.47 399 ARG A N 1
ATOM 2806 C CA . ARG A 1 407 ? -4.284 21.874 0.875 1.00 14.81 399 ARG A CA 1
ATOM 2807 C C . ARG A 1 407 ? -3.274 21.458 -0.187 1.00 17.02 399 ARG A C 1
ATOM 2808 O O . ARG A 1 407 ? -3.399 21.849 -1.354 1.00 18.88 399 ARG A O 1
ATOM 2816 N N . ARG A 1 408 ? -2.272 20.664 0.199 1.00 18.42 400 ARG A N 1
ATOM 2817 C CA . ARG A 1 408 ? -1.215 20.202 -0.693 1.00 18.71 400 ARG A CA 1
ATOM 2818 C C . ARG A 1 408 ? -1.623 19.011 -1.557 1.00 21.14 400 ARG A C 1
ATOM 2819 O O . ARG A 1 408 ? -0.778 18.485 -2.287 1.00 23.21 400 ARG A O 1
ATOM 2827 N N . HIS A 1 409 ? -2.883 18.576 -1.517 1.00 17.77 401 HIS A N 1
ATOM 2828 C CA . HIS A 1 409 ? -3.373 17.495 -2.373 1.00 20.12 401 HIS A CA 1
ATOM 2829 C C . HIS A 1 409 ? -4.547 17.962 -3.226 1.00 21.09 401 HIS A C 1
ATOM 2830 O O . HIS A 1 409 ? -5.647 17.401 -3.147 1.00 19.82 401 HIS A O 1
ATOM 2837 N N . PRO A 1 410 ? -4.339 18.969 -4.082 1.00 20.19 402 PRO A N 1
ATOM 2838 C CA . PRO A 1 410 ? -5.465 19.540 -4.836 1.00 22.46 402 PRO A CA 1
ATOM 2839 C C . PRO A 1 410 ? -6.004 18.635 -5.932 1.00 23.41 402 PRO A C 1
ATOM 2840 O O . PRO A 1 410 ? -7.064 18.943 -6.485 1.00 28.03 402 PRO A O 1
ATOM 2844 N N . ASP A 1 411 ? -5.328 17.536 -6.259 1.00 21.09 403 ASP A N 1
ATOM 2845 C CA . ASP A 1 411 ? -5.879 16.576 -7.209 1.00 23.34 403 ASP A CA 1
ATOM 2846 C C . ASP A 1 411 ? -6.863 15.608 -6.565 1.00 20.67 403 ASP A C 1
ATOM 2847 O O . ASP A 1 411 ? -7.552 14.872 -7.279 1.00 21.51 403 ASP A O 1
ATOM 2849 N N . VAL A 1 412 ? -6.952 15.597 -5.239 1.00 17.55 404 VAL A N 1
ATOM 2850 C CA . VAL A 1 412 ? -7.804 14.672 -4.514 1.00 16.66 404 VAL A CA 1
ATOM 2851 C C . VAL A 1 412 ? -8.784 15.405 -3.611 1.00 15.68 404 VAL A C 1
ATOM 2852 O O . VAL A 1 412 ? -9.955 15.028 -3.518 1.00 15.44 404 VAL A O 1
ATOM 2856 N N . VAL A 1 413 ? -8.336 16.474 -2.967 1.00 14.62 405 VAL A N 1
ATOM 2857 C CA . VAL A 1 413 ? -9.146 17.235 -2.025 1.00 12.73 405 VAL A CA 1
ATOM 2858 C C . VAL A 1 413 ? -9.638 18.488 -2.735 1.00 15.02 405 VAL A C 1
ATOM 2859 O O . VAL A 1 413 ? -8.852 19.387 -3.053 1.00 16.16 405 VAL A O 1
ATOM 2863 N N . ARG A 1 414 ? -10.952 18.557 -2.962 1.00 14.05 406 ARG A N 1
ATOM 2864 C CA . ARG A 1 414 ? -11.553 19.722 -3.606 1.00 13.54 406 ARG A CA 1
ATOM 2865 C C . ARG A 1 414 ? -11.592 20.931 -2.677 1.00 15.22 406 ARG A C 1
ATOM 2866 O O . ARG A 1 414 ? -11.333 22.059 -3.112 1.00 18.59 406 ARG A O 1
ATOM 2874 N N . ASP A 1 415 ? -11.945 20.716 -1.412 1.00 14.03 407 ASP A N 1
ATOM 2875 C CA A ASP A 1 415 ? -12.282 21.760 -0.437 0.55 15.94 407 ASP A CA 1
ATOM 2876 C CA B ASP A 1 415 ? -11.910 21.775 -0.427 0.45 16.84 407 ASP A CA 1
ATOM 2877 C C . ASP A 1 415 ? -12.060 21.146 0.943 1.00 14.08 407 ASP A C 1
ATOM 2878 O O . ASP A 1 415 ? -12.303 19.950 1.100 1.00 14.29 407 ASP A O 1
ATOM 2887 N N . THR A 1 416 ? -11.718 21.961 1.937 1.00 14.07 408 THR A N 1
ATOM 2888 C CA . THR A 1 416 ? -11.786 21.562 3.340 1.00 13.03 408 THR A CA 1
ATOM 2889 C C . THR A 1 416 ? -12.491 22.690 4.069 1.00 12.10 408 THR A C 1
ATOM 2890 O O . THR A 1 416 ? -12.038 23.839 4.015 1.00 14.84 408 THR A O 1
ATOM 2894 N N . SER A 1 417 ? -13.585 22.370 4.753 1.00 12.72 409 SER A N 1
ATOM 2895 C CA . SER A 1 417 ? -14.321 23.357 5.533 1.00 12.47 409 SER A CA 1
ATOM 2896 C C . SER A 1 417 ? -13.958 23.186 7.001 1.00 11.11 409 SER A C 1
ATOM 2897 O O . SER A 1 417 ? -13.969 22.065 7.525 1.00 11.65 409 SER A O 1
ATOM 2900 N N . TRP A 1 418 ? -13.616 24.290 7.647 1.00 11.47 410 TRP A N 1
ATOM 2901 C CA . TRP A 1 418 ? -13.166 24.259 9.034 1.00 11.23 410 TRP A CA 1
ATOM 2902 C C . TRP A 1 418 ? -13.154 25.691 9.547 1.00 11.49 410 TRP A C 1
ATOM 2903 O O . TRP A 1 418 ? -13.440 26.639 8.809 1.00 11.90 410 TRP A O 1
ATOM 2914 N N . ALA A 1 419 ? -12.807 25.846 10.832 1.00 13.00 411 ALA A N 1
ATOM 2915 C CA . ALA A 1 419 ? -12.976 27.132 11.499 1.00 11.92 411 ALA A CA 1
ATOM 2916 C C . ALA A 1 419 ? -12.126 28.228 10.880 1.00 13.63 411 ALA A C 1
ATOM 2917 O O . ALA A 1 419 ? -12.504 29.405 10.923 1.00 14.67 411 ALA A O 1
ATOM 2919 N N . LEU A 1 420 ? -10.979 27.870 10.299 1.00 11.98 412 LEU A N 1
ATOM 2920 C CA . LEU A 1 420 ? -10.021 28.857 9.822 1.00 12.95 412 LEU A CA 1
ATOM 2921 C C . LEU A 1 420 ? -9.935 28.890 8.305 1.00 14.30 412 LEU A C 1
ATOM 2922 O O . LEU A 1 420 ? -8.950 29.392 7.751 1.00 16.19 412 LEU A O 1
ATOM 2927 N N . ASP A 1 421 ? -10.947 28.373 7.620 1.00 12.45 413 ASP A N 1
ATOM 2928 C CA . ASP A 1 421 ? -10.999 28.542 6.177 1.00 13.46 413 ASP A CA 1
ATOM 2929 C C . ASP A 1 421 ? -11.373 29.992 5.828 1.00 14.01 413 ASP A C 1
ATOM 2930 O O . ASP A 1 421 ? -11.598 30.831 6.700 1.00 13.76 413 ASP A O 1
ATOM 2935 N N . THR A 1 422 ? -11.451 30.297 4.531 1.00 14.57 414 THR A N 1
ATOM 2936 C CA . THR A 1 422 ? -11.729 31.682 4.135 1.00 16.18 414 THR A CA 1
ATOM 2937 C C . THR A 1 422 ? -13.179 32.095 4.378 1.00 13.21 414 THR A C 1
ATOM 2938 O O . THR A 1 422 ? -13.463 33.300 4.428 1.00 14.76 414 THR A O 1
ATOM 2942 N N . ARG A 1 423 ? -14.096 31.134 4.530 1.00 14.32 415 ARG A N 1
ATOM 2943 C CA . ARG A 1 423 ? -15.470 31.489 4.866 1.00 13.27 415 ARG A CA 1
ATOM 2944 C C . ARG A 1 423 ? -15.591 31.901 6.324 1.00 13.56 415 ARG A C 1
ATOM 2945 O O . ARG A 1 423 ? -16.302 32.857 6.651 1.00 16.98 415 ARG A O 1
ATOM 2953 N N . SER A 1 424 ? -14.916 31.178 7.215 1.00 13.93 416 SER A N 1
ATOM 2954 C CA . SER A 1 424 ? -15.235 31.222 8.635 1.00 14.03 416 SER A CA 1
ATOM 2955 C C . SER A 1 424 ? -14.204 31.931 9.501 1.00 14.04 416 SER A C 1
ATOM 2956 O O . SER A 1 424 ? -14.531 32.283 10.638 1.00 14.01 416 SER A O 1
ATOM 2959 N N . ALA A 1 425 ? -12.987 32.171 9.003 1.00 14.92 417 ALA A N 1
ATOM 2960 C CA . ALA A 1 425 ? -11.908 32.629 9.874 1.00 14.94 417 ALA A CA 1
ATOM 2961 C C . ALA A 1 425 ? -12.238 33.957 10.544 1.00 15.87 417 ALA A C 1
ATOM 2962 O O . ALA A 1 425 ? -11.981 34.137 11.742 1.00 16.59 417 ALA A O 1
ATOM 2964 N N . ALA A 1 426 ? -12.807 34.901 9.794 1.00 17.04 418 ALA A N 1
ATOM 2965 C CA . ALA A 1 426 ? -13.104 36.206 10.373 1.00 16.70 418 ALA A CA 1
ATOM 2966 C C . ALA A 1 426 ? -14.112 36.087 11.508 1.00 16.41 418 ALA A C 1
ATOM 2967 O O . ALA A 1 426 ? -13.926 36.677 12.576 1.00 17.36 418 ALA A O 1
ATOM 2969 N N . ASN A 1 427 ? -15.192 35.334 11.295 1.00 17.13 419 ASN A N 1
ATOM 2970 C CA . ASN A 1 427 ? -16.183 35.174 12.357 1.00 17.35 419 ASN A CA 1
ATOM 2971 C C . ASN A 1 427 ? -15.606 34.422 13.547 1.00 17.18 419 ASN A C 1
ATOM 2972 O O . ASN A 1 427 ? -15.922 34.740 14.699 1.00 17.83 419 ASN A O 1
ATOM 2977 N N . TYR A 1 428 ? -14.768 33.418 13.292 1.00 16.05 420 TYR A N 1
ATOM 2978 C CA . TYR A 1 428 ? -14.171 32.663 14.390 1.00 14.98 420 TYR A CA 1
ATOM 2979 C C . TYR A 1 428 ? -13.269 33.551 15.234 1.00 15.40 420 TYR A C 1
ATOM 2980 O O . TYR A 1 428 ? -13.280 33.468 16.472 1.00 16.92 420 TYR A O 1
ATOM 2989 N N . ARG A 1 429 ? -12.494 34.425 14.583 1.00 17.98 421 ARG A N 1
ATOM 2990 C CA . ARG A 1 429 ? -11.580 35.304 15.304 1.00 19.82 421 ARG A CA 1
ATOM 2991 C C . ARG A 1 429 ? -12.311 36.218 16.281 1.00 18.85 421 ARG A C 1
ATOM 2992 O O . ARG A 1 429 ? -11.716 36.664 17.269 1.00 21.55 421 ARG A O 1
ATOM 3000 N N . LYS A 1 430 ? -13.583 36.529 16.012 1.00 17.54 422 LYS A N 1
ATOM 3001 C CA . LYS A 1 430 ? -14.330 37.429 16.893 1.00 17.68 422 LYS A CA 1
ATOM 3002 C C . LYS A 1 430 ? -14.527 36.840 18.282 1.00 19.65 422 LYS A C 1
ATOM 3003 O O . LYS A 1 430 ? -14.638 37.590 19.261 1.00 22.47 422 LYS A O 1
ATOM 3009 N N . VAL A 1 431 ? -14.588 35.515 18.394 1.00 18.55 423 VAL A N 1
ATOM 3010 C CA . VAL A 1 431 ? -14.828 34.861 19.677 1.00 18.86 423 VAL A CA 1
ATOM 3011 C C . VAL A 1 431 ? -13.690 33.951 20.112 1.00 18.09 423 VAL A C 1
ATOM 3012 O O . VAL A 1 431 ? -13.739 33.419 21.232 1.00 18.51 423 VAL A O 1
ATOM 3016 N N . ALA A 1 432 ? -12.667 33.755 19.285 1.00 19.20 424 ALA A N 1
ATOM 3017 C CA . ALA A 1 432 ? -11.580 32.858 19.648 1.00 19.12 424 ALA A CA 1
ATOM 3018 C C . ALA A 1 432 ? -10.794 33.408 20.829 1.00 21.24 424 ALA A C 1
ATOM 3019 O O . ALA A 1 432 ? -10.589 34.619 20.956 1.00 23.59 424 ALA A O 1
ATOM 3021 N N . ARG A 1 433 ? -10.369 32.506 21.709 1.00 20.59 425 ARG A N 1
ATOM 3022 C CA . ARG A 1 433 ? -9.519 32.899 22.819 1.00 21.70 425 ARG A CA 1
ATOM 3023 C C . ARG A 1 433 ? -8.102 33.164 22.322 1.00 28.84 425 ARG A C 1
ATOM 3024 O O . ARG A 1 433 ? -7.688 32.681 21.266 1.00 29.57 425 ARG A O 1
ATOM 3032 N N . ASP A 1 434 ? -7.350 33.937 23.113 1.00 33.83 426 ASP A N 1
ATOM 3033 C CA . ASP A 1 434 ? -6.012 34.351 22.693 1.00 39.48 426 ASP A CA 1
ATOM 3034 C C . ASP A 1 434 ? -5.127 33.148 22.400 1.00 36.90 426 ASP A C 1
ATOM 3035 O O . ASP A 1 434 ? -4.328 33.168 21.457 1.00 46.49 426 ASP A O 1
ATOM 3037 N N . SER A 1 435 ? -5.253 32.092 23.193 1.00 33.09 427 SER A N 1
ATOM 3038 C CA . SER A 1 435 ? -4.540 30.853 22.931 1.00 40.45 427 SER A CA 1
ATOM 3039 C C . SER A 1 435 ? -5.339 29.897 22.056 1.00 37.93 427 SER A C 1
ATOM 3040 O O . SER A 1 435 ? -4.866 28.790 21.781 1.00 38.31 427 SER A O 1
ATOM 3043 N N . GLY A 1 436 ? -6.522 30.306 21.600 1.00 35.86 428 GLY A N 1
ATOM 3044 C CA . GLY A 1 436 ? -7.465 29.361 21.020 1.00 33.10 428 GLY A CA 1
ATOM 3045 C C . GLY A 1 436 ? -7.097 28.947 19.603 1.00 30.52 428 GLY A C 1
ATOM 3046 O O . GLY A 1 436 ? -6.639 29.751 18.790 1.00 31.49 428 GLY A O 1
ATOM 3047 N N . GLY A 1 437 ? -7.314 27.666 19.319 1.00 19.62 429 GLY A N 1
ATOM 3048 C CA . GLY A 1 437 ? -7.123 27.104 18.002 1.00 17.44 429 GLY A CA 1
ATOM 3049 C C . GLY A 1 437 ? -8.437 26.704 17.360 1.00 14.47 429 GLY A C 1
ATOM 3050 O O . GLY A 1 437 ? -9.517 27.074 17.829 1.00 14.28 429 GLY A O 1
ATOM 3051 N N . PRO A 1 438 ? -8.368 25.950 16.259 1.00 14.32 430 PRO A N 1
ATOM 3052 C CA . PRO A 1 438 ? -9.569 25.661 15.467 1.00 12.51 430 PRO A CA 1
ATOM 3053 C C . PRO A 1 438 ? -10.388 24.487 15.967 1.00 12.33 430 PRO A C 1
ATOM 3054 O O . PRO A 1 438 ? -11.425 24.190 15.368 1.00 14.24 430 PRO A O 1
ATOM 3058 N N . GLY A 1 439 ? -9.967 23.800 17.029 1.00 12.25 431 GLY A N 1
ATOM 3059 C CA . GLY A 1 439 ? -10.599 22.535 17.357 1.00 12.30 431 GLY A CA 1
ATOM 3060 C C . GLY A 1 439 ? -10.134 21.436 16.415 1.00 13.22 431 GLY A C 1
ATOM 3061 O O . GLY A 1 439 ? -9.237 21.621 15.581 1.00 14.43 431 GLY A O 1
ATOM 3062 N N . GLY A 1 440 ? -10.773 20.269 16.544 1.00 11.38 432 GLY A N 1
ATOM 3063 C CA . GLY A 1 440 ? -10.279 19.076 15.892 1.00 11.49 432 GLY A CA 1
ATOM 3064 C C . GLY A 1 440 ? -10.925 18.636 14.603 1.00 10.35 432 GLY A C 1
ATOM 3065 O O . GLY A 1 440 ? -10.476 17.639 14.029 1.00 11.44 432 GLY A O 1
ATOM 3066 N N . LEU A 1 441 ? -11.950 19.327 14.115 1.00 10.64 433 LEU A N 1
ATOM 3067 C CA . LEU A 1 441 ? -12.742 18.798 13.010 1.00 10.13 433 LEU A CA 1
ATOM 3068 C C . LEU A 1 441 ? -12.388 19.480 11.699 1.00 10.44 433 LEU A C 1
ATOM 3069 O O . LEU A 1 441 ? -12.172 20.695 11.644 1.00 11.65 433 LEU A O 1
ATOM 3074 N N . LEU A 1 442 ? -12.337 18.675 10.641 1.00 10.08 434 LEU A N 1
ATOM 3075 C CA . LEU A 1 442 ? -12.121 19.169 9.285 1.00 10.87 434 LEU A CA 1
ATOM 3076 C C . LEU A 1 442 ? -13.074 18.418 8.376 1.00 9.69 434 LEU A C 1
ATOM 3077 O O . LEU A 1 442 ? -13.094 17.188 8.397 1.00 11.64 434 LEU A O 1
ATOM 3082 N N . MET A 1 443 ? -13.864 19.138 7.594 1.00 10.26 435 MET A N 1
ATOM 3083 C CA . MET A 1 443 ? -14.825 18.506 6.690 1.00 10.24 435 MET A CA 1
ATOM 3084 C C . MET A 1 443 ? -14.231 18.504 5.288 1.00 10.78 435 MET A C 1
ATOM 3085 O O . MET A 1 443 ? -14.141 19.553 4.639 1.00 12.10 435 MET A O 1
ATOM 3090 N N . VAL A 1 444 ? -13.813 17.327 4.836 1.00 10.25 436 VAL A N 1
ATOM 3091 C CA . VAL A 1 444 ? -12.985 17.179 3.642 1.00 11.42 436 VAL A CA 1
ATOM 3092 C C . VAL A 1 444 ? -13.878 16.807 2.470 1.00 11.71 436 VAL A C 1
ATOM 3093 O O . VAL A 1 444 ? -14.584 15.796 2.509 1.00 12.43 436 VAL A O 1
ATOM 3097 N N . ASP A 1 445 ? -13.846 17.624 1.428 1.00 11.92 437 ASP A N 1
ATOM 3098 C CA . ASP A 1 445 ? -14.631 17.409 0.217 1.00 13.66 437 ASP A CA 1
ATOM 3099 C C . ASP A 1 445 ? -13.707 16.823 -0.847 1.00 13.64 437 ASP A C 1
ATOM 3100 O O . ASP A 1 445 ? -12.707 17.447 -1.206 1.00 13.55 437 ASP A O 1
ATOM 3105 N N . LEU A 1 446 ? -14.034 15.637 -1.349 1.00 12.23 438 LEU A N 1
ATOM 3106 C CA . LEU A 1 446 ? -13.130 14.913 -2.235 1.00 11.76 438 LEU A CA 1
ATOM 3107 C C . LEU A 1 446 ? -13.546 15.020 -3.696 1.00 14.23 438 LEU A C 1
ATOM 3108 O O . LEU A 1 446 ? -14.738 14.975 -4.021 1.00 16.08 438 LEU A O 1
ATOM 3113 N N . GLU A 1 447 ? -12.532 15.103 -4.573 1.00 14.24 439 GLU A N 1
ATOM 3114 C CA A GLU A 1 447 ? -12.696 15.064 -6.022 0.43 16.31 439 GLU A CA 1
ATOM 3115 C CA B GLU A 1 447 ? -12.722 15.064 -6.018 0.57 15.78 439 GLU A CA 1
ATOM 3116 C C . GLU A 1 447 ? -12.826 13.651 -6.563 1.00 18.25 439 GLU A C 1
ATOM 3117 O O . GLU A 1 447 ? -13.068 13.489 -7.770 1.00 20.87 439 GLU A O 1
ATOM 3128 N N . VAL A 1 448 ? -12.624 12.643 -5.728 1.00 17.02 440 VAL A N 1
ATOM 3129 C CA . VAL A 1 448 ? -12.650 11.240 -6.133 1.00 16.26 440 VAL A CA 1
ATOM 3130 C C . VAL A 1 448 ? -13.713 10.552 -5.291 1.00 15.72 440 VAL A C 1
ATOM 3131 O O . VAL A 1 448 ? -14.130 11.086 -4.249 1.00 14.94 440 VAL A O 1
ATOM 3135 N N . PRO A 1 449 ? -14.177 9.368 -5.700 1.00 15.98 441 PRO A N 1
ATOM 3136 C CA . PRO A 1 449 ? -15.113 8.625 -4.846 1.00 15.16 441 PRO A CA 1
ATOM 3137 C C . PRO A 1 449 ? -14.512 8.398 -3.470 1.00 15.73 441 PRO A C 1
ATOM 3138 O O . PRO A 1 449 ? -13.312 8.149 -3.331 1.00 15.79 441 PRO A O 1
ATOM 3142 N N . LEU A 1 450 ? -15.370 8.507 -2.452 1.00 13.00 442 LEU A N 1
ATOM 3143 C CA . LEU A 1 450 ? -14.930 8.365 -1.070 1.00 13.38 442 LEU A CA 1
ATOM 3144 C C . LEU A 1 450 ? -14.107 7.098 -0.862 1.00 13.32 442 LEU A C 1
ATOM 3145 O O . LEU A 1 450 ? -13.116 7.112 -0.123 1.00 13.96 442 LEU A O 1
ATOM 3150 N N . GLU A 1 451 ? -14.494 6.007 -1.530 1.00 14.45 443 GLU A N 1
ATOM 3151 C CA A GLU A 1 451 ? -13.833 4.704 -1.404 0.67 17.26 443 GLU A CA 1
ATOM 3152 C CA B GLU A 1 451 ? -13.827 4.729 -1.312 0.33 16.58 443 GLU A CA 1
ATOM 3153 C C . GLU A 1 451 ? -12.324 4.798 -1.573 1.00 18.38 443 GLU A C 1
ATOM 3154 O O . GLU A 1 451 ? -11.562 4.067 -0.924 1.00 17.51 443 GLU A O 1
ATOM 3165 N N . LEU A 1 452 ? -11.877 5.651 -2.497 1.00 16.47 444 LEU A N 1
ATOM 3166 C CA . LEU A 1 452 ? -10.465 5.678 -2.858 1.00 18.37 444 LEU A CA 1
ATOM 3167 C C . LEU A 1 452 ? -9.588 6.257 -1.760 1.00 17.43 444 LEU A C 1
ATOM 3168 O O . LEU A 1 452 ? -8.372 6.031 -1.776 1.00 20.86 444 LEU A O 1
ATOM 3173 N N . VAL A 1 453 ? -10.170 6.992 -0.821 1.00 14.32 445 VAL A N 1
ATOM 3174 C CA . VAL A 1 453 ? -9.459 7.530 0.328 1.00 14.60 445 VAL A CA 1
ATOM 3175 C C . VAL A 1 453 ? -9.852 6.796 1.601 1.00 15.58 445 VAL A C 1
ATOM 3176 O O . VAL A 1 453 ? -8.999 6.314 2.345 1.00 15.17 445 VAL A O 1
ATOM 3180 N N . TYR A 1 454 ? -11.156 6.702 1.855 1.00 13.30 446 TYR A N 1
ATOM 3181 C CA . TYR A 1 454 ? -11.664 6.188 3.125 1.00 13.48 446 TYR A CA 1
ATOM 3182 C C . TYR A 1 454 ? -11.261 4.735 3.343 1.00 12.90 446 TYR A C 1
ATOM 3183 O O . TYR A 1 454 ? -10.833 4.360 4.440 1.00 13.25 446 TYR A O 1
ATOM 3192 N N . ASP A 1 455 ? -11.398 3.891 2.317 1.00 14.48 447 ASP A N 1
ATOM 3193 C CA . ASP A 1 455 ? -11.216 2.458 2.543 1.00 14.99 447 ASP A CA 1
ATOM 3194 C C . ASP A 1 455 ? -9.805 2.136 3.019 1.00 15.98 447 ASP A C 1
ATOM 3195 O O . ASP A 1 455 ? -9.613 1.224 3.835 1.00 20.04 447 ASP A O 1
ATOM 3200 N N . ARG A 1 456 ? -8.805 2.862 2.514 1.00 15.81 448 ARG A N 1
ATOM 3201 C CA . ARG A 1 456 ? -7.411 2.581 2.834 1.00 19.68 448 ARG A CA 1
ATOM 3202 C C . ARG A 1 456 ? -6.878 3.419 3.988 1.00 16.78 448 ARG A C 1
ATOM 3203 O O . ARG A 1 456 ? -5.755 3.176 4.437 1.00 17.82 448 ARG A O 1
ATOM 3206 N N . LEU A 1 457 ? -7.646 4.387 4.466 1.00 14.35 449 LEU A N 1
ATOM 3207 C CA . LEU A 1 457 ? -7.163 5.296 5.497 1.00 14.31 449 LEU A CA 1
ATOM 3208 C C . LEU A 1 457 ? -7.060 4.564 6.828 1.00 14.23 449 LEU A C 1
ATOM 3209 O O . LEU A 1 457 ? -8.036 3.971 7.295 1.00 14.32 449 LEU A O 1
ATOM 3214 N N . ALA A 1 458 ? -5.884 4.637 7.456 1.00 13.39 450 ALA A N 1
ATOM 3215 C CA . ALA A 1 458 ? -5.608 3.911 8.700 1.00 13.21 450 ALA A CA 1
ATOM 3216 C C . ALA A 1 458 ? -5.907 4.797 9.913 1.00 15.60 450 ALA A C 1
ATOM 3217 O O . ALA A 1 458 ? -5.012 5.224 10.652 1.00 16.46 450 ALA A O 1
ATOM 3219 N N . VAL A 1 459 ? -7.198 5.074 10.110 1.00 15.31 451 VAL A N 1
ATOM 3220 C CA . VAL A 1 459 ? -7.707 5.720 11.320 1.00 12.51 451 VAL A CA 1
ATOM 3221 C C . VAL A 1 459 ? -8.962 4.966 11.746 1.00 13.39 451 VAL A C 1
ATOM 3222 O O . VAL A 1 459 ? -9.449 4.086 11.040 1.00 13.14 451 VAL A O 1
ATOM 3226 N N . ALA A 1 460 ? -9.496 5.313 12.910 1.00 12.70 452 ALA A N 1
ATOM 3227 C CA . ALA A 1 460 ? -10.751 4.711 13.346 1.00 12.58 452 ALA A CA 1
ATOM 3228 C C . ALA A 1 460 ? -11.886 5.341 12.556 1.00 12.62 452 ALA A C 1
ATOM 3229 O O . ALA A 1 460 ? -12.095 6.554 12.629 1.00 14.25 452 ALA A O 1
ATOM 3231 N N . LYS A 1 461 ? -12.602 4.539 11.780 1.00 11.26 453 LYS A N 1
ATOM 3232 C CA . LYS A 1 461 ? -13.641 5.045 10.888 1.00 11.20 453 LYS A CA 1
ATOM 3233 C C . LYS A 1 461 ? -14.989 4.566 11.395 1.00 11.27 453 LYS A C 1
ATOM 3234 O O . LYS A 1 461 ? -15.184 3.364 11.596 1.00 13.01 453 LYS A O 1
ATOM 3240 N N . GLY A 1 462 ? -15.896 5.494 11.632 1.00 11.66 454 GLY A N 1
ATOM 3241 C CA . GLY A 1 462 ? -17.175 5.172 12.209 1.00 12.94 454 GLY A CA 1
ATOM 3242 C C . GLY A 1 462 ? -17.801 6.396 12.832 1.00 13.39 454 GLY A C 1
ATOM 3243 O O . GLY A 1 462 ? -17.341 7.524 12.625 1.00 13.97 454 GLY A O 1
ATOM 3244 N N . PRO A 1 463 ? -18.863 6.199 13.603 1.00 12.11 455 PRO A N 1
ATOM 3245 C CA . PRO A 1 463 ? -19.621 7.342 14.129 1.00 14.27 455 PRO A CA 1
ATOM 3246 C C . PRO A 1 463 ? -18.956 8.018 15.325 1.00 12.19 455 PRO A C 1
ATOM 3247 O O . PRO A 1 463 ? -18.054 7.482 15.971 1.00 13.06 455 PRO A O 1
ATOM 3251 N N . SER A 1 464 ? -19.441 9.232 15.597 1.00 11.39 456 SER A N 1
ATOM 3252 C CA . SER A 1 464 ? -18.978 10.110 16.673 1.00 11.80 456 SER A CA 1
ATOM 3253 C C . SER A 1 464 ? -17.663 10.788 16.316 1.00 12.02 456 SER A C 1
ATOM 3254 O O . SER A 1 464 ? -17.182 10.678 15.179 1.00 12.67 456 SER A O 1
ATOM 3257 N N . PHE A 1 465 ? -17.113 11.533 17.264 1.00 10.36 457 PHE A N 1
ATOM 3258 C CA . PHE A 1 465 ? -15.874 12.279 17.074 1.00 11.31 457 PHE A CA 1
ATOM 3259 C C . PHE A 1 465 ? -15.370 12.680 18.450 1.00 11.85 457 PHE A C 1
ATOM 3260 O O . PHE A 1 465 ? -16.015 12.410 19.470 1.00 11.32 457 PHE A O 1
ATOM 3268 N N . GLY A 1 466 ? -14.203 13.315 18.478 1.00 11.37 458 GLY A N 1
ATOM 3269 C CA . GLY A 1 466 ? -13.722 13.910 19.709 1.00 12.35 458 GLY A CA 1
ATOM 3270 C C . GLY A 1 466 ? -12.987 12.960 20.620 1.00 12.11 458 GLY A C 1
ATOM 3271 O O . GLY A 1 466 ? -12.984 13.167 21.838 1.00 13.85 458 GLY A O 1
ATOM 3272 N N . ALA A 1 467 ? -12.384 11.911 20.078 1.00 11.61 459 ALA A N 1
ATOM 3273 C CA . ALA A 1 467 ? -11.536 11.023 20.861 1.00 11.74 459 ALA A CA 1
ATOM 3274 C C . ALA A 1 467 ? -10.092 11.510 20.850 1.00 12.71 459 ALA A C 1
ATOM 3275 O O . ALA A 1 467 ? -9.703 12.403 20.086 1.00 13.34 459 ALA A O 1
ATOM 3277 N N . GLU A 1 468 ? -9.279 10.907 21.719 1.00 12.47 460 GLU A N 1
ATOM 3278 C CA . GLU A 1 468 ? -7.853 11.191 21.704 1.00 13.84 460 GLU A CA 1
ATOM 3279 C C . GLU A 1 468 ? -7.118 10.439 20.608 1.00 13.51 460 GLU A C 1
ATOM 3280 O O . GLU A 1 468 ? -5.938 10.711 20.379 1.00 14.80 460 GLU A O 1
ATOM 3286 N N . PHE A 1 469 ? -7.781 9.510 19.929 1.00 13.47 461 PHE A N 1
ATOM 3287 C CA . PHE A 1 469 ? -7.276 8.919 18.700 1.00 12.21 461 PHE A CA 1
ATOM 3288 C C . PHE A 1 469 ? -8.029 9.529 17.526 1.00 11.82 461 PHE A C 1
ATOM 3289 O O . PHE A 1 469 ? -9.193 9.922 17.643 1.00 13.04 461 PHE A O 1
ATOM 3297 N N . THR A 1 470 ? -7.334 9.630 16.401 1.00 11.64 462 THR A N 1
ATOM 3298 C CA . THR A 1 470 ? -7.919 10.248 15.221 1.00 11.06 462 THR A CA 1
ATOM 3299 C C . THR A 1 470 ? -9.021 9.364 14.653 1.00 11.75 462 THR A C 1
ATOM 3300 O O . THR A 1 470 ? -8.895 8.131 14.585 1.00 13.44 462 THR A O 1
ATOM 3304 N N . MET A 1 471 ? -10.123 10.005 14.273 1.00 10.91 463 MET A N 1
ATOM 3305 C CA . MET A 1 471 ? -11.288 9.327 13.735 1.00 11.12 463 MET A CA 1
ATOM 3306 C C . MET A 1 471 ? -11.697 9.980 12.427 1.00 10.84 463 MET A C 1
ATOM 3307 O O . MET A 1 471 ? -11.366 11.136 12.149 1.00 12.17 463 MET A O 1
ATOM 3312 N N . ALA A 1 472 ? -12.461 9.245 11.632 1.00 10.67 464 ALA A N 1
ATOM 3313 C CA . ALA A 1 472 ? -13.088 9.854 10.472 1.00 11.37 464 ALA A CA 1
ATOM 3314 C C . ALA A 1 472 ? -14.465 9.252 10.271 1.00 10.17 464 ALA A C 1
ATOM 3315 O O . ALA A 1 472 ? -14.677 8.061 10.519 1.00 11.97 464 ALA A O 1
ATOM 3317 N N . SER A 1 473 ? -15.403 10.085 9.817 1.00 10.99 465 SER A N 1
ATOM 3318 C CA . SER A 1 473 ? -16.764 9.646 9.593 1.00 12.15 465 SER A CA 1
ATOM 3319 C C . SER A 1 473 ? -17.194 9.992 8.175 1.00 12.87 465 SER A C 1
ATOM 3320 O O . SER A 1 473 ? -16.945 11.111 7.700 1.00 12.79 465 SER A O 1
ATOM 3323 N N . PRO A 1 474 ? -17.861 9.064 7.483 1.00 12.64 466 PRO A N 1
ATOM 3324 C CA . PRO A 1 474 ? -18.508 9.353 6.184 1.00 13.22 466 PRO A CA 1
ATOM 3325 C C . PRO A 1 474 ? -19.808 10.091 6.471 1.00 12.40 466 PRO A C 1
ATOM 3326 O O . PRO A 1 474 ? -20.909 9.560 6.360 1.00 13.70 466 PRO A O 1
ATOM 3330 N N . GLN A 1 475 ? -19.682 11.345 6.902 1.00 11.59 467 GLN A N 1
ATOM 3331 C CA . GLN A 1 475 ? -20.754 11.946 7.686 1.00 12.55 467 GLN A CA 1
ATOM 3332 C C . GLN A 1 475 ? -22.011 12.242 6.880 1.00 12.94 467 GLN A C 1
ATOM 3333 O O . GLN A 1 475 ? -23.098 12.293 7.468 1.00 13.90 467 GLN A O 1
ATOM 3339 N N . VAL A 1 476 ? -21.907 12.428 5.558 1.00 11.92 468 VAL A N 1
ATOM 3340 C CA . VAL A 1 476 ? -23.127 12.613 4.784 1.00 11.65 468 VAL A CA 1
ATOM 3341 C C . VAL A 1 476 ? -23.936 11.316 4.735 1.00 13.05 468 VAL A C 1
ATOM 3342 O O . VAL A 1 476 ? -25.171 11.351 4.689 1.00 13.48 468 VAL A O 1
ATOM 3346 N N . PHE A 1 477 ? -23.267 10.157 4.766 1.00 12.24 469 PHE A N 1
ATOM 3347 C CA . PHE A 1 477 ? -23.986 8.889 4.889 1.00 13.11 469 PHE A CA 1
ATOM 3348 C C . PHE A 1 477 ? -24.647 8.761 6.259 1.00 15.17 469 PHE A C 1
ATOM 3349 O O . PHE A 1 477 ? -25.774 8.263 6.360 1.00 17.14 469 PHE A O 1
ATOM 3357 N N . VAL A 1 478 ? -23.961 9.194 7.318 1.00 13.56 470 VAL A N 1
ATOM 3358 C CA . VAL A 1 478 ? -24.514 9.087 8.668 1.00 16.45 470 VAL A CA 1
ATOM 3359 C C . VAL A 1 478 ? -25.737 9.981 8.816 1.00 16.73 470 VAL A C 1
ATOM 3360 O O . VAL A 1 478 ? -26.799 9.545 9.278 1.00 19.41 470 VAL A O 1
ATOM 3364 N N . ALA A 1 479 ? -25.612 11.243 8.409 1.00 14.25 471 ALA A N 1
ATOM 3365 C CA . ALA A 1 479 ? -26.678 12.214 8.613 1.00 17.56 471 ALA A CA 1
ATOM 3366 C C . ALA A 1 479 ? -27.800 12.091 7.594 1.00 18.45 471 ALA A C 1
ATOM 3367 O O . ALA A 1 479 ? -28.965 12.331 7.933 1.00 22.12 471 ALA A O 1
ATOM 3369 N N . HIS A 1 480 ? -27.486 11.732 6.348 1.00 15.15 472 HIS A N 1
ATOM 3370 C CA . HIS A 1 480 ? -28.416 11.947 5.245 1.00 16.17 472 HIS A CA 1
ATOM 3371 C C . HIS A 1 480 ? -28.364 10.813 4.235 1.00 16.67 472 HIS A C 1
ATOM 3372 O O . HIS A 1 480 ? -28.462 11.042 3.025 1.00 17.08 472 HIS A O 1
ATOM 3379 N N . TYR A 1 481 ? -28.227 9.564 4.699 1.00 17.21 473 TYR A N 1
ATOM 3380 C CA . TYR A 1 481 ? -28.170 8.464 3.741 1.00 15.21 473 TYR A CA 1
ATOM 3381 C C . TYR A 1 481 ? -29.368 8.483 2.800 1.00 17.11 473 TYR A C 1
ATOM 3382 O O . TYR A 1 481 ? -29.220 8.282 1.592 1.00 17.67 473 TYR A O 1
ATOM 3391 N N . ASP A 1 482 ? -30.563 8.740 3.341 1.00 18.40 474 ASP A N 1
ATOM 3392 C CA . ASP A 1 482 ? -31.767 8.711 2.519 1.00 18.52 474 ASP A CA 1
ATOM 3393 C C . ASP A 1 482 ? -31.666 9.682 1.348 1.00 19.36 474 ASP A C 1
ATOM 3394 O O . ASP A 1 482 ? -32.081 9.362 0.228 1.00 21.02 474 ASP A O 1
ATOM 3399 N N . LEU A 1 483 ? -31.088 10.864 1.579 1.00 17.68 475 LEU A N 1
ATOM 3400 C CA . LEU A 1 483 ? -30.981 11.843 0.502 1.00 16.08 475 LEU A CA 1
ATOM 3401 C C . LEU A 1 483 ? -29.912 11.468 -0.517 1.00 16.59 475 LEU A C 1
ATOM 3402 O O . LEU A 1 483 ? -29.992 11.883 -1.668 1.00 17.59 475 LEU A O 1
ATOM 3407 N N . LEU A 1 484 ? -28.903 10.698 -0.121 1.00 14.56 476 LEU A N 1
ATOM 3408 C CA . LEU A 1 484 ? -27.881 10.293 -1.078 1.00 12.69 476 LEU A CA 1
ATOM 3409 C C . LEU A 1 484 ? -28.393 9.316 -2.126 1.00 14.55 476 LEU A C 1
ATOM 3410 O O . LEU A 1 484 ? -27.725 9.124 -3.147 1.00 15.70 476 LEU A O 1
ATOM 3415 N N . THR A 1 485 ? -29.556 8.696 -1.899 1.00 17.54 477 THR A N 1
ATOM 3416 C CA . THR A 1 485 ? -29.983 7.552 -2.694 1.00 20.27 477 THR A CA 1
ATOM 3417 C C . THR A 1 485 ? -30.702 7.910 -3.988 1.00 16.93 477 THR A C 1
ATOM 3418 O O . THR A 1 485 ? -30.908 7.018 -4.814 1.00 18.21 477 THR A O 1
ATOM 3422 N N . THR A 1 486 ? -31.091 9.161 -4.216 1.00 15.79 478 THR A N 1
ATOM 3423 C CA . THR A 1 486 ? -31.809 9.502 -5.437 1.00 15.97 478 THR A CA 1
ATOM 3424 C C . THR A 1 486 ? -31.308 10.825 -5.992 1.00 15.78 478 THR A C 1
ATOM 3425 O O . THR A 1 486 ? -30.707 11.624 -5.265 1.00 15.96 478 THR A O 1
ATOM 3429 N N . PRO A 1 487 ? -31.561 11.093 -7.272 1.00 15.65 479 PRO A N 1
ATOM 3430 C CA . PRO A 1 487 ? -31.167 12.395 -7.838 1.00 16.41 479 PRO A CA 1
ATOM 3431 C C . PRO A 1 487 ? -31.773 13.592 -7.124 1.00 17.21 479 PRO A C 1
ATOM 3432 O O . PRO A 1 487 ? -31.062 14.584 -6.903 1.00 17.55 479 PRO A O 1
ATOM 3436 N N . ARG A 1 488 ? -33.057 13.544 -6.750 1.00 16.91 480 ARG A N 1
ATOM 3437 C CA . ARG A 1 488 ? -33.644 14.695 -6.063 1.00 18.60 480 ARG A CA 1
ATOM 3438 C C . ARG A 1 488 ? -33.073 14.847 -4.663 1.00 17.44 480 ARG A C 1
ATOM 3439 O O . ARG A 1 488 ? -32.873 15.969 -4.184 1.00 17.07 480 ARG A O 1
ATOM 3442 N N . GLY A 1 489 ? -32.807 13.738 -3.977 1.00 14.95 481 GLY A N 1
ATOM 3443 C CA . GLY A 1 489 ? -32.158 13.855 -2.690 1.00 15.27 481 GLY A CA 1
ATOM 3444 C C . GLY A 1 489 ? -30.768 14.449 -2.803 1.00 13.95 481 GLY A C 1
ATOM 3445 O O . GLY A 1 489 ? -30.355 15.257 -1.965 1.00 14.02 481 GLY A O 1
ATOM 3446 N N . ARG A 1 490 ? -30.026 14.055 -3.838 1.00 14.40 482 ARG A N 1
ATOM 3447 C CA . ARG A 1 490 ? -28.682 14.595 -3.992 1.00 15.62 482 ARG A CA 1
ATOM 3448 C C . ARG A 1 490 ? -28.727 16.069 -4.357 1.00 13.47 482 ARG A C 1
ATOM 3449 O O . ARG A 1 490 ? -27.837 16.827 -3.945 1.00 14.42 482 ARG A O 1
ATOM 3457 N N . ALA A 1 491 ? -29.755 16.501 -5.090 1.00 13.21 483 ALA A N 1
ATOM 3458 C CA . ALA A 1 491 ? -29.916 17.924 -5.374 1.00 14.45 483 ALA A CA 1
ATOM 3459 C C . ALA A 1 491 ? -30.192 18.702 -4.094 1.00 15.78 483 ALA A C 1
ATOM 3460 O O . ALA A 1 491 ? -29.655 19.801 -3.899 1.00 16.53 483 ALA A O 1
ATOM 3462 N N . ALA A 1 492 ? -31.012 18.148 -3.200 1.00 14.38 484 ALA A N 1
ATOM 3463 C CA . ALA A 1 492 ? -31.258 18.805 -1.924 1.00 15.65 484 ALA A CA 1
ATOM 3464 C C . ALA A 1 492 ? -29.967 18.931 -1.133 1.00 15.53 484 ALA A C 1
ATOM 3465 O O . ALA A 1 492 ? -29.693 19.983 -0.540 1.00 16.69 484 ALA A O 1
ATOM 3467 N N . LEU A 1 493 ? -29.157 17.869 -1.102 1.00 12.78 485 LEU A N 1
ATOM 3468 C CA . LEU A 1 493 ? -27.886 17.952 -0.387 1.00 13.32 485 LEU A CA 1
ATOM 3469 C C . LEU A 1 493 ? -26.958 18.975 -1.030 1.00 15.20 485 LEU A C 1
ATOM 3470 O O . LEU A 1 493 ? -26.263 19.717 -0.325 1.00 14.11 485 LEU A O 1
ATOM 3475 N N . ARG A 1 494 ? -26.917 19.004 -2.363 1.00 14.23 486 ARG A N 1
ATOM 3476 C CA . ARG A 1 494 ? -26.111 19.979 -3.085 1.00 16.01 486 ARG A CA 1
ATOM 3477 C C . ARG A 1 494 ? -26.458 21.399 -2.657 1.00 17.15 486 ARG A C 1
ATOM 3478 O O . ARG A 1 494 ? -25.572 22.248 -2.502 1.00 15.80 486 ARG A O 1
ATOM 3486 N N . ALA A 1 495 ? -27.743 21.672 -2.436 1.00 14.89 487 ALA A N 1
ATOM 3487 C CA . ALA A 1 495 ? -28.146 23.010 -2.022 1.00 16.83 487 ALA A CA 1
ATOM 3488 C C . ALA A 1 495 ? -27.614 23.364 -0.644 1.00 19.42 487 ALA A C 1
ATOM 3489 O O . ALA A 1 495 ? -27.525 24.555 -0.323 1.00 21.77 487 ALA A O 1
ATOM 3491 N N . ARG A 1 496 ? -27.269 22.368 0.171 1.00 16.21 488 ARG A N 1
ATOM 3492 C CA . ARG A 1 496 ? -26.661 22.572 1.475 1.00 16.41 488 ARG A CA 1
ATOM 3493 C C . ARG A 1 496 ? -25.140 22.519 1.422 1.00 18.01 488 ARG A C 1
ATOM 3494 O O . ARG A 1 496 ? -24.498 22.583 2.476 1.00 20.98 488 ARG A O 1
ATOM 3502 N N . GLY A 1 497 ? -24.553 22.386 0.237 1.00 16.02 489 GLY A N 1
ATOM 3503 C CA . GLY A 1 497 ? -23.113 22.292 0.119 1.00 18.43 489 GLY A CA 1
ATOM 3504 C C . GLY A 1 497 ? -22.546 20.921 0.396 1.00 18.78 489 GLY A C 1
ATOM 3505 O O . GLY A 1 497 ? -21.346 20.805 0.661 1.00 20.25 489 GLY A O 1
ATOM 3506 N N . LEU A 1 498 ? -23.366 19.871 0.328 1.00 14.99 490 LEU A N 1
ATOM 3507 C CA . LEU A 1 498 ? -22.950 18.527 0.710 1.00 14.01 490 LEU A CA 1
ATOM 3508 C C . LEU A 1 498 ? -23.115 17.558 -0.452 1.00 14.20 490 LEU A C 1
ATOM 3509 O O . LEU A 1 498 ? -23.990 17.721 -1.311 1.00 15.77 490 LEU A O 1
ATOM 3514 N N . HIS A 1 499 ? -22.276 16.525 -0.445 1.00 12.85 491 HIS A N 1
ATOM 3515 C CA . HIS A 1 499 ? -22.416 15.436 -1.398 1.00 12.14 491 HIS A CA 1
ATOM 3516 C C . HIS A 1 499 ? -21.786 14.190 -0.795 1.00 12.22 491 HIS A C 1
ATOM 3517 O O . HIS A 1 499 ? -21.157 14.227 0.265 1.00 13.09 491 HIS A O 1
ATOM 3524 N N . ARG A 1 500 ? -21.954 13.086 -1.524 1.00 12.58 492 ARG A N 1
ATOM 3525 C CA . ARG A 1 500 ? -21.556 11.763 -1.066 1.00 11.80 492 ARG A CA 1
ATOM 3526 C C . ARG A 1 500 ? -20.104 11.721 -0.618 1.00 11.40 492 ARG A C 1
ATOM 3527 O O . ARG A 1 500 ? -19.777 11.129 0.418 1.00 11.89 492 ARG A O 1
ATOM 3535 N N . ASP A 1 501 ? -19.208 12.317 -1.410 1.00 11.58 493 ASP A N 1
ATOM 3536 C CA . ASP A 1 501 ? -17.785 12.008 -1.272 1.00 12.13 493 ASP A CA 1
ATOM 3537 C C . ASP A 1 501 ? -17.099 13.022 -0.360 1.00 11.78 493 ASP A C 1
ATOM 3538 O O . ASP A 1 501 ? -16.286 13.846 -0.772 1.00 13.40 493 ASP A O 1
ATOM 3543 N N . MET A 1 502 ? -17.472 12.946 0.916 1.00 11.54 494 MET A N 1
ATOM 3544 C CA . MET A 1 502 ? -16.961 13.831 1.945 1.00 10.47 494 MET A CA 1
ATOM 3545 C C . MET A 1 502 ? -16.598 13.003 3.161 1.00 11.05 494 MET A C 1
ATOM 3546 O O . MET A 1 502 ? -17.227 11.992 3.477 1.00 12.28 494 MET A O 1
ATOM 3551 N N . LEU A 1 503 ? -15.565 13.439 3.849 1.00 11.54 495 LEU A N 1
ATOM 3552 C CA A LEU A 1 503 ? -15.069 12.753 5.037 0.57 13.09 495 LEU A CA 1
ATOM 3553 C CA B LEU A 1 503 ? -15.188 12.756 5.069 0.43 12.85 495 LEU A CA 1
ATOM 3554 C C . LEU A 1 503 ? -14.886 13.777 6.147 1.00 11.76 495 LEU A C 1
ATOM 3555 O O . LEU A 1 503 ? -14.137 14.743 5.959 1.00 12.19 495 LEU A O 1
ATOM 3564 N N . ARG A 1 504 ? -15.530 13.566 7.286 1.00 11.19 496 ARG A N 1
ATOM 3565 C CA . ARG A 1 504 ? -15.339 14.425 8.443 1.00 11.20 496 ARG A CA 1
ATOM 3566 C C . ARG A 1 504 ? -14.217 13.828 9.279 1.00 11.31 496 ARG A C 1
ATOM 3567 O O . ARG A 1 504 ? -14.369 12.738 9.842 1.00 12.01 496 ARG A O 1
ATOM 3575 N N . VAL A 1 505 ? -13.096 14.528 9.364 1.00 10.00 497 VAL A N 1
ATOM 3576 C CA . VAL A 1 505 ? -11.957 14.068 10.155 1.00 10.06 497 VAL A CA 1
ATOM 3577 C C . VAL A 1 505 ? -12.036 14.715 11.526 1.00 9.98 497 VAL A C 1
ATOM 3578 O O . VAL A 1 505 ? -12.328 15.912 11.645 1.00 10.55 497 VAL A O 1
ATOM 3582 N N . SER A 1 506 ? -11.774 13.917 12.562 1.00 9.56 498 SER A N 1
ATOM 3583 C CA . SER A 1 506 ? -11.705 14.377 13.948 1.00 10.03 498 SER A CA 1
ATOM 3584 C C . SER A 1 506 ? -10.316 13.992 14.436 1.00 10.58 498 SER A C 1
ATOM 3585 O O . SER A 1 506 ? -10.057 12.819 14.722 1.00 11.43 498 SER A O 1
ATOM 3588 N N . VAL A 1 507 ? -9.397 14.959 14.507 1.00 10.49 499 VAL A N 1
ATOM 3589 C CA . VAL A 1 507 ? -8.030 14.605 14.880 1.00 12.21 499 VAL A CA 1
ATOM 3590 C C . VAL A 1 507 ? -7.927 14.297 16.371 1.00 12.60 499 VAL A C 1
ATOM 3591 O O . VAL A 1 507 ? -8.611 14.895 17.220 1.00 12.37 499 VAL A O 1
ATOM 3595 N N . GLY A 1 508 ? -7.063 13.350 16.684 1.00 12.51 500 GLY A N 1
ATOM 3596 C CA . GLY A 1 508 ? -6.739 12.995 18.052 1.00 13.24 500 GLY A CA 1
ATOM 3597 C C . GLY A 1 508 ? -5.512 13.737 18.529 1.00 13.47 500 GLY A C 1
ATOM 3598 O O . GLY A 1 508 ? -5.199 14.835 18.057 1.00 13.91 500 GLY A O 1
ATOM 3599 N N . THR A 1 509 ? -4.789 13.119 19.464 1.00 13.13 501 THR A N 1
ATOM 3600 C CA . THR A 1 509 ? -3.620 13.728 20.091 1.00 13.94 501 THR A CA 1
ATOM 3601 C C . THR A 1 509 ? -2.316 13.063 19.669 1.00 14.88 501 THR A C 1
ATOM 3602 O O . THR A 1 509 ? -1.281 13.288 20.309 1.00 17.29 501 THR A O 1
ATOM 3606 N N . GLU A 1 510 ? -2.337 12.242 18.622 1.00 14.46 502 GLU A N 1
ATOM 3607 C CA . GLU A 1 510 ? -1.127 11.585 18.139 1.00 15.74 502 GLU A CA 1
ATOM 3608 C C . GLU A 1 510 ? -0.129 12.626 17.639 1.00 16.74 502 GLU A C 1
ATOM 3609 O O . GLU A 1 510 ? -0.509 13.781 17.414 1.00 17.21 502 GLU A O 1
ATOM 3615 N N . PRO A 1 511 ? 1.139 12.270 17.435 1.00 17.43 503 PRO A N 1
ATOM 3616 C CA . PRO A 1 511 ? 2.098 13.237 16.875 1.00 17.73 503 PRO A CA 1
ATOM 3617 C C . PRO A 1 511 ? 1.630 13.736 15.520 1.00 16.91 503 PRO A C 1
ATOM 3618 O O . PRO A 1 511 ? 1.153 12.949 14.688 1.00 17.91 503 PRO A O 1
ATOM 3622 N N . PRO A 1 512 ? 1.744 15.045 15.264 1.00 18.03 504 PRO A N 1
ATOM 3623 C CA . PRO A 1 512 ? 1.206 15.596 14.006 1.00 18.49 504 PRO A CA 1
ATOM 3624 C C . PRO A 1 512 ? 1.834 14.987 12.767 1.00 18.46 504 PRO A C 1
ATOM 3625 O O . PRO A 1 512 ? 1.136 14.771 11.768 1.00 17.63 504 PRO A O 1
ATOM 3629 N N . GLU A 1 513 ? 3.135 14.693 12.810 1.00 18.86 505 GLU A N 1
ATOM 3630 C CA . GLU A 1 513 ? 3.797 14.101 11.654 1.00 20.73 505 GLU A CA 1
ATOM 3631 C C . GLU A 1 513 ? 3.235 12.720 11.327 1.00 20.14 505 GLU A C 1
ATOM 3632 O O . GLU A 1 513 ? 3.209 12.323 10.156 1.00 19.46 505 GLU A O 1
ATOM 3638 N N . LEU A 1 514 ? 2.765 11.982 12.336 1.00 18.26 506 LEU A N 1
ATOM 3639 C CA . LEU A 1 514 ? 2.196 10.663 12.079 1.00 18.45 506 LEU A CA 1
ATOM 3640 C C . LEU A 1 514 ? 0.792 10.767 11.502 1.00 16.22 506 LEU A C 1
ATOM 3641 O O . LEU A 1 514 ? 0.426 9.993 10.612 1.00 16.99 506 LEU A O 1
ATOM 3646 N N . ILE A 1 515 ? -0.009 11.719 11.989 1.00 16.13 507 ILE A N 1
ATOM 3647 C CA . ILE A 1 515 ? -1.309 11.976 11.372 1.00 15.36 507 ILE A CA 1
ATOM 3648 C C . ILE A 1 515 ? -1.127 12.398 9.922 1.00 15.36 507 ILE A C 1
ATOM 3649 O O . ILE A 1 515 ? -1.807 11.898 9.019 1.00 14.73 507 ILE A O 1
ATOM 3654 N N . VAL A 1 516 ? -0.204 13.328 9.679 1.00 15.97 508 VAL A N 1
ATOM 3655 C CA . VAL A 1 516 ? 0.035 13.798 8.313 1.00 16.32 508 VAL A CA 1
ATOM 3656 C C . VAL A 1 516 ? 0.461 12.641 7.414 1.00 16.24 508 VAL A C 1
ATOM 3657 O O . VAL A 1 516 ? -0.045 12.486 6.297 1.00 17.68 508 VAL A O 1
ATOM 3661 N N . GLU A 1 517 ? 1.385 11.798 7.890 1.00 16.97 509 GLU A N 1
ATOM 3662 C CA . GLU A 1 517 ? 1.842 10.677 7.072 1.00 17.99 509 GLU A CA 1
ATOM 3663 C C . GLU A 1 517 ? 0.702 9.706 6.776 1.00 17.42 509 GLU A C 1
ATOM 3664 O O . GLU A 1 517 ? 0.588 9.191 5.655 1.00 17.73 509 GLU A O 1
ATOM 3668 N N . THR A 1 518 ? -0.149 9.447 7.773 1.00 16.08 510 THR A N 1
ATOM 3669 C CA . THR A 1 518 ? -1.288 8.553 7.582 1.00 14.35 510 THR A CA 1
ATOM 3670 C C . THR A 1 518 ? -2.209 9.054 6.478 1.00 15.12 510 THR A C 1
ATOM 3671 O O . THR A 1 518 ? -2.634 8.278 5.612 1.00 15.84 510 THR A O 1
ATOM 3675 N N . PHE A 1 519 ? -2.494 10.357 6.466 1.00 14.92 511 PHE A N 1
ATOM 3676 C CA .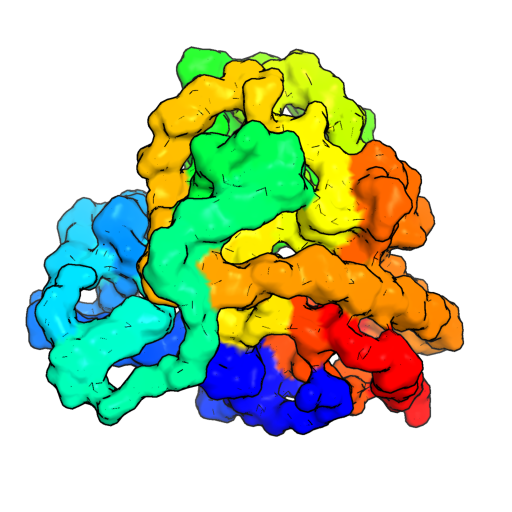 PHE A 1 519 ? -3.363 10.901 5.429 1.00 14.90 511 PHE A CA 1
ATOM 3677 C C . PHE A 1 519 ? -2.654 10.979 4.085 1.00 16.52 511 PHE A C 1
ATOM 3678 O O . PHE A 1 519 ? -3.273 10.726 3.049 1.00 17.78 511 PHE A O 1
ATOM 3686 N N . GLU A 1 520 ? -1.358 11.312 4.073 1.00 17.00 512 GLU A N 1
ATOM 3687 C CA . GLU A 1 520 ? -0.621 11.319 2.808 1.00 18.25 512 GLU A CA 1
ATOM 3688 C C . GLU A 1 520 ? -0.699 9.961 2.118 1.00 19.23 512 GLU A C 1
ATOM 3689 O O . GLU A 1 520 ? -0.873 9.882 0.895 1.00 19.43 512 GLU A O 1
ATOM 3695 N N . ARG A 1 521 ? -0.590 8.882 2.890 1.00 17.75 513 ARG A N 1
ATOM 3696 C CA . ARG A 1 521 ? -0.627 7.549 2.301 1.00 18.79 513 ARG A CA 1
ATOM 3697 C C . ARG A 1 521 ? -2.007 7.208 1.755 1.00 21.67 513 ARG A C 1
ATOM 3698 O O . ARG A 1 521 ? -2.117 6.480 0.760 1.00 21.83 513 ARG A O 1
ATOM 3706 N N . ALA A 1 522 ? -3.069 7.719 2.382 1.00 17.65 514 ALA A N 1
ATOM 3707 C CA . ALA A 1 522 ? -4.410 7.439 1.880 1.00 15.79 514 ALA A CA 1
ATOM 3708 C C . ALA A 1 522 ? -4.788 8.338 0.710 1.00 18.94 514 ALA A C 1
ATOM 3709 O O . ALA A 1 522 ? -5.623 7.951 -0.115 1.00 20.03 514 ALA A O 1
ATOM 3711 N N . LEU A 1 523 ? -4.201 9.532 0.628 1.00 16.91 515 LEU A N 1
ATOM 3712 C CA . LEU A 1 523 ? -4.544 10.472 -0.434 1.00 18.31 515 LEU A CA 1
ATOM 3713 C C . LEU A 1 523 ? -3.789 10.208 -1.731 1.00 23.10 515 LEU A C 1
ATOM 3714 O O . LEU A 1 523 ? -4.249 10.635 -2.796 1.00 27.71 515 LEU A O 1
ATOM 3719 N N . ARG A 1 524 ? -2.644 9.533 -1.673 1.00 21.61 516 ARG A N 1
ATOM 3720 C CA . ARG A 1 524 ? -1.918 9.327 -2.916 1.00 29.69 516 ARG A CA 1
ATOM 3721 C C . ARG A 1 524 ? -2.441 8.093 -3.648 1.00 42.17 516 ARG A C 1
ATOM 3722 O O . ARG A 1 524 ? -2.946 7.155 -3.021 1.00 44.53 516 ARG A O 1
ATOM 3724 N N . PRO A 1 525 ? -2.331 8.069 -4.987 1.00 58.14 517 PRO A N 1
ATOM 3725 C CA . PRO A 1 525 ? -2.714 6.902 -5.789 1.00 63.15 517 PRO A CA 1
ATOM 3726 C C . PRO A 1 525 ? -1.614 5.845 -5.830 1.00 65.85 517 PRO A C 1
ATOM 3727 O O . PRO A 1 525 ? -1.337 5.221 -4.805 1.00 65.22 517 PRO A O 1
#

Sequence (500 aa):
DGLRHIAAGRRPVPGSVHSVSVSIPDVASVIGYESNDAATLSRISWGYPRFRPHPYVVRVAELAAREERGALLLTRSARAARAAAAYAGLPPGAARDLTLGGHVLSSGVRLPDRGPGAARARAHVMHTGGHLSSRQAEDVLWDAGLIDGRRQVEETADDSPARAVAQQALAGAYGVPGPRRYVALRNSGMNAVAAAVEEAVTEIQRDSGRRHWLQLGWIFFDTMHLFEKKVVNVGHTTVPDPFDLAEVARVAAAHAGGLAGIIAEIPSSNPGMGVPDLPALREIADRAGCALVVDATIATPHNVDVVPYADVVCESLTKYATGSADVLAGAVVVAPGSPFAADLLTVLPRYGDEPYRRDTARVAARIRGYAERMVRVNANALALAECLRRHPDVVRDDTSWALDTRSAANYRKVARDSGGPGGLLMVDLEEVPLEELVYDRLAVAKGPSFGAEFTMASPQVFVAHYDLLTTPRGRAALRARGLHRDMLLRVSVGTEPPELIVETFERALRP

Radius of gyration: 21.66 Å; Cα contacts (8 Å, |Δi|>4): 1189; chains: 1; bounding box: 56×56×52 Å

Solvent-accessible surface area: 18748 Å² total; per-residue (Å²): 143,25,32,58,126,48,70,32,13,145,24,5,66,44,19,41,6,3,1,1,0,1,9,20,41,0,78,3,4,60,7,10,38,54,94,65,80,78,12,48,94,126,0,84,38,7,13,28,23,53,57,84,14,70,43,18,61,88,0,12,101,46,1,28,104,111,144,189,96,69,26,20,7,2,49,21,33,94,13,1,144,43,0,2,76,33,8,66,21,94,122,59,14,21,57,84,35,100,33,29,88,40,99,4,12,1,0,41,13,54,153,82,59,98,5,26,70,96,0,102,10,16,8,54,3,12,0,1,19,7,16,13,3,20,0,0,11,0,0,118,79,37,63,67,27,153,41,116,55,134,41,107,45,14,102,125,29,2,40,156,43,0,7,89,44,0,1,59,15,4,60,11,86,3,46,156,31,13,22,12,13,5,1,7,9,8,0,3,4,0,0,0,43,0,1,23,80,32,11,77,150,69,56,41,55,33,0,0,1,3,1,66,2,35,22,1,2,8,48,0,0,87,81,81,14,6,134,7,30,44,40,34,1,73,66,22,67,53,47,81,50,0,46,145,11,10,70,78,57,80,45,19,0,0,0,0,1,0,9,0,1,9,10,13,34,2,11,0,3,19,0,36,28,0,36,88,29,0,91,120,12,30,1,0,0,0,0,20,0,12,6,0,0,0,49,1,2,50,2,12,84,62,5,2,0,0,0,3,17,1,1,19,2,0,0,3,11,2,5,3,14,2,0,0,0,0,1,6,50,76,14,121,28,9,76,74,0,62,89,10,4,81,123,50,16,23,111,10,40,153,46,5,4,4,22,2,3,8,46,11,184,29,6,52,84,10,2,105,142,0,16,49,2,0,74,30,0,10,77,0,3,167,128,38,101,83,20,12,128,50,22,15,27,0,64,15,140,110,1,9,59,19,3,164,102,5,34,71,121,106,23,10,2,0,0,2,0,1,4,14,3,83,34,70,0,52,112,5,0,56,64,0,21,1,6,7,0,12,11,9,1,0,61,40,0,1,1,1,3,6,1,4,33,17,19,47,102,44,14,68,65,96,106,7,94,44,44,0,154,90,61,53,10,55,70,25,7,2,6,0,1,0,0,32,22,60,53,112,90,1,20,51,19,2,62,184,4,6,57,178

Secondary structure (DSSP, 8-state):
--SS---TT-EES-STT--EE---SHHHHHHHHTT-HHHHHHS----TTTS--HHHHHHHHHHHT-----EEEES-HHHHHHHHHHTT--GGGEEEEEETTEEEEEEEPPSSSSHHHHHHHHHHHTT-BPPHHHHHHHHHHTT-SS---------SSHHHHHHHHHHHHHT-SSGGGEEEESSHHHHHHHHHHHHHHHHHTTT--EEEEESS--HHHHHHHHTTSS--EEEEES-TT-HHHHHHHHHHTTTTEEEEEEESS-TTT-----HHHHHHHHHHHT-EEEEE-TTT-TTTB--TTT-SEEEEETTTTTT-SSS---EEEEE-TT-TTHHHHHHHGGGSS-PPPHHHHHHHHHHHTTHHHHHHHHHHHHHHHHHHHHT-TTTEEEEE-TTSTTTHHHHHHHB-TT----SEEEEEESS-THHHHTT--SEESS----SS-EEE-HHHHHHHHHHTSHHHHHHHHHTT--SSEEEEE--SS-HHHHHHHHHHHH--

Foldseek 3Di:
DWLFADDFQAQPPRFLLFQKTFQQFVVLLLCVLVVPPVSCVSNVDHGCLVHPRPLQVVVQQVQCCVPVDGKAWWQDLLLQQLLCVQLVHDSVQWDWTDALRDITITGNADPDDCSVVSSSLLCSLQVGHAGPVVSVVRCVSRVNDDDHTDDDFAQDVLLQLLLQLVCVLQVHPGSLQKDKFAFLSNQVQLQVLLLCVVLVVQQAFEEEEQADAAQSSVCCAVVPSPVGHYDYDHHLAPLVVVLVVLVVCASHHSEYEEECLGPPQAAGHQLQSVLVSCVRRVYFYEYEDAQQGSLWFRRLVRGQKYKYGCCAQLQQRSRAGMMMIGGRPPDPCRVSSSVRSVVGGHHHDSRSSRSSSVRNVCRNVFQLLLQVLQVLQQVLLVVQVVWWVDKHFCCDPRHVVSSVVTTDPSHGGGFKIKTATPDAQRLQSNQQGGRETDDAHHQHKYKYQVCSVNPVVLQPDPVSQVVQVVSVDHRNIMMIGHHRPPNVSVSVSRVVRSDD

Nearest PDB structures (foldseek):
  1cs1-assembly1_B  TM=8.592E-01  e=1.818E-22  Escherichia coli
  4q31-assembly1_B  TM=8.492E-01  e=4.803E-21  Micromonospora echinospora
  4u1t-assembly2_F  TM=8.525E-01  e=8.530E-21  Micromonospora echinospora
  6ld9-assembly1_B  TM=8.095E-01  e=1.523E-21  Xanthomonas oryzae pv. oryzae KACC 10331
  4u1t-assembly2_G  TM=8.593E-01  e=5.360E-20  Micromonospora echinospora

B-factor: mean 23.11, std 11.18, range [9.56, 76.72]